Protein AF-A0A8U0RB48-F1 (afdb_monomer)

Sequence (397 aa):
MEDCCRDSLLIHLPSLLLLLQLPAGGSADFMVIGPSEPIVAVLDGDITLPCCVSPAMDVENMELWWFRSKFSEAVLIYQNQREQREEQLAQYRGRTSLVKDFLTQGDAAVLIHNVQAFDNGLYTCFFRMGIFYEEASVELKVAEPFFPRSSPWKLAFMVILTVLMLLLLGAVFYIMREHTTKLQEMQEWEKLHREKEEDQRIKEEALKARDELQGDLDWRKSVYLAALKKAQLYADWWKEKFQALSVSLDPESAHSSLAISDDKTSVTFKDSPKDTGETYSVLGHEDITSGCCYWEVEIRNAEEKSEWALGVCRRGVERKGWYQECPGKGFWVVGVYENKVFSLPDNSELLVPVPQRVGVFLDLKEGDVSFYNMTDGSHIFSFPLASSSEILFPYFG

Mean predicted aligned error: 19.94 Å

Foldseek 3Di:
DDDDDDDDDDDDDDDDDDDDDDDDDDDDDKAKDFDPDAAEDEAQAKDKGKIFIPPWAQQQQKWKFKAAPDSQQTLWTAHPSDTDQPSHDPVNRVQWDKDDPCNRRGMIMIMGGRDDQVVFHKMKMKIDDPPDIYIDIHGYHYDDDPDDPPDPVVVVVVVVVVVVVVVVVVVVVVVVVVVVVVVVVVVVVVVVVVVVVVVVVVVVVVVVVVVVVVVVVVVVVVVVVVVVVVVVVCLCVCVVFAAEDDFAWDPVQWDPQWDADPRRQDIDGPDDDDPQLADGKIWTPDKDFAGKYKYKDAQPPLVPQDKKKWAKFFPPQDRPGHDFAAVVRGHFIWIAHPQFIATPPVRDTFPDHDARMKMWIDHLPQQKIWIARPVVRHTGDMDGHPHSGTIMIIMMD

Secondary structure (DSSP, 8-state):
------------------------S-----EEE--SSPEEE-TTS-EEEEEEEES----TTSEEEEESSSTTSEEEEEETTEE--SSS-TTTTTTEEEE-TTGGGTEEEEEE-S--GGG-EEEEEEEEETTEEEEEEEEEEEPP-S-----THHHHHHHHHHHHHHHHHHHHHHHHHHHHHHHHHHHHHHHHHHHHHHHHHHHHHHHHHHHHHHHHHHHHHHHHHHHHHHHHHHTTHHHHHSEEP---B-TTTS-TTEEE-TTSS-EEESSSPP-------EEBSS-B-SSEEEEEEE-TTTTS---EEEEEEETT---SSS---SGGGTEEEEEEETTEEEETTTTEEE-SPPPSEEEEEEETTTTEEEEEETTT--EEEEEE-S-TT--EEEEE-

InterPro domains:
  IPR001870 B30.2/SPRY domain [PS50188] (227-397)
  IPR003599 Immunoglobulin domain subtype [SM00409] (36-143)
  IPR003877 SPRY domain [PF00622] (293-396)
  IPR003877 SPRY domain [SM00449] (290-397)
  IPR003879 Butyrophylin-like, SPRY domain [PR01407] (243-260)
  IPR003879 Butyrophylin-like, SPRY domain [PR01407] (260-277)
  IPR003879 Butyrophylin-like, SPRY domain [PR01407] (308-321)
  IPR003879 Butyrophylin-like, SPRY domain [PR01407] (349-373)
  IPR003879 Butyrophylin-like, SPRY domain [PR01407] (380-397)
  IPR006574 SPRY-associated [PF13765] (247-275)
  IPR006574 SPRY-associated [SM00589] (244-289)
  IPR007110 Immunoglobulin-like domain [PS50835] (35-125)
  IPR013106 Immunoglobulin V-set domain [PF07686] (36-142)
  IPR013106 Immunoglobulin V-set domain [SM00406] (46-127)
  IPR013320 Concanavalin A-like lectin/glucanase domain superfamily [SSF49899] (241-396)
  IPR013783 Immunoglobulin-like fold [G3DSA:2.60.40.10] (25-151)
  IPR036179 Immunoglobulin-like domain superfamily [SSF48726] (31-142)
  IPR043136 B30.2/SPRY domain superfamily [G3DSA:2.60.120.920] (240-397)
  IPR050504 BTN/MOG-like [PTHR24100] (16-152)

Organism: Mustela putorius furo (NCBI:txid9669)

Structure (mmCIF, N/CA/C/O backbone):
data_AF-A0A8U0RB48-F1
#
_entry.id   AF-A0A8U0RB48-F1
#
loop_
_atom_site.group_PDB
_atom_site.id
_atom_site.type_symbol
_atom_site.label_atom_id
_atom_site.label_alt_id
_atom_site.label_comp_id
_atom_site.label_asym_id
_atom_site.label_entity_id
_atom_site.label_seq_id
_atom_site.pdbx_PDB_ins_code
_atom_site.Cartn_x
_atom_site.Cartn_y
_atom_site.Cartn_z
_atom_site.occupancy
_atom_site.B_iso_or_equiv
_atom_site.auth_seq_id
_atom_site.auth_comp_id
_atom_site.auth_asym_id
_atom_site.auth_atom_id
_atom_site.pdbx_PDB_model_num
ATOM 1 N N . MET A 1 1 ? -84.610 -35.708 42.913 1.00 43.72 1 MET A N 1
ATOM 2 C CA . MET A 1 1 ? -85.052 -36.005 44.288 1.00 43.72 1 MET A CA 1
ATOM 3 C C . MET A 1 1 ? -86.160 -37.027 44.164 1.00 43.72 1 MET A C 1
ATOM 5 O O . MET A 1 1 ? -87.264 -36.648 43.822 1.00 43.72 1 MET A O 1
ATOM 9 N N . GLU A 1 2 ? -85.812 -38.289 44.363 1.00 35.12 2 GLU A N 1
ATOM 10 C CA . GLU A 1 2 ? -86.673 -39.457 44.603 1.00 35.12 2 GLU A CA 1
ATOM 11 C C . GLU A 1 2 ? -85.803 -40.293 45.566 1.00 35.12 2 GLU A C 1
ATOM 13 O O . GLU A 1 2 ? -84.602 -40.410 45.326 1.00 35.12 2 GLU A O 1
ATOM 18 N N . ASP A 1 3 ? -86.221 -40.807 46.714 1.00 30.88 3 ASP A N 1
ATOM 19 C CA . ASP A 1 3 ? -87.536 -40.954 47.329 1.00 30.88 3 ASP A CA 1
ATOM 20 C C . ASP A 1 3 ? -87.302 -41.222 48.841 1.00 30.88 3 ASP A C 1
ATOM 22 O O . ASP A 1 3 ? -86.310 -41.845 49.212 1.00 30.88 3 ASP A O 1
ATOM 26 N N . CYS A 1 4 ? -88.084 -40.593 49.729 1.00 31.98 4 CYS A N 1
ATOM 27 C CA . CYS A 1 4 ? -89.137 -41.220 50.557 1.00 31.98 4 CYS A CA 1
ATOM 28 C C . CYS A 1 4 ? -88.604 -42.011 51.779 1.00 31.98 4 CYS A C 1
ATOM 30 O O . CYS A 1 4 ? -88.033 -43.087 51.656 1.00 31.98 4 CYS A O 1
ATOM 32 N N . CYS A 1 5 ? -88.604 -41.404 52.974 1.00 32.41 5 CYS A N 1
ATOM 33 C CA . CYS A 1 5 ? -89.667 -41.499 53.998 1.00 32.41 5 CYS A CA 1
ATOM 34 C C . CYS A 1 5 ? -89.965 -42.920 54.506 1.00 32.41 5 CYS A C 1
ATOM 36 O O . CYS A 1 5 ? -90.412 -43.768 53.739 1.00 32.41 5 CYS A O 1
ATOM 38 N N . ARG A 1 6 ? -89.858 -43.101 55.830 1.00 30.11 6 ARG A N 1
ATOM 39 C CA . ARG A 1 6 ? -90.907 -43.597 56.755 1.00 30.11 6 ARG A CA 1
ATOM 40 C C . ARG A 1 6 ? -90.239 -43.989 58.078 1.00 30.11 6 ARG A C 1
ATOM 42 O O . ARG A 1 6 ? -89.253 -44.713 58.083 1.00 30.11 6 ARG A O 1
ATOM 49 N N . ASP A 1 7 ? -90.604 -43.347 59.185 1.00 29.52 7 ASP A N 1
ATOM 50 C CA . ASP A 1 7 ? -91.794 -43.675 59.991 1.00 29.52 7 ASP A CA 1
ATOM 51 C C . ASP A 1 7 ? -91.744 -45.124 60.487 1.00 29.52 7 ASP A C 1
ATOM 53 O O . ASP A 1 7 ? -91.536 -46.043 59.707 1.00 29.52 7 ASP A O 1
ATOM 57 N N . SER A 1 8 ? -92.057 -45.481 61.720 1.00 34.00 8 SER A N 1
ATOM 58 C CA . SER A 1 8 ? -92.543 -44.806 62.919 1.00 34.00 8 SER A CA 1
ATOM 59 C C . SER A 1 8 ? -92.976 -45.984 63.801 1.00 34.00 8 SER A C 1
ATOM 61 O O . SER A 1 8 ? -93.488 -46.954 63.240 1.00 34.00 8 SER A O 1
ATOM 63 N N . LEU A 1 9 ? -92.902 -45.844 65.133 1.00 33.72 9 LEU A N 1
ATOM 64 C CA . LEU A 1 9 ? -93.825 -46.506 66.079 1.00 33.72 9 LEU A CA 1
ATOM 65 C C . LEU A 1 9 ? -93.676 -48.060 66.166 1.00 33.72 9 LEU A C 1
ATOM 67 O O . LEU A 1 9 ? -93.270 -48.728 65.232 1.00 33.72 9 LEU A O 1
ATOM 71 N N . LEU A 1 10 ? -93.946 -48.793 67.245 1.00 34.31 10 LEU A N 1
ATOM 72 C CA . LEU A 1 10 ? -94.874 -48.677 68.368 1.00 34.31 10 LEU A CA 1
ATOM 73 C C . LEU A 1 10 ? -94.723 -49.989 69.204 1.00 34.31 10 LEU A C 1
ATOM 75 O O . LEU A 1 10 ? -94.084 -50.925 68.729 1.00 34.31 10 LEU A O 1
ATOM 79 N N . ILE A 1 11 ? -95.441 -50.088 70.341 1.00 41.75 11 ILE A N 1
ATOM 80 C CA . ILE A 1 11 ? -95.920 -51.324 71.034 1.00 41.75 11 ILE A CA 1
ATOM 81 C C . ILE A 1 11 ? -94.903 -52.038 71.959 1.00 41.75 11 ILE A C 1
ATOM 83 O O . ILE A 1 11 ? -93.798 -52.334 71.536 1.00 41.75 11 ILE A O 1
ATOM 87 N N . HIS A 1 12 ? -95.178 -52.500 73.191 1.00 33.88 12 HIS A N 1
ATOM 88 C CA . HIS A 1 12 ? -96.176 -52.319 74.271 1.00 33.88 12 HIS A CA 1
ATOM 89 C C . HIS A 1 12 ? -95.711 -53.233 75.453 1.00 33.88 12 HIS A C 1
ATOM 91 O O . HIS A 1 12 ? -95.295 -54.349 75.179 1.00 33.88 12 HIS A O 1
ATOM 97 N N . LEU A 1 13 ? -95.790 -52.745 76.713 1.00 33.44 13 LEU A N 1
ATOM 98 C CA . LEU A 1 13 ? -96.270 -53.349 78.004 1.00 33.44 13 LEU A CA 1
ATOM 99 C C . LEU A 1 13 ? -96.111 -54.879 78.318 1.00 33.44 13 LEU A C 1
ATOM 101 O O . LEU A 1 13 ? -96.122 -55.687 77.402 1.00 33.44 13 LEU A O 1
ATOM 105 N N . PRO A 1 14 ? -96.302 -55.366 79.579 1.00 48.56 14 PRO A N 1
ATOM 106 C CA . PRO A 1 14 ? -95.957 -54.869 80.930 1.00 48.56 14 PRO A CA 1
ATOM 107 C C . PRO A 1 14 ? -95.459 -55.983 81.922 1.00 48.56 14 PRO A C 1
ATOM 109 O O . PRO A 1 14 ? -95.405 -57.161 81.590 1.00 48.56 14 PRO A O 1
ATOM 112 N N . SER A 1 15 ? -95.248 -55.597 83.195 1.00 35.97 15 SER A N 1
ATOM 113 C CA . SER A 1 15 ? -95.554 -56.361 84.437 1.00 35.97 15 SER A CA 1
ATOM 114 C C . SER A 1 15 ? -94.403 -56.872 85.334 1.00 35.97 15 SER A C 1
ATOM 116 O O . SER A 1 15 ? -93.966 -58.013 85.248 1.00 35.97 15 SER A O 1
ATOM 118 N N . LEU A 1 16 ? -94.089 -56.014 86.315 1.00 37.28 16 LEU A N 1
ATOM 119 C CA . LEU A 1 16 ? -94.069 -56.257 87.770 1.00 37.28 16 LEU A CA 1
ATOM 120 C C . LEU A 1 16 ? -93.032 -57.222 88.386 1.00 37.28 16 LEU A C 1
ATOM 122 O O . LEU A 1 16 ? -93.228 -58.433 88.427 1.00 37.28 16 LEU A O 1
ATOM 126 N N . LEU A 1 17 ? -92.047 -56.638 89.082 1.00 36.81 17 LEU A N 1
ATOM 127 C CA . LEU A 1 17 ? -91.511 -57.199 90.326 1.00 36.81 17 LEU A CA 1
ATOM 128 C C . LEU A 1 17 ? -91.086 -56.079 91.292 1.00 36.81 17 LEU A C 1
ATOM 130 O O . LEU A 1 17 ? -90.374 -55.144 90.943 1.00 36.81 17 LEU A O 1
ATOM 134 N N . LEU A 1 18 ? -91.642 -56.192 92.493 1.00 45.84 18 LEU A N 1
ATOM 135 C CA . LEU A 1 18 ? -91.633 -55.300 93.649 1.00 45.84 18 LEU A CA 1
ATOM 136 C C . LEU A 1 18 ? -90.267 -55.313 94.358 1.00 45.84 18 LEU A C 1
ATOM 138 O O . LEU A 1 18 ? -89.751 -56.407 94.551 1.00 45.84 18 LEU A O 1
ATOM 142 N N . LEU A 1 19 ? -89.754 -54.162 94.825 1.00 34.16 19 LEU A N 1
ATOM 143 C CA . LEU A 1 19 ? -88.907 -54.027 96.030 1.00 34.16 19 LEU A CA 1
ATOM 144 C C . LEU A 1 19 ? -88.665 -52.538 96.390 1.00 34.16 19 LEU A C 1
ATOM 146 O O . LEU A 1 19 ? -88.081 -51.797 95.615 1.00 34.16 19 LEU A O 1
ATOM 150 N N . LEU A 1 20 ? -89.118 -52.168 97.595 1.00 35.69 20 LEU A N 1
ATOM 151 C CA . LEU A 1 20 ? -88.563 -51.205 98.565 1.00 35.69 20 LEU A CA 1
ATOM 152 C C . LEU A 1 20 ? -88.113 -49.765 98.167 1.00 35.69 20 LEU A C 1
ATOM 154 O O . LEU A 1 20 ? -87.211 -49.570 97.366 1.00 35.69 20 LEU A O 1
ATOM 158 N N . GLN A 1 21 ? -88.588 -48.818 99.002 1.00 40.00 21 GLN A N 1
ATOM 159 C CA . GLN A 1 21 ? -87.975 -47.553 99.487 1.00 40.00 21 GLN A CA 1
ATOM 160 C C . GLN A 1 21 ? -88.608 -46.220 99.025 1.00 40.00 21 GLN A C 1
ATOM 162 O O . GLN A 1 21 ? -88.965 -46.036 97.867 1.00 40.00 21 GLN A O 1
ATOM 167 N N . LEU A 1 22 ? -88.779 -45.304 99.994 1.00 45.88 22 LEU A N 1
ATOM 168 C CA . LEU A 1 22 ? -89.292 -43.934 99.834 1.00 45.88 22 LEU A CA 1
ATOM 169 C C . LEU A 1 22 ? -88.421 -43.096 98.875 1.00 45.88 22 LEU A C 1
ATOM 171 O O . LEU A 1 22 ? -87.201 -43.225 98.929 1.00 45.88 22 LEU A O 1
ATOM 175 N N . PRO A 1 23 ? -88.997 -42.101 98.178 1.00 40.06 23 PRO A N 1
ATOM 176 C CA . PRO A 1 23 ? -88.291 -40.868 97.828 1.00 40.06 23 PRO A CA 1
ATOM 177 C C . PRO A 1 23 ? -88.816 -39.739 98.732 1.00 40.06 23 PRO A C 1
ATOM 179 O O . PRO A 1 23 ? -90.013 -39.473 98.792 1.00 40.06 23 PRO A O 1
ATOM 182 N N . ALA A 1 24 ? -87.994 -39.225 99.646 1.00 34.03 24 ALA A N 1
ATOM 183 C CA . ALA A 1 24 ? -87.025 -38.159 99.384 1.00 34.03 24 ALA A CA 1
ATOM 184 C C . ALA A 1 24 ? -87.743 -36.853 99.013 1.00 34.03 24 ALA A C 1
ATOM 186 O O . ALA A 1 24 ? -88.359 -36.738 97.955 1.00 34.03 24 ALA A O 1
ATOM 187 N N . GLY A 1 25 ? -87.690 -35.889 99.939 1.00 36.22 25 GLY A N 1
ATOM 188 C CA . GLY A 1 25 ? -88.168 -34.529 99.719 1.00 36.22 25 GLY A CA 1
ATOM 189 C C . GLY A 1 25 ? -87.570 -33.945 98.441 1.00 36.22 25 GLY A C 1
ATOM 190 O O . GLY A 1 25 ? -86.422 -34.230 98.109 1.00 36.22 25 GLY A O 1
ATOM 191 N N . GLY A 1 26 ? -88.381 -33.168 97.722 1.00 36.34 26 GLY A N 1
ATOM 192 C CA . GLY A 1 26 ? -88.009 -32.557 96.451 1.00 36.34 26 GLY A CA 1
ATOM 193 C C . GLY A 1 26 ? -86.692 -31.793 96.559 1.00 36.34 26 GLY A C 1
ATOM 194 O O . GLY A 1 26 ? -86.621 -30.760 97.220 1.00 36.34 26 GLY A O 1
ATOM 195 N N . SER A 1 27 ? -85.661 -32.335 95.916 1.00 47.78 27 SER A N 1
ATOM 196 C CA . SER A 1 27 ? -84.396 -31.661 95.651 1.00 47.78 27 SER A CA 1
ATOM 197 C C . SER A 1 27 ? -84.606 -30.771 94.432 1.00 47.78 27 SER A C 1
ATOM 199 O O . SER A 1 27 ? -84.964 -31.277 93.370 1.00 47.78 27 SER A O 1
ATOM 201 N N . ALA A 1 28 ? -84.455 -29.456 94.583 1.00 53.84 28 ALA A N 1
ATOM 202 C CA . ALA A 1 28 ? -84.428 -28.546 93.445 1.00 53.84 28 ALA A CA 1
ATOM 203 C C . ALA A 1 28 ? -83.091 -28.734 92.714 1.00 53.84 28 ALA A C 1
ATOM 205 O O . ALA A 1 28 ? -82.058 -28.275 93.194 1.00 53.84 28 ALA A O 1
ATOM 206 N N . ASP A 1 29 ? -83.125 -29.461 91.601 1.00 77.81 29 ASP A N 1
ATOM 207 C CA . ASP A 1 29 ? -82.017 -29.581 90.652 1.00 77.81 29 ASP A CA 1
ATOM 208 C C . ASP A 1 29 ? -82.051 -28.344 89.733 1.00 77.81 29 ASP A C 1
ATOM 210 O O . ASP A 1 29 ? -83.106 -28.021 89.177 1.00 77.81 29 ASP A O 1
ATOM 214 N N . PHE A 1 30 ? -80.939 -27.619 89.610 1.00 90.25 30 PHE A N 1
ATOM 215 C CA . PHE A 1 30 ? -80.780 -26.492 88.681 1.00 90.25 30 PHE A CA 1
ATOM 216 C C . PHE A 1 30 ? -79.555 -26.729 87.808 1.00 90.25 30 PHE A C 1
ATOM 218 O O . PHE A 1 30 ? -78.696 -27.504 88.189 1.00 90.25 30 PHE A O 1
ATOM 225 N N . MET A 1 31 ? -79.471 -26.058 86.661 1.00 92.75 31 MET A N 1
ATOM 226 C CA . MET A 1 31 ? -78.302 -26.044 85.775 1.00 92.75 31 MET A CA 1
ATOM 227 C C . MET A 1 31 ? -77.785 -24.614 85.634 1.00 92.75 31 MET A C 1
ATOM 229 O O . MET A 1 31 ? -78.588 -23.680 85.639 1.00 92.75 31 MET A O 1
ATOM 233 N N . VAL A 1 32 ? -76.477 -24.436 85.439 1.00 96.56 32 VAL A N 1
ATOM 234 C CA . VAL A 1 32 ? -75.887 -23.145 85.047 1.00 96.56 32 VAL A CA 1
ATOM 235 C C . VAL A 1 32 ? -75.679 -23.130 83.536 1.00 96.56 32 VAL A C 1
ATOM 237 O O . VAL A 1 32 ? -75.190 -24.092 82.949 1.00 96.56 32 VAL A O 1
ATOM 240 N N . ILE A 1 33 ? -76.066 -22.035 82.891 1.00 96.25 33 ILE A N 1
ATOM 241 C CA . ILE A 1 33 ? -75.978 -21.839 81.447 1.00 96.25 33 ILE A CA 1
ATOM 242 C C . ILE A 1 33 ? -75.088 -20.623 81.182 1.00 96.25 33 ILE A C 1
ATOM 244 O O . ILE A 1 33 ? -75.370 -19.514 81.635 1.00 96.25 33 ILE A O 1
ATOM 248 N N . GLY A 1 34 ? -74.002 -20.852 80.445 1.00 95.50 34 GLY A N 1
ATOM 249 C CA . GLY A 1 34 ? -73.135 -19.811 79.895 1.00 95.50 34 GLY A CA 1
ATOM 250 C C . GLY A 1 34 ? -73.515 -19.452 78.451 1.00 95.50 34 GLY A C 1
ATOM 251 O O . GLY A 1 34 ? -74.372 -20.101 77.845 1.00 95.50 34 GLY A O 1
ATOM 252 N N . PRO A 1 35 ? -72.878 -18.429 77.863 1.00 96.31 35 PRO A N 1
ATOM 253 C CA . PRO A 1 35 ? -73.083 -18.066 76.467 1.00 96.31 35 PRO A CA 1
ATOM 254 C C . PRO A 1 35 ? -72.558 -19.168 75.535 1.00 96.31 35 PRO A C 1
ATOM 256 O O . PRO A 1 35 ? -71.518 -19.771 75.790 1.00 96.31 35 PRO A O 1
ATOM 259 N N . SER A 1 36 ? -73.263 -19.411 74.427 1.00 92.44 36 SER A N 1
ATOM 260 C CA . SER A 1 36 ? -72.875 -20.424 73.434 1.00 92.44 36 SER A CA 1
ATOM 261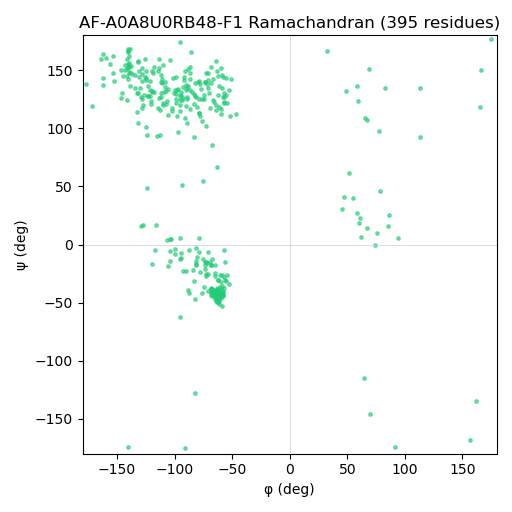 C C . SER A 1 36 ? -71.742 -19.978 72.509 1.00 92.44 36 SER A C 1
ATOM 263 O O . SER A 1 36 ? -71.064 -20.819 71.927 1.00 92.44 36 SER A O 1
ATOM 265 N N . GLU A 1 37 ? -71.562 -18.667 72.350 1.00 94.62 37 GLU A N 1
ATOM 266 C CA . GLU A 1 37 ? -70.554 -18.062 71.480 1.00 94.62 37 GLU A CA 1
ATOM 267 C C . GLU A 1 37 ? -69.513 -17.298 72.310 1.00 94.62 37 GLU A C 1
ATOM 269 O O . GLU A 1 37 ? -69.860 -16.736 73.357 1.00 94.62 37 GLU A O 1
ATOM 274 N N . PRO A 1 38 ? -68.253 -17.218 71.846 1.00 95.06 38 PRO A N 1
ATOM 275 C CA . PRO A 1 38 ? -67.227 -16.441 72.523 1.00 95.06 38 PRO A CA 1
ATOM 276 C C . PRO A 1 38 ? -67.587 -14.956 72.596 1.00 95.06 38 PRO A C 1
ATOM 278 O O . PRO A 1 38 ? -67.989 -14.335 71.609 1.00 95.06 38 PRO A O 1
ATOM 281 N N . ILE A 1 39 ? -67.367 -14.357 73.761 1.00 96.12 39 ILE A N 1
ATOM 282 C CA . ILE A 1 39 ? -67.542 -12.923 73.976 1.00 96.12 39 ILE A CA 1
ATOM 283 C C . ILE A 1 39 ? -66.282 -12.211 73.493 1.00 96.12 39 ILE A C 1
ATOM 285 O O . ILE A 1 39 ? -65.173 -12.560 73.892 1.00 96.12 39 ILE A O 1
ATOM 289 N N . VAL A 1 40 ? -66.437 -11.203 72.634 1.00 94.19 40 VAL A N 1
ATOM 290 C CA . VAL A 1 40 ? -65.309 -10.432 72.096 1.00 94.19 40 VAL A CA 1
ATOM 291 C C . VAL A 1 40 ? -65.150 -9.126 72.868 1.00 94.19 40 VAL A C 1
ATOM 293 O O . VAL A 1 40 ? -66.086 -8.332 72.945 1.00 94.19 40 VAL A O 1
ATOM 296 N N . ALA A 1 41 ? -63.951 -8.881 73.395 1.00 94.19 41 ALA A N 1
ATOM 297 C CA . ALA A 1 41 ? -63.584 -7.641 74.069 1.00 94.19 41 ALA A CA 1
ATOM 298 C C . ALA A 1 41 ? -62.514 -6.854 73.303 1.00 94.19 41 ALA A C 1
ATOM 300 O O . ALA A 1 41 ? -61.677 -7.416 72.593 1.00 94.19 41 ALA A O 1
ATOM 301 N N . VAL A 1 42 ? -62.530 -5.535 73.485 1.00 91.00 42 VAL A N 1
ATOM 302 C CA . VAL A 1 42 ? -61.525 -4.598 72.965 1.00 91.00 42 VAL A CA 1
ATOM 303 C C . VAL A 1 42 ? -60.571 -4.221 74.101 1.00 91.00 42 VAL A C 1
ATOM 305 O O . VAL A 1 42 ? -61.004 -4.090 75.245 1.00 91.00 42 VAL A O 1
ATOM 308 N N . LEU A 1 43 ? -59.281 -4.050 73.792 1.00 91.50 43 LEU A N 1
ATOM 309 C CA . LEU A 1 43 ? -58.278 -3.586 74.760 1.00 91.50 43 LEU A CA 1
ATOM 310 C C . LEU A 1 43 ? -58.684 -2.250 75.401 1.00 91.50 43 LEU A C 1
ATOM 312 O O . LEU A 1 43 ? -59.250 -1.389 74.728 1.00 91.50 43 LEU A O 1
ATOM 316 N N . ASP A 1 44 ? -58.379 -2.099 76.691 1.00 90.56 44 ASP A N 1
ATOM 317 C CA . ASP A 1 44 ? -58.680 -0.931 77.536 1.00 90.56 44 ASP A CA 1
ATOM 318 C C . ASP A 1 44 ? -60.185 -0.616 77.709 1.00 90.56 44 ASP A C 1
ATOM 320 O O . ASP A 1 44 ? -60.545 0.395 78.313 1.00 90.56 44 ASP A O 1
ATOM 324 N N . GLY A 1 45 ? -61.076 -1.478 77.204 1.00 91.06 45 GLY A N 1
ATOM 325 C CA . GLY A 1 45 ? -62.526 -1.390 77.399 1.00 91.06 45 GLY A CA 1
ATOM 326 C C . GLY A 1 45 ? -63.023 -2.164 78.622 1.00 91.06 45 GLY A C 1
ATOM 327 O O . GLY A 1 45 ? -62.236 -2.750 79.362 1.00 91.06 45 GLY A O 1
ATOM 328 N N . ASP A 1 46 ? -64.343 -2.217 78.796 1.00 95.88 46 ASP A N 1
ATOM 329 C CA . ASP A 1 46 ? -65.011 -3.013 79.830 1.00 95.88 46 ASP A CA 1
ATOM 330 C C . ASP A 1 46 ? -65.805 -4.157 79.177 1.00 95.88 46 ASP A C 1
ATOM 332 O O . ASP A 1 46 ? -66.339 -3.990 78.077 1.00 95.88 46 ASP A O 1
ATOM 336 N N . ILE A 1 47 ? -65.893 -5.319 79.832 1.00 96.88 47 ILE A N 1
ATOM 337 C CA . ILE A 1 47 ? -66.631 -6.480 79.312 1.00 96.88 47 ILE A CA 1
ATOM 338 C C . ILE A 1 47 ? -67.380 -7.239 80.403 1.00 96.88 47 ILE A C 1
ATOM 340 O O . ILE A 1 47 ? -66.901 -7.371 81.525 1.00 96.88 47 ILE A O 1
ATOM 344 N N . THR A 1 48 ? -68.546 -7.780 80.064 1.00 96.88 48 THR A N 1
ATOM 345 C CA . THR A 1 48 ? -69.381 -8.568 80.974 1.00 96.88 48 THR A CA 1
ATOM 346 C C . THR A 1 48 ? -69.353 -10.047 80.597 1.00 96.88 48 THR A C 1
ATOM 348 O O . THR A 1 48 ? -69.493 -10.381 79.423 1.00 96.88 48 THR A O 1
ATOM 351 N N . LEU A 1 49 ? -69.209 -10.929 81.589 1.00 97.50 49 LEU A N 1
ATOM 352 C CA . LEU A 1 49 ? -69.258 -12.387 81.442 1.00 97.50 49 LEU A CA 1
ATOM 353 C C . LEU A 1 49 ? -70.518 -12.931 82.150 1.00 97.50 49 LEU A C 1
ATOM 355 O O . LEU A 1 49 ? -70.486 -13.120 83.371 1.00 97.50 49 LEU A O 1
ATOM 359 N N . PRO A 1 50 ? -71.635 -13.127 81.425 1.00 97.31 50 PRO A N 1
ATOM 360 C CA . PRO A 1 50 ? -72.917 -13.531 81.994 1.00 97.31 50 PRO A CA 1
ATOM 361 C C . PRO A 1 50 ? -73.062 -15.051 82.125 1.00 97.31 50 PRO A C 1
ATOM 363 O O . PRO A 1 50 ? -72.586 -15.796 81.272 1.00 97.31 50 PRO A O 1
ATOM 366 N N . CYS A 1 51 ? -73.786 -15.482 83.157 1.00 97.25 51 CYS A N 1
ATOM 367 C CA . CYS A 1 51 ? -74.340 -16.825 83.306 1.00 97.25 51 CYS A CA 1
ATOM 368 C C . CYS A 1 51 ? -75.739 -16.753 83.930 1.00 97.25 51 CYS A C 1
ATOM 370 O O . CYS A 1 51 ? -76.029 -15.844 84.709 1.00 97.25 51 CYS A O 1
ATOM 372 N N . CYS A 1 52 ? -76.595 -17.719 83.617 1.00 96.25 52 CYS A N 1
ATOM 373 C CA . CYS A 1 52 ? -77.938 -17.810 84.183 1.00 96.25 52 CYS A CA 1
ATOM 374 C C . CYS A 1 52 ? -78.250 -19.218 84.692 1.00 96.25 52 CYS A C 1
ATOM 376 O O . CYS A 1 52 ? -77.637 -20.191 84.252 1.00 96.25 52 CYS A O 1
ATOM 378 N N . VAL A 1 53 ? -79.196 -19.338 85.625 1.00 95.50 53 VAL A N 1
ATOM 379 C CA . VAL A 1 53 ? -79.671 -20.640 86.115 1.00 95.50 53 VAL A CA 1
ATOM 380 C C . VAL A 1 53 ? -80.976 -21.063 85.445 1.00 95.50 53 VAL A C 1
ATOM 382 O O . VAL A 1 53 ? -81.852 -20.246 85.166 1.00 95.50 53 VAL A O 1
ATOM 385 N N . SER A 1 54 ? -81.123 -22.366 85.204 1.00 94.12 54 SER A N 1
ATOM 386 C CA . SER A 1 54 ? -82.345 -22.974 84.675 1.00 94.12 54 SER A CA 1
ATOM 387 C C . SER A 1 54 ? -82.775 -24.155 85.552 1.00 94.12 54 SER A C 1
ATOM 389 O O . SER A 1 54 ? -81.970 -25.066 85.749 1.00 94.12 54 SER A O 1
ATOM 391 N N . PRO A 1 55 ? -84.018 -24.190 86.070 1.00 92.75 55 PRO A N 1
ATOM 392 C CA . PRO A 1 55 ? -85.064 -23.175 85.915 1.00 92.75 55 PRO A CA 1
ATOM 393 C C . PRO A 1 55 ? -84.723 -21.859 86.637 1.00 92.75 55 PRO A C 1
ATOM 395 O O . PRO A 1 55 ? -84.007 -21.863 87.634 1.00 92.75 55 PRO A O 1
ATOM 398 N N . ALA A 1 56 ? -85.258 -20.742 86.132 1.00 93.00 56 ALA A N 1
ATOM 399 C CA . ALA A 1 56 ? -85.037 -19.412 86.701 1.00 93.00 56 ALA A CA 1
ATOM 400 C C . ALA A 1 56 ? -85.458 -19.362 88.180 1.00 93.00 56 ALA A C 1
ATOM 402 O O . ALA A 1 56 ? -86.588 -19.722 88.528 1.00 93.00 56 ALA A O 1
ATOM 403 N N . MET A 1 57 ? -84.546 -18.918 89.044 1.00 92.31 57 MET A N 1
ATOM 404 C CA . MET A 1 57 ? -84.744 -18.829 90.491 1.00 92.31 57 MET A CA 1
ATOM 405 C C . MET A 1 57 ? -83.866 -17.737 91.097 1.00 92.31 57 MET A C 1
ATOM 407 O O . MET A 1 57 ? -82.893 -17.313 90.485 1.00 92.31 57 MET A O 1
ATOM 411 N N . ASP A 1 58 ? -84.196 -17.298 92.309 1.00 93.81 58 ASP A N 1
ATOM 412 C CA . ASP A 1 58 ? -83.417 -16.287 93.022 1.00 93.81 58 ASP A CA 1
ATOM 413 C C . ASP A 1 58 ? -82.048 -16.837 93.455 1.00 93.81 58 ASP A C 1
ATOM 415 O O . ASP A 1 58 ? -81.965 -17.780 94.248 1.00 93.81 58 ASP A O 1
ATOM 419 N N . VAL A 1 59 ? -80.977 -16.233 92.935 1.00 94.19 59 VAL A N 1
ATOM 420 C CA . VAL A 1 59 ? -79.586 -16.602 93.235 1.00 94.19 59 VAL A CA 1
ATOM 421 C C . VAL A 1 59 ? -78.896 -15.628 94.199 1.00 94.19 59 VAL A C 1
ATOM 423 O O . VAL A 1 59 ? -77.714 -15.796 94.487 1.00 94.19 59 VAL A O 1
ATOM 426 N N . GLU A 1 60 ? -79.593 -14.625 94.748 1.00 93.88 60 GLU A N 1
ATOM 427 C CA . GLU A 1 60 ? -78.988 -13.605 95.626 1.00 93.88 60 GLU A CA 1
ATOM 428 C C . GLU A 1 60 ? -78.399 -14.200 96.919 1.00 93.88 60 GLU A C 1
ATOM 430 O O . GLU A 1 60 ? -77.407 -13.711 97.459 1.00 93.88 60 GLU A O 1
ATOM 435 N N . ASN A 1 61 ? -78.978 -15.298 97.408 1.00 91.50 61 ASN A N 1
ATOM 436 C CA . ASN A 1 61 ? -78.505 -16.002 98.605 1.00 91.50 61 ASN A CA 1
ATOM 437 C C . ASN A 1 61 ? -77.571 -17.183 98.296 1.00 91.50 61 ASN A C 1
ATOM 439 O O . ASN A 1 61 ? -77.200 -17.920 99.212 1.00 91.50 61 ASN A O 1
ATOM 443 N N . MET A 1 62 ? -77.201 -17.380 97.028 1.00 94.44 62 MET A N 1
ATOM 444 C CA . MET A 1 62 ? -76.248 -18.407 96.616 1.00 94.44 62 MET A CA 1
ATOM 445 C C . MET A 1 62 ? -74.810 -17.910 96.722 1.00 94.44 62 MET A C 1
ATOM 447 O O . MET A 1 62 ? -74.528 -16.716 96.842 1.00 94.44 62 MET A O 1
ATOM 451 N N . GLU A 1 63 ? -73.878 -18.852 96.653 1.00 95.31 63 GLU A N 1
ATOM 452 C CA . GLU A 1 63 ? -72.475 -18.519 96.475 1.00 95.31 63 GLU A CA 1
ATOM 453 C C . GLU A 1 63 ? -72.119 -18.557 94.995 1.00 95.31 63 GLU A C 1
ATOM 455 O O . GLU A 1 63 ? -72.318 -19.579 94.336 1.00 95.31 63 GLU A O 1
ATOM 460 N N . LEU A 1 64 ? -71.587 -17.448 94.487 1.00 96.50 64 LEU A N 1
ATOM 461 C CA . LEU A 1 64 ? -71.276 -17.274 93.073 1.00 96.50 64 LEU A CA 1
ATOM 462 C C . LEU A 1 64 ? -69.779 -17.064 92.894 1.00 96.50 64 LEU A C 1
ATOM 464 O O . LEU A 1 64 ? -69.169 -16.234 93.572 1.00 96.50 64 LEU A O 1
ATOM 468 N N . TRP A 1 65 ? -69.195 -17.801 91.961 1.00 96.94 65 TRP A N 1
ATOM 469 C CA . TRP A 1 65 ? -67.777 -17.732 91.647 1.00 96.94 65 TRP A CA 1
ATOM 470 C C . TRP A 1 65 ? -67.587 -17.574 90.149 1.00 96.94 65 TRP A C 1
ATOM 472 O O . TRP A 1 65 ? -68.171 -18.313 89.365 1.00 96.94 65 TRP A O 1
ATOM 482 N N . TRP A 1 66 ? -66.708 -16.657 89.763 1.00 97.50 66 TRP A N 1
ATOM 483 C CA . TRP A 1 66 ? -66.050 -16.690 88.465 1.00 97.50 66 TRP A CA 1
ATOM 484 C C . TRP A 1 66 ? -64.584 -16.976 88.706 1.00 97.50 66 TRP A C 1
ATOM 486 O O . TRP A 1 66 ? -63.943 -16.300 89.511 1.00 97.50 66 TRP A O 1
ATOM 496 N N . PHE A 1 67 ? -64.032 -17.946 87.999 1.00 96.12 67 PHE A N 1
ATOM 497 C CA . PHE A 1 67 ? -62.608 -18.252 88.033 1.00 96.12 67 PHE A CA 1
ATOM 498 C C . PHE A 1 67 ? -62.114 -18.608 86.634 1.00 96.12 67 PHE A C 1
ATOM 500 O O . PHE A 1 67 ? -62.909 -18.797 85.716 1.00 96.12 67 PHE A O 1
ATOM 507 N N . ARG A 1 68 ? -60.794 -18.626 86.443 1.00 94.31 68 ARG A N 1
ATOM 508 C CA . ARG A 1 68 ? -60.189 -19.043 85.168 1.00 94.31 68 ARG A CA 1
ATOM 509 C C . ARG A 1 68 ? -60.088 -20.567 85.091 1.00 94.31 68 ARG A C 1
ATOM 511 O O . ARG A 1 68 ? -61.062 -21.263 85.327 1.00 94.31 68 ARG A O 1
ATOM 518 N N . SER A 1 69 ? -58.914 -21.124 84.800 1.00 86.12 69 SER A N 1
ATOM 519 C CA . SER A 1 69 ? -58.756 -22.578 84.643 1.00 86.12 69 SER A CA 1
ATOM 520 C C . SER A 1 69 ? -58.794 -23.357 85.962 1.00 86.12 69 SER A C 1
ATOM 522 O O . SER A 1 69 ? -58.944 -24.575 85.949 1.00 86.12 69 SER A O 1
ATOM 524 N N . LYS A 1 70 ? -58.595 -22.689 87.102 1.00 87.38 70 LYS A N 1
ATOM 525 C CA . LYS A 1 70 ? -58.569 -23.304 88.436 1.00 87.38 70 LYS A CA 1
ATOM 526 C C . LYS A 1 70 ? -59.343 -22.435 89.414 1.00 87.38 70 LYS A C 1
ATOM 528 O O . LYS A 1 70 ? -59.246 -21.216 89.336 1.00 87.38 70 LYS A O 1
ATOM 533 N N . PHE A 1 71 ? -60.001 -23.049 90.394 1.00 85.25 71 PHE A N 1
ATOM 534 C CA . PHE A 1 71 ? -60.753 -22.338 91.437 1.00 85.25 71 PHE A CA 1
ATOM 535 C C . PHE A 1 71 ? -59.889 -21.335 92.233 1.00 85.25 71 PHE A C 1
ATOM 537 O O . PHE A 1 71 ? -60.373 -20.301 92.677 1.00 85.25 71 PHE A O 1
ATOM 544 N N . SER A 1 72 ? -58.577 -21.592 92.348 1.00 86.19 72 SER A N 1
ATOM 545 C CA . SER A 1 72 ? -57.595 -20.672 92.949 1.00 86.19 72 SER A CA 1
ATOM 546 C C . SER A 1 72 ? -57.334 -19.401 92.128 1.00 86.19 72 SER A C 1
ATOM 548 O O . SER A 1 72 ? -56.761 -18.443 92.636 1.00 86.19 72 SER A O 1
ATOM 550 N N . GLU A 1 73 ? -57.701 -19.389 90.846 1.00 91.25 73 GLU A N 1
ATOM 551 C CA . GLU A 1 73 ? -57.620 -18.229 89.955 1.00 91.25 73 GLU A CA 1
ATOM 552 C C . GLU A 1 73 ? -58.954 -17.474 89.961 1.00 91.25 73 GLU A C 1
ATOM 554 O O . GLU A 1 73 ? -59.551 -17.224 88.911 1.00 91.25 73 GLU A O 1
ATOM 559 N N . ALA A 1 74 ? -59.439 -17.154 91.163 1.00 93.75 74 ALA A N 1
ATOM 560 C CA . ALA A 1 74 ? -60.720 -16.500 91.367 1.00 93.75 74 ALA A CA 1
ATOM 561 C C . ALA A 1 74 ? -60.723 -15.090 90.758 1.00 93.75 74 ALA A C 1
ATOM 563 O O . ALA A 1 74 ? -59.933 -14.216 91.124 1.00 93.75 74 ALA A O 1
ATOM 564 N N . VAL A 1 75 ? -61.631 -14.891 89.811 1.00 96.12 75 VAL A N 1
ATOM 565 C CA . VAL A 1 75 ? -61.894 -13.638 89.103 1.00 96.12 75 VAL A CA 1
ATOM 566 C C . VAL A 1 75 ? -62.908 -12.816 89.879 1.00 96.12 75 VAL A C 1
ATOM 568 O O . VAL A 1 75 ? -62.707 -11.619 90.010 1.00 96.12 75 VAL A O 1
ATOM 571 N N . LEU A 1 76 ? -63.954 -13.430 90.432 1.00 96.75 76 LEU A N 1
ATOM 572 C CA . LEU A 1 76 ? -64.916 -12.786 91.328 1.00 96.75 76 LEU A CA 1
ATOM 573 C C . LEU A 1 76 ? -65.514 -13.829 92.276 1.00 96.75 76 LEU A C 1
ATOM 575 O O . LEU A 1 76 ? -65.791 -14.950 91.862 1.00 96.75 76 LEU A O 1
ATOM 579 N N . ILE A 1 77 ? -65.715 -13.446 93.536 1.00 95.75 77 ILE A N 1
ATOM 580 C CA . ILE A 1 77 ? -66.300 -14.289 94.581 1.00 95.75 77 ILE A CA 1
ATOM 581 C C . ILE A 1 77 ? -67.429 -13.504 95.242 1.00 95.75 77 ILE A C 1
ATOM 583 O O . ILE A 1 77 ? -67.208 -12.387 95.713 1.00 95.75 77 ILE A O 1
ATOM 587 N N . TYR A 1 78 ? -68.620 -14.086 95.312 1.00 95.62 78 TYR A N 1
ATOM 588 C CA . TYR A 1 78 ? -69.780 -13.530 95.999 1.00 95.62 78 TYR A CA 1
ATOM 589 C C . TYR A 1 78 ? -70.344 -14.563 96.974 1.00 95.62 78 TYR A C 1
ATOM 591 O O . TYR A 1 78 ? -70.730 -15.662 96.585 1.00 95.62 78 TYR A O 1
ATOM 599 N N . GLN A 1 79 ? -70.366 -14.210 98.256 1.00 92.69 79 GLN A N 1
ATOM 600 C CA . GLN A 1 79 ? -70.823 -15.073 99.344 1.00 92.69 79 GLN A CA 1
ATOM 601 C C . GLN A 1 79 ? -71.323 -14.196 100.494 1.00 92.69 79 GLN A C 1
ATOM 603 O O . GLN A 1 79 ? -70.793 -13.103 100.716 1.00 92.69 79 GLN A O 1
ATOM 608 N N . ASN A 1 80 ? -72.322 -14.660 101.252 1.00 88.62 80 ASN A N 1
ATOM 609 C CA . ASN A 1 80 ? -72.922 -13.897 102.356 1.00 88.62 80 ASN A CA 1
ATOM 610 C C . ASN A 1 80 ? -73.427 -12.514 101.900 1.00 88.62 80 ASN A C 1
ATOM 612 O O . ASN A 1 80 ? -73.221 -11.506 102.579 1.00 88.62 80 ASN A O 1
ATOM 616 N N . GLN A 1 81 ? -74.031 -12.471 100.707 1.00 88.25 81 GLN A N 1
ATOM 617 C CA . GLN A 1 81 ? -74.555 -11.267 100.055 1.00 88.25 81 GLN A CA 1
ATOM 618 C C . GLN A 1 81 ? -73.511 -10.164 99.772 1.00 88.25 81 GLN A C 1
ATOM 620 O O . GLN A 1 81 ? -73.854 -8.993 99.567 1.00 88.25 81 GLN A O 1
ATOM 625 N N . ARG A 1 82 ? -72.211 -10.497 99.768 1.00 91.50 82 ARG A N 1
ATOM 626 C CA . ARG A 1 82 ? -71.111 -9.541 99.561 1.00 91.50 82 ARG A CA 1
ATOM 627 C C . ARG A 1 82 ? -70.021 -10.111 98.658 1.00 91.50 82 ARG A C 1
ATOM 629 O O . ARG A 1 82 ? -69.745 -11.307 98.669 1.00 91.50 82 ARG A O 1
ATOM 636 N N . GLU A 1 83 ? -69.376 -9.227 97.900 1.00 92.56 83 GLU A N 1
ATOM 637 C CA . GLU A 1 83 ? -68.188 -9.570 97.112 1.00 92.56 83 GLU A CA 1
ATOM 638 C C . GLU A 1 83 ? -66.966 -9.729 98.029 1.00 92.56 83 GLU A C 1
ATOM 640 O O . GLU A 1 83 ? -66.659 -8.834 98.821 1.00 92.56 83 GLU A O 1
ATOM 645 N N . GLN A 1 84 ? -66.257 -10.850 97.905 1.00 91.38 84 GLN A N 1
ATOM 646 C CA . GLN A 1 84 ? -65.060 -11.158 98.686 1.00 91.38 84 GLN A CA 1
ATOM 647 C C . GLN A 1 84 ? -63.811 -10.750 97.895 1.00 91.38 84 GLN A C 1
ATOM 649 O O . GLN A 1 84 ? -63.517 -11.297 96.834 1.00 91.38 84 GLN A O 1
ATOM 654 N N . ARG A 1 85 ? -63.064 -9.763 98.402 1.00 86.19 85 ARG A N 1
ATOM 655 C CA . ARG A 1 85 ? -61.889 -9.199 97.703 1.00 86.19 85 ARG A CA 1
ATOM 656 C C . ARG A 1 85 ? -60.563 -9.857 98.077 1.00 86.19 85 ARG A C 1
ATOM 658 O O . ARG A 1 85 ? -59.595 -9.759 97.327 1.00 86.19 85 ARG A O 1
ATOM 665 N N . GLU A 1 86 ? -60.494 -10.481 99.248 1.00 84.62 86 GLU A N 1
ATOM 666 C CA . GLU A 1 86 ? -59.240 -10.989 99.818 1.00 84.62 86 GLU A CA 1
ATOM 667 C C . GLU A 1 86 ? -58.722 -12.215 99.055 1.00 84.62 86 GLU A C 1
ATOM 669 O O . GLU A 1 86 ? -57.533 -12.301 98.745 1.00 84.62 86 GLU A O 1
ATOM 674 N N . GLU A 1 87 ? -59.626 -13.107 98.657 1.00 85.38 87 GLU A N 1
ATOM 675 C CA . GLU A 1 87 ? -59.319 -14.362 97.957 1.00 85.38 87 GLU A CA 1
ATOM 676 C C . GLU A 1 87 ? -59.230 -14.213 96.429 1.00 85.38 87 GLU A C 1
ATOM 678 O O . GLU A 1 87 ? -58.842 -15.139 95.721 1.00 85.38 87 GLU A O 1
ATOM 683 N N . GLN A 1 88 ? -59.536 -13.026 95.904 1.00 91.44 88 GLN A N 1
ATOM 684 C CA . GLN A 1 88 ? -59.466 -12.742 94.479 1.00 91.44 88 GLN A CA 1
ATOM 685 C C . GLN A 1 88 ? -58.013 -12.732 93.978 1.00 91.44 88 GLN A C 1
ATOM 687 O O . GLN A 1 88 ? -57.121 -12.157 94.618 1.00 91.44 88 GLN A O 1
ATOM 692 N N . LEU A 1 89 ? -57.782 -13.300 92.791 1.00 91.94 89 LEU A N 1
ATOM 693 C CA . LEU A 1 89 ? -56.484 -13.290 92.125 1.00 91.94 89 LEU A CA 1
ATOM 694 C C . LEU A 1 89 ? -56.017 -11.844 91.892 1.00 91.94 89 LEU A C 1
ATOM 696 O O . LEU A 1 89 ? -56.772 -10.993 91.419 1.00 91.94 89 LEU A O 1
ATOM 700 N N . ALA A 1 90 ? -54.746 -11.567 92.199 1.00 90.94 90 ALA A N 1
ATOM 701 C CA . ALA A 1 90 ? -5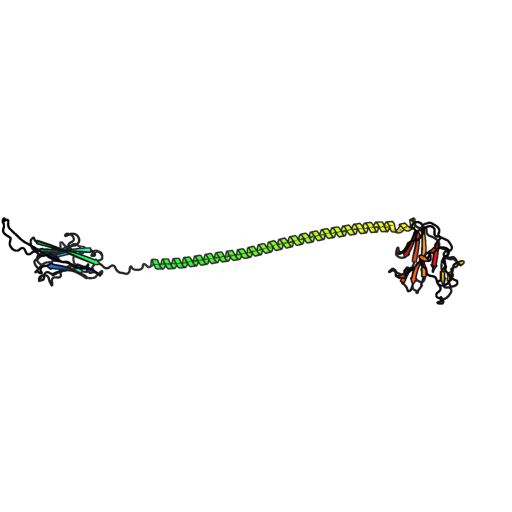4.205 -10.206 92.265 1.00 90.94 90 ALA A CA 1
ATOM 702 C C . ALA A 1 90 ? -54.456 -9.359 91.001 1.00 90.94 90 ALA A C 1
ATOM 704 O O . ALA A 1 90 ? -54.696 -8.162 91.113 1.00 90.94 90 ALA A O 1
ATOM 705 N N . GLN A 1 91 ? -54.452 -9.979 89.816 1.00 92.44 91 GLN A N 1
ATOM 706 C CA . GLN A 1 91 ? -54.660 -9.303 88.529 1.00 92.44 91 GLN A CA 1
ATOM 707 C C . GLN A 1 91 ? -56.105 -8.821 88.275 1.00 92.44 91 GLN A C 1
ATOM 709 O O . GLN A 1 91 ? -56.317 -7.999 87.382 1.00 92.44 91 GLN A O 1
ATOM 714 N N . TYR A 1 92 ? -57.084 -9.324 89.037 1.00 93.00 92 TYR A N 1
ATOM 715 C CA . TYR A 1 92 ? -58.504 -8.956 88.936 1.00 93.00 92 TYR A CA 1
ATOM 716 C C . TYR A 1 92 ? -58.966 -8.020 90.061 1.00 93.00 92 TYR A C 1
ATOM 718 O O . TYR A 1 92 ? -60.008 -7.373 89.940 1.00 93.00 92 TYR A O 1
ATOM 726 N N . ARG A 1 93 ? -58.170 -7.872 91.129 1.00 91.44 93 ARG A N 1
ATOM 727 C CA . ARG A 1 93 ? -58.499 -6.997 92.262 1.00 91.44 93 ARG A CA 1
ATOM 728 C C . ARG A 1 93 ? -58.738 -5.559 91.815 1.00 91.44 93 ARG A C 1
ATOM 730 O O . ARG A 1 93 ? -57.874 -4.929 91.214 1.00 91.44 93 ARG A O 1
ATOM 737 N N . GLY A 1 94 ? -59.925 -5.042 92.132 1.00 90.69 94 GLY A N 1
ATOM 738 C CA . GLY A 1 94 ? -60.352 -3.688 91.760 1.00 90.69 94 GLY A CA 1
ATOM 739 C C . GLY A 1 94 ? -60.709 -3.513 90.280 1.00 90.69 94 GLY A C 1
ATOM 740 O O . GLY A 1 94 ? -61.110 -2.420 89.894 1.00 90.69 94 GLY A O 1
ATOM 741 N N . ARG A 1 95 ? -60.593 -4.570 89.468 1.00 94.81 95 ARG A N 1
ATOM 742 C CA . ARG A 1 95 ? -60.987 -4.589 88.056 1.00 94.81 95 ARG A CA 1
ATOM 743 C C . ARG A 1 95 ? -62.295 -5.326 87.818 1.00 94.81 95 ARG A C 1
ATOM 745 O O . ARG A 1 95 ? -62.757 -5.313 86.693 1.00 94.81 95 ARG A O 1
ATOM 752 N N . THR A 1 96 ? -62.899 -5.956 88.821 1.00 95.38 96 THR A N 1
ATOM 753 C CA . THR A 1 96 ? -64.152 -6.695 88.631 1.00 95.38 96 THR A CA 1
ATOM 754 C C . THR A 1 96 ? -65.257 -6.231 89.562 1.00 95.38 96 THR A C 1
ATOM 756 O O . THR A 1 96 ? -64.981 -5.861 90.704 1.00 95.38 96 THR A O 1
ATOM 759 N N . SER A 1 97 ? -66.501 -6.328 89.104 1.00 95.94 97 SER A N 1
ATOM 760 C CA . SER A 1 97 ? -67.698 -6.113 89.922 1.00 95.94 97 SER A CA 1
ATOM 761 C C . SER A 1 97 ? -68.819 -7.073 89.518 1.00 95.94 97 SER A C 1
ATOM 763 O O . SER A 1 97 ? -68.876 -7.513 88.368 1.00 95.94 97 SER A O 1
ATOM 765 N N . LEU A 1 98 ? -69.690 -7.439 90.464 1.00 96.00 98 LEU A N 1
ATOM 766 C CA . LEU A 1 98 ? -70.869 -8.256 90.178 1.00 96.00 98 LEU A CA 1
ATOM 767 C C . LEU A 1 98 ? -72.010 -7.363 89.676 1.00 96.00 98 LEU A C 1
ATOM 769 O O . LEU A 1 98 ? -72.384 -6.389 90.332 1.00 96.00 98 LEU A O 1
ATOM 773 N N . VAL A 1 99 ? -72.612 -7.735 88.549 1.00 95.62 99 VAL A N 1
ATOM 774 C CA . VAL A 1 99 ? -73.858 -7.141 88.053 1.00 95.62 99 VAL A CA 1
ATOM 775 C C . VAL A 1 99 ? -75.022 -7.751 88.837 1.00 95.62 99 VAL A C 1
ATOM 777 O O . VAL A 1 99 ? -75.272 -8.950 88.736 1.00 95.62 99 VAL A O 1
ATOM 780 N N . LYS A 1 100 ? -75.711 -6.939 89.651 1.00 91.44 100 LYS A N 1
ATOM 781 C CA . LYS A 1 100 ? -76.720 -7.415 90.622 1.00 91.44 100 LYS A CA 1
ATOM 782 C C . LYS A 1 100 ? -78.173 -7.285 90.163 1.00 91.44 100 LYS A C 1
ATOM 784 O O . LYS A 1 100 ? -79.063 -7.782 90.846 1.00 91.44 100 LYS A O 1
ATOM 789 N N . ASP A 1 101 ? -78.414 -6.626 89.034 1.00 91.50 101 ASP A N 1
ATOM 790 C CA . ASP A 1 101 ? -79.749 -6.173 88.614 1.00 91.50 101 ASP A CA 1
ATOM 791 C C . ASP A 1 101 ? -80.770 -7.312 88.436 1.00 91.50 101 ASP A C 1
ATOM 793 O O . ASP A 1 101 ? -81.971 -7.094 88.594 1.00 91.50 101 ASP A O 1
ATOM 797 N N . PHE A 1 102 ? -80.300 -8.529 88.148 1.00 93.50 102 PHE A N 1
ATOM 798 C CA . PHE A 1 102 ? -81.143 -9.662 87.757 1.00 93.50 102 PHE A CA 1
ATOM 799 C C . PHE A 1 102 ? -80.906 -10.939 88.587 1.00 93.50 102 PHE A C 1
ATOM 801 O O . PHE A 1 102 ? -81.382 -12.011 88.213 1.00 93.50 102 PHE A O 1
ATOM 808 N N . LEU A 1 103 ? -80.263 -10.829 89.762 1.00 94.06 103 LEU A N 1
ATOM 809 C CA . LEU A 1 103 ? -80.000 -11.987 90.636 1.00 94.06 103 LEU A CA 1
ATOM 810 C C . LEU A 1 103 ? -81.289 -12.703 91.072 1.00 94.06 103 LEU A C 1
ATOM 812 O O . LEU A 1 103 ? -81.331 -13.927 91.132 1.00 94.06 103 LEU A O 1
ATOM 816 N N . THR A 1 104 ? -82.375 -11.964 91.302 1.00 93.81 104 THR A N 1
ATOM 817 C CA . THR A 1 104 ? -83.678 -12.541 91.684 1.00 93.81 104 THR A CA 1
ATOM 818 C C . THR A 1 104 ? -84.357 -13.328 90.558 1.00 93.81 104 THR A C 1
ATOM 820 O O . THR A 1 104 ? -85.288 -14.088 90.813 1.00 93.81 104 THR A O 1
ATOM 823 N N . GLN A 1 105 ? -83.898 -13.154 89.314 1.00 95.19 105 GLN A N 1
ATOM 824 C CA . GLN A 1 105 ? -84.378 -13.863 88.122 1.00 95.19 105 GLN A CA 1
ATOM 825 C C . GLN A 1 105 ? -83.454 -15.019 87.720 1.00 95.19 105 GLN A C 1
ATOM 827 O O . GLN A 1 105 ? -83.786 -15.773 86.809 1.00 95.19 105 GLN A O 1
ATOM 832 N N . GLY A 1 106 ? -82.325 -15.185 88.412 1.00 93.56 106 GLY A N 1
ATOM 833 C CA . GLY A 1 106 ? -81.354 -16.236 88.135 1.00 93.56 106 GLY A CA 1
ATOM 834 C C . GLY A 1 106 ? -80.208 -15.825 87.221 1.00 93.56 106 GLY A C 1
ATOM 835 O O . GLY A 1 106 ? -79.383 -16.673 86.888 1.00 93.56 106 GLY A O 1
ATOM 836 N N . ASP A 1 107 ? -80.123 -14.549 86.848 1.00 95.94 107 ASP A N 1
ATOM 837 C CA . ASP A 1 107 ? -79.063 -14.026 85.992 1.00 95.94 107 ASP A CA 1
ATOM 838 C C . ASP A 1 107 ? -77.980 -13.362 86.841 1.00 95.94 107 ASP A C 1
ATOM 840 O O . ASP A 1 107 ? -78.251 -12.483 87.663 1.00 95.94 107 ASP A O 1
ATOM 844 N N . ALA A 1 108 ? -76.726 -13.736 86.604 1.00 96.44 108 ALA A N 1
ATOM 845 C CA . ALA A 1 108 ? -75.584 -13.113 87.251 1.00 96.44 108 ALA A CA 1
ATOM 846 C C . ALA A 1 108 ? -74.432 -12.943 86.261 1.00 96.44 108 ALA A C 1
ATOM 848 O O . ALA A 1 108 ? -74.171 -13.794 85.411 1.00 96.44 108 ALA A O 1
ATOM 849 N N . ALA A 1 109 ? -73.713 -11.831 86.365 1.00 96.94 109 ALA A N 1
ATOM 850 C CA . ALA A 1 109 ? -72.601 -11.559 85.470 1.00 96.94 109 ALA A CA 1
ATOM 851 C C . ALA A 1 109 ? -71.471 -10.826 86.183 1.00 96.94 109 ALA A C 1
ATOM 853 O O . ALA A 1 109 ? -71.720 -9.958 87.020 1.00 96.94 109 ALA A O 1
ATOM 854 N N . VAL A 1 110 ? -70.227 -11.126 85.812 1.00 97.19 110 VAL A N 1
ATOM 855 C CA . VAL A 1 110 ? -69.069 -10.335 86.245 1.00 97.19 110 VAL A CA 1
ATOM 856 C C . VAL A 1 110 ? -68.720 -9.301 85.181 1.00 97.19 110 VAL A C 1
ATOM 858 O O . VAL A 1 110 ? -68.545 -9.634 84.011 1.00 97.19 110 VAL A O 1
ATOM 861 N N . LEU A 1 111 ? -68.607 -8.042 85.587 1.00 97.19 111 LEU A N 1
ATOM 862 C CA . LEU A 1 111 ? -68.041 -6.963 84.787 1.00 97.19 111 LEU A CA 1
ATOM 863 C C . LEU A 1 111 ? -66.534 -6.906 85.046 1.00 97.19 111 LEU A C 1
ATOM 865 O O . LEU A 1 111 ? -66.129 -6.796 86.199 1.00 97.19 111 LEU A O 1
ATOM 869 N N . ILE A 1 112 ? -65.716 -6.979 83.998 1.00 97.38 112 ILE A N 1
ATOM 870 C CA . ILE A 1 112 ? -64.261 -6.798 84.027 1.00 97.38 112 ILE A CA 1
ATOM 871 C C . ILE A 1 112 ? -63.935 -5.450 83.378 1.00 97.38 112 ILE A C 1
ATOM 873 O O . ILE A 1 112 ? -64.239 -5.233 82.207 1.00 97.38 112 ILE A O 1
ATOM 877 N N . HIS A 1 113 ? -63.291 -4.566 84.131 1.00 96.81 113 HIS A N 1
ATOM 878 C CA . HIS A 1 113 ? -62.851 -3.247 83.701 1.00 96.81 113 HIS A CA 1
ATOM 879 C C . HIS A 1 113 ? -61.428 -3.257 83.145 1.00 96.81 113 HIS A C 1
ATOM 881 O O . HIS A 1 113 ? -60.551 -3.987 83.639 1.00 96.81 113 HIS A O 1
ATOM 887 N N . ASN A 1 114 ? -61.174 -2.354 82.195 1.00 93.69 114 ASN A N 1
ATOM 888 C CA . ASN A 1 114 ? -59.859 -2.134 81.590 1.00 93.69 114 ASN A CA 1
ATOM 889 C C . ASN A 1 114 ? -59.245 -3.450 81.081 1.00 93.69 114 ASN A C 1
ATOM 891 O O . ASN A 1 114 ? -58.248 -3.927 81.627 1.00 93.69 114 ASN A O 1
ATOM 895 N N . VAL A 1 115 ? -59.912 -4.097 80.125 1.00 94.81 115 VAL A N 1
ATOM 896 C CA . VAL A 1 115 ? -59.559 -5.408 79.563 1.00 94.81 115 VAL A CA 1
ATOM 897 C C . VAL A 1 115 ? -58.144 -5.397 78.987 1.00 94.81 115 VAL A C 1
ATOM 899 O O . VAL A 1 115 ? -57.781 -4.542 78.182 1.00 94.81 115 VAL A O 1
ATOM 902 N N . GLN A 1 116 ? -57.349 -6.396 79.366 1.00 93.12 116 GLN A N 1
ATOM 903 C CA . GLN A 1 116 ? -55.964 -6.571 78.939 1.00 93.12 116 GLN A CA 1
ATOM 904 C C . GLN A 1 116 ? -55.815 -7.820 78.070 1.00 93.12 116 GLN A C 1
ATOM 906 O O . GLN A 1 116 ? -56.610 -8.752 78.148 1.00 93.12 116 GLN A O 1
ATOM 911 N N . ALA A 1 117 ? -54.739 -7.893 77.280 1.00 91.00 117 ALA A N 1
ATOM 912 C CA . ALA A 1 117 ? -54.474 -9.047 76.414 1.00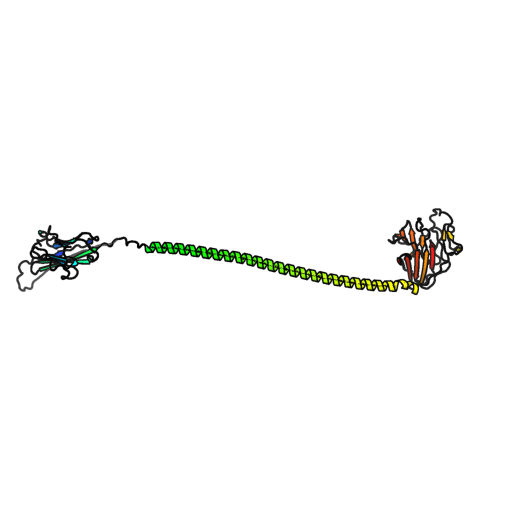 91.00 117 ALA A CA 1
ATOM 913 C C . ALA A 1 117 ? -54.425 -10.382 77.186 1.00 91.00 117 ALA A C 1
ATOM 915 O O . ALA A 1 117 ? -54.808 -11.420 76.652 1.00 91.00 117 ALA A O 1
ATOM 916 N N . PHE A 1 118 ? -53.999 -10.362 78.456 1.00 91.44 118 PHE A N 1
ATOM 917 C CA . PHE A 1 118 ? -53.956 -11.566 79.287 1.00 91.44 118 PHE A CA 1
ATOM 918 C C . PHE A 1 118 ? -55.334 -12.063 79.740 1.00 91.44 118 PHE A C 1
ATOM 920 O O . PHE A 1 118 ? -55.414 -13.193 80.223 1.00 91.44 118 PHE A O 1
ATOM 927 N N . ASP A 1 119 ? -56.391 -11.252 79.633 1.00 94.50 119 ASP A N 1
ATOM 928 C CA . ASP A 1 119 ? -57.758 -11.657 79.980 1.00 94.50 119 ASP A CA 1
ATOM 929 C C . ASP A 1 119 ? -58.353 -12.605 78.934 1.00 94.50 119 ASP A C 1
ATOM 931 O O . ASP A 1 119 ? -59.315 -13.307 79.218 1.00 94.50 119 ASP A O 1
ATOM 935 N N . ASN A 1 120 ? -57.753 -12.697 77.745 1.00 94.44 120 ASN A N 1
ATOM 936 C CA . ASN A 1 120 ? -58.151 -13.670 76.737 1.00 94.44 120 ASN A CA 1
ATOM 937 C C . ASN A 1 120 ? -58.064 -15.103 77.291 1.00 94.44 120 ASN A C 1
ATOM 939 O O . ASN A 1 120 ? -56.979 -15.572 77.648 1.00 94.44 120 ASN A O 1
ATOM 943 N N . GLY A 1 121 ? -59.177 -15.832 77.276 1.00 94.38 121 GLY A N 1
ATOM 944 C CA . GLY A 1 121 ? -59.210 -17.224 77.707 1.00 94.38 121 GLY A CA 1
ATOM 945 C C . GLY A 1 121 ? -60.585 -17.708 78.144 1.00 94.38 121 GLY A C 1
ATOM 946 O O . GLY A 1 121 ? -61.605 -17.062 77.919 1.00 94.38 121 GLY A O 1
ATOM 947 N N . LEU A 1 122 ? -60.584 -18.883 78.770 1.00 95.81 122 LEU A N 1
ATOM 948 C CA . LEU A 1 122 ? -61.776 -19.531 79.301 1.00 95.81 122 LEU A CA 1
ATOM 949 C C . LEU A 1 122 ? -61.981 -19.157 80.771 1.00 95.81 122 LEU A C 1
ATOM 951 O O . LEU A 1 122 ? -61.040 -19.191 81.570 1.00 95.81 122 LEU A O 1
ATOM 955 N N . TYR A 1 123 ? -63.223 -18.848 81.108 1.00 97.06 123 TYR A N 1
ATOM 956 C CA . TYR A 1 123 ? -63.710 -18.592 82.452 1.00 97.06 123 TYR A CA 1
ATOM 957 C C . TYR A 1 123 ? -64.763 -19.637 82.807 1.00 97.06 123 TYR A C 1
ATOM 959 O O . TYR A 1 123 ? -65.454 -20.145 81.926 1.00 97.06 123 TYR A O 1
ATOM 967 N N . THR A 1 124 ? -64.917 -19.919 84.092 1.00 96.94 124 THR A N 1
ATOM 968 C CA . THR A 1 124 ? -65.969 -20.782 84.622 1.00 96.94 124 THR A CA 1
ATOM 969 C C . THR A 1 124 ? -66.794 -19.987 85.617 1.00 96.94 124 THR A C 1
ATOM 971 O O . THR A 1 124 ? -66.233 -19.377 86.530 1.00 96.94 124 THR A O 1
ATOM 974 N N . CYS A 1 125 ? -68.111 -19.980 85.429 1.00 96.56 125 CYS A N 1
ATOM 975 C CA . CYS A 1 125 ? -69.063 -19.476 86.406 1.00 96.56 125 CYS A CA 1
ATOM 976 C C . CYS A 1 125 ? -69.634 -20.650 87.198 1.00 96.56 125 CYS A C 1
ATOM 978 O O . CYS A 1 125 ? -70.014 -21.663 86.621 1.00 96.56 125 CYS A O 1
ATOM 980 N N . PHE A 1 126 ? -69.674 -20.517 88.514 1.00 96.62 126 PHE A N 1
ATOM 981 C CA . PHE A 1 126 ? -70.029 -21.575 89.448 1.00 96.62 126 PHE A CA 1
ATOM 982 C C . PHE A 1 126 ? -71.036 -21.036 90.457 1.00 96.62 126 PHE A C 1
ATOM 984 O O . PHE A 1 126 ? -70.828 -19.968 91.037 1.00 96.62 126 PHE A O 1
ATOM 991 N N . PHE A 1 127 ? -72.126 -21.774 90.649 1.00 96.44 127 PHE A N 1
ATOM 992 C CA . PHE A 1 127 ? -73.241 -21.404 91.516 1.00 96.44 127 PHE A CA 1
ATOM 993 C C . PHE A 1 127 ? -73.432 -22.516 92.539 1.00 96.44 127 PHE A C 1
ATOM 995 O O . PHE A 1 127 ? -73.563 -23.681 92.165 1.00 96.44 127 PHE A O 1
ATOM 1002 N N . ARG A 1 128 ? -73.461 -22.172 93.829 1.00 94.56 128 ARG A N 1
ATOM 1003 C CA . ARG A 1 128 ? -73.618 -23.140 94.921 1.00 94.56 128 ARG A CA 1
ATOM 1004 C C . ARG A 1 128 ? -74.765 -22.772 95.852 1.00 94.56 128 ARG A C 1
ATOM 1006 O O . ARG A 1 128 ? -74.804 -21.675 96.408 1.00 94.56 128 ARG A O 1
ATOM 1013 N N . MET A 1 129 ? -75.645 -23.746 96.082 1.00 91.25 129 MET A N 1
ATOM 1014 C CA . MET A 1 129 ? -76.746 -23.687 97.040 1.00 91.25 129 MET A CA 1
ATOM 1015 C C . MET A 1 129 ? -76.648 -24.873 98.010 1.00 91.25 129 MET A C 1
ATOM 1017 O O . MET A 1 129 ? -77.016 -26.008 97.701 1.00 91.25 129 MET A O 1
ATOM 1021 N N . GLY A 1 130 ? -76.132 -24.616 99.215 1.00 88.00 130 GLY A N 1
ATOM 1022 C CA . GLY A 1 130 ? -75.878 -25.664 100.205 1.00 88.00 130 GLY A CA 1
ATOM 1023 C C . GLY A 1 130 ? -74.814 -26.652 99.717 1.00 88.00 130 GLY A C 1
ATOM 1024 O O . GLY A 1 130 ? -73.655 -26.280 99.553 1.00 88.00 130 GLY A O 1
ATOM 1025 N N . ILE A 1 131 ? -75.207 -27.912 99.505 1.00 84.25 131 ILE A N 1
ATOM 1026 C CA . ILE A 1 131 ? -74.318 -28.971 98.991 1.00 84.25 131 ILE A CA 1
ATOM 1027 C C . ILE A 1 131 ? -74.388 -29.143 97.467 1.00 84.25 131 ILE A C 1
ATOM 1029 O O . ILE A 1 131 ? -73.554 -29.853 96.911 1.00 84.25 131 ILE A O 1
ATOM 1033 N N . PHE A 1 132 ? -75.367 -28.518 96.807 1.00 87.44 132 PHE A N 1
ATOM 1034 C CA . PHE A 1 132 ? -75.549 -28.593 95.360 1.00 87.44 132 PHE A CA 1
ATOM 1035 C C . PHE A 1 132 ? -74.775 -27.470 94.684 1.00 87.44 132 PHE A C 1
ATOM 1037 O O . PHE A 1 132 ? -74.781 -26.330 95.161 1.00 87.44 132 PHE A O 1
ATOM 1044 N N . TYR A 1 133 ? -74.107 -27.793 93.584 1.00 91.69 133 TYR A N 1
ATOM 1045 C CA . TYR A 1 133 ? -73.399 -26.825 92.769 1.00 91.69 133 TYR A CA 1
ATOM 1046 C C . TYR A 1 133 ? -73.449 -27.230 91.304 1.00 91.69 133 TYR A C 1
ATOM 1048 O O . TYR A 1 133 ? -73.455 -28.415 90.995 1.00 91.69 133 TYR A O 1
ATOM 1056 N N . GLU A 1 134 ? -73.424 -26.233 90.433 1.00 95.56 134 GLU A N 1
ATOM 1057 C CA . GLU A 1 134 ? -73.314 -26.399 88.988 1.00 95.56 134 GLU A CA 1
ATOM 1058 C C . GLU A 1 134 ? -72.405 -25.311 88.415 1.00 95.56 134 GLU A C 1
ATOM 1060 O O . GLU A 1 134 ? -72.185 -24.267 89.045 1.00 95.56 134 GLU A O 1
ATOM 1065 N N . GLU A 1 135 ? -71.866 -25.554 87.222 1.00 95.75 135 GLU A N 1
ATOM 1066 C CA . GLU A 1 135 ? -70.956 -24.628 86.552 1.00 95.75 135 GLU A CA 1
ATOM 1067 C C . GLU A 1 135 ? -71.147 -24.585 85.033 1.00 95.75 135 GLU A C 1
ATOM 1069 O O . GLU A 1 135 ? -71.590 -25.549 84.413 1.00 95.75 135 GLU A O 1
ATOM 1074 N N . ALA A 1 136 ? -70.781 -23.460 84.419 1.00 96.69 136 ALA A N 1
ATOM 1075 C CA . ALA A 1 136 ? -70.711 -23.323 82.969 1.00 96.69 136 ALA A CA 1
ATOM 1076 C C . ALA A 1 136 ? -69.459 -22.559 82.540 1.00 96.69 136 ALA A C 1
ATOM 1078 O O . ALA A 1 136 ? -68.910 -21.741 83.282 1.00 96.69 136 ALA A O 1
ATOM 1079 N N . SER A 1 137 ? -69.006 -22.822 81.317 1.00 96.31 137 SER A N 1
ATOM 1080 C CA . SER A 1 137 ? -67.855 -22.137 80.737 1.00 96.31 137 SER A CA 1
ATOM 1081 C C . SER A 1 137 ? -68.266 -20.896 79.943 1.00 96.31 137 SER A C 1
ATOM 1083 O O . SER A 1 137 ? -69.279 -20.888 79.250 1.00 96.31 137 SER A O 1
ATOM 1085 N N . VAL A 1 138 ? -67.433 -19.862 80.012 1.00 96.94 138 VAL A N 1
ATOM 1086 C CA . VAL A 1 138 ? -67.556 -18.600 79.281 1.00 96.94 138 VAL A CA 1
ATOM 1087 C C . VAL A 1 138 ? -66.227 -18.328 78.577 1.00 96.94 138 VAL A C 1
ATOM 1089 O O . VAL A 1 138 ? -65.198 -18.171 79.234 1.00 96.94 138 VAL A O 1
ATOM 1092 N N . GLU A 1 139 ? -66.212 -18.277 77.245 1.00 97.31 139 GLU A N 1
ATOM 1093 C CA . GLU A 1 139 ? -64.997 -17.957 76.485 1.00 97.31 139 GLU A CA 1
ATOM 1094 C C . GLU A 1 139 ? -64.914 -16.454 76.183 1.00 97.31 139 GLU A C 1
ATOM 1096 O O . GLU A 1 139 ? -65.827 -15.880 75.593 1.00 97.31 139 GLU A O 1
ATOM 1101 N N . LEU A 1 140 ? -63.798 -15.821 76.559 1.00 96.44 140 LEU A N 1
ATOM 1102 C CA . LEU A 1 140 ? -63.485 -14.421 76.273 1.00 96.44 140 LEU A CA 1
ATOM 1103 C C . LEU A 1 140 ? -62.346 -14.333 75.246 1.00 96.44 140 LEU A C 1
ATOM 1105 O O . LEU A 1 140 ? -61.232 -14.803 75.494 1.00 96.44 140 LEU A O 1
ATOM 1109 N N . LYS A 1 141 ? -62.601 -13.680 74.109 1.00 95.06 141 LYS A N 1
ATOM 1110 C CA . LYS A 1 141 ? -61.604 -13.359 73.077 1.00 95.06 141 LYS A CA 1
ATOM 1111 C C . LYS A 1 141 ? -61.270 -11.873 73.100 1.00 95.06 141 LYS A C 1
ATOM 1113 O O . LYS A 1 141 ? -62.153 -11.040 72.920 1.00 95.06 141 LYS A O 1
ATOM 1118 N N . VAL A 1 142 ? -59.996 -11.524 73.258 1.00 93.31 142 VAL A N 1
ATOM 1119 C CA . VAL A 1 142 ? -59.552 -10.121 73.181 1.00 93.31 142 VAL A CA 1
ATOM 1120 C C . VAL A 1 142 ? -59.065 -9.835 71.763 1.00 93.31 142 VAL A C 1
ATOM 1122 O O . VAL A 1 142 ? -58.151 -10.498 71.277 1.00 93.31 142 VAL A O 1
ATOM 1125 N N . ALA A 1 143 ? -59.689 -8.873 71.079 1.00 85.19 143 ALA A N 1
ATOM 1126 C CA . ALA A 1 143 ? -59.337 -8.523 69.706 1.00 85.19 143 ALA A CA 1
ATOM 1127 C C . ALA A 1 143 ? -57.933 -7.897 69.639 1.00 85.19 143 ALA A C 1
ATOM 1129 O O . ALA A 1 143 ? -57.656 -6.890 70.295 1.00 85.19 143 ALA A O 1
ATOM 1130 N N . GLU A 1 144 ? -57.047 -8.471 68.822 1.00 67.81 144 GLU A N 1
ATOM 1131 C CA . GLU A 1 144 ? -55.735 -7.879 68.556 1.00 67.81 144 GLU A CA 1
ATOM 1132 C C . GLU A 1 144 ? -55.878 -6.607 67.694 1.00 67.81 144 GLU A C 1
ATOM 1134 O O . GLU A 1 144 ? -56.702 -6.570 66.772 1.00 67.81 144 GLU A O 1
ATOM 1139 N N . PRO A 1 145 ? -55.086 -5.544 67.945 1.00 65.88 145 PRO A N 1
ATOM 1140 C CA . PRO A 1 145 ? -55.127 -4.346 67.117 1.00 65.88 145 PRO A CA 1
ATOM 1141 C C . PRO A 1 145 ? -54.681 -4.676 65.684 1.00 65.88 145 PRO A C 1
ATOM 1143 O O . PRO A 1 145 ? -53.523 -5.004 65.437 1.00 65.88 145 PRO A O 1
ATOM 1146 N N . PHE A 1 146 ? -55.606 -4.527 64.731 1.00 57.41 146 PHE A N 1
ATOM 1147 C CA . PHE A 1 146 ? -55.481 -4.870 63.303 1.00 57.41 146 PHE A CA 1
ATOM 1148 C C . PHE A 1 146 ? -54.313 -4.207 62.537 1.00 57.41 146 PHE A C 1
ATOM 1150 O O . PHE A 1 146 ? -54.088 -4.526 61.370 1.00 57.41 146 PHE A O 1
ATOM 1157 N N . PHE A 1 147 ? -53.542 -3.310 63.158 1.00 52.62 147 PHE A N 1
ATOM 1158 C CA . PHE A 1 147 ? -52.375 -2.681 62.540 1.00 52.62 147 PHE A CA 1
ATOM 1159 C C . PHE A 1 147 ? -51.161 -2.729 63.478 1.00 52.62 147 PHE A C 1
ATOM 1161 O O . PHE A 1 147 ? -51.075 -1.910 64.400 1.00 52.62 147 PHE A O 1
ATOM 1168 N N . PRO A 1 148 ? -50.164 -3.609 63.248 1.00 52.41 148 PRO A N 1
ATOM 1169 C CA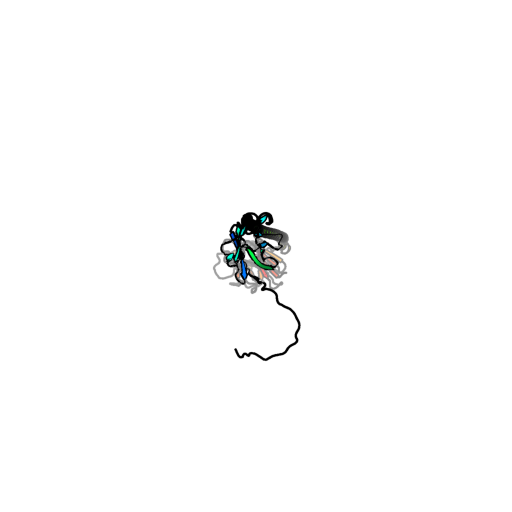 . PRO A 1 148 ? -48.874 -3.434 63.899 1.00 52.41 148 PRO A CA 1
ATOM 1170 C C . PRO A 1 148 ? -48.284 -2.101 63.421 1.00 52.41 148 PRO A C 1
ATOM 1172 O O . PRO A 1 148 ? -48.207 -1.849 62.218 1.00 52.41 148 PRO A O 1
ATOM 1175 N N . ARG A 1 149 ? -47.857 -1.233 64.348 1.00 57.69 149 ARG A N 1
ATOM 1176 C CA . ARG A 1 149 ? -47.096 -0.010 64.028 1.00 57.69 149 ARG A CA 1
ATOM 1177 C C . ARG A 1 149 ? -45.978 -0.365 63.040 1.00 57.69 149 ARG A C 1
ATOM 1179 O O . ARG A 1 149 ? -45.038 -1.075 63.399 1.00 57.69 149 ARG A O 1
ATOM 1186 N N . SER A 1 150 ? -46.062 0.121 61.800 1.00 57.97 150 SER A N 1
ATOM 1187 C CA . SER A 1 150 ? -45.005 -0.064 60.806 1.00 57.97 150 SER A CA 1
ATOM 1188 C C . SER A 1 150 ? -43.721 0.568 61.334 1.00 57.97 150 SER A C 1
ATOM 1190 O O . SER A 1 150 ? -43.644 1.783 61.517 1.00 57.97 150 SER A O 1
ATOM 1192 N N . SER A 1 151 ? -42.727 -0.265 61.630 1.00 61.94 151 SER A N 1
ATOM 1193 C CA . SER A 1 151 ? -41.487 0.207 62.226 1.00 61.94 151 SER A CA 1
ATOM 1194 C C . SER A 1 151 ? -40.672 1.020 61.200 1.00 61.94 151 SER A C 1
ATOM 1196 O O . SER A 1 151 ? -40.464 0.531 60.083 1.00 61.94 151 SER A O 1
ATOM 1198 N N . PRO A 1 152 ? -40.192 2.233 61.544 1.00 72.75 152 PRO A N 1
ATOM 1199 C CA . PRO A 1 152 ? -39.544 3.159 60.604 1.00 72.75 152 PRO A CA 1
ATOM 1200 C C . PRO A 1 152 ? -38.358 2.584 59.811 1.00 72.75 152 PRO A C 1
ATOM 1202 O O . PRO A 1 152 ? -38.081 3.029 58.698 1.00 72.75 152 PRO A O 1
ATOM 1205 N N . TRP A 1 153 ? -37.670 1.569 60.343 1.00 71.25 153 TRP A N 1
ATOM 1206 C CA . TRP A 1 153 ? -36.477 0.995 59.712 1.00 71.25 153 TRP A CA 1
ATOM 1207 C C . TRP A 1 153 ? -36.753 0.312 58.365 1.00 71.25 153 TRP A C 1
ATOM 1209 O O . TRP A 1 153 ? -35.866 0.281 57.514 1.00 71.25 153 TRP A O 1
ATOM 1219 N N . LYS A 1 154 ? -37.971 -0.196 58.122 1.00 80.31 154 LYS A N 1
ATOM 1220 C CA . LYS A 1 154 ? -38.290 -0.885 56.858 1.00 80.31 154 LYS A CA 1
ATOM 1221 C C . LYS A 1 154 ? -38.303 0.066 55.658 1.00 80.31 154 LYS A C 1
ATOM 1223 O O . LYS A 1 154 ? -37.816 -0.294 54.592 1.00 80.31 154 LYS A O 1
ATOM 1228 N N . LEU A 1 155 ? -38.804 1.289 55.840 1.00 78.56 155 LEU A N 1
ATOM 1229 C CA . LEU A 1 155 ? -38.774 2.321 54.798 1.00 78.56 155 LEU A CA 1
ATOM 1230 C C . LEU A 1 155 ? -37.342 2.786 54.525 1.00 78.56 155 LEU A C 1
ATOM 1232 O O . LEU A 1 155 ? -36.940 2.884 53.368 1.00 78.56 155 LEU A O 1
ATOM 1236 N N . ALA A 1 156 ? -36.554 2.994 55.584 1.00 84.56 156 ALA A N 1
ATOM 1237 C CA . ALA A 1 156 ? -35.149 3.368 55.455 1.00 84.56 156 ALA A CA 1
ATOM 1238 C C . ALA A 1 156 ? -34.349 2.317 54.664 1.00 84.56 156 ALA A C 1
ATOM 1240 O O . ALA A 1 156 ? -33.592 2.672 53.764 1.00 84.56 156 ALA A O 1
ATOM 1241 N N . PHE A 1 157 ? -34.570 1.026 54.930 1.00 87.88 157 PHE A N 1
ATOM 1242 C CA . PHE A 1 157 ? -33.901 -0.059 54.211 1.00 87.88 157 PHE A CA 1
ATOM 1243 C C . PHE A 1 157 ? -34.240 -0.078 52.714 1.00 87.88 157 PHE A C 1
ATOM 1245 O O . PHE A 1 157 ? -33.342 -0.210 51.886 1.00 87.88 157 PHE A O 1
ATOM 1252 N N . MET A 1 158 ? -35.514 0.110 52.350 1.00 88.44 158 MET A N 1
ATOM 1253 C CA . MET A 1 158 ? -35.934 0.127 50.943 1.00 88.44 158 MET A CA 1
ATOM 1254 C C . MET A 1 158 ? -35.320 1.303 50.177 1.00 88.44 158 MET A C 1
ATOM 1256 O O . MET A 1 158 ? -34.834 1.118 49.063 1.00 88.44 158 MET A O 1
ATOM 1260 N N . VAL A 1 159 ? -35.272 2.495 50.782 1.00 91.94 159 VAL A N 1
ATOM 1261 C CA . VAL A 1 159 ? -34.630 3.666 50.162 1.00 91.94 159 VAL A CA 1
ATOM 1262 C C . VAL A 1 159 ? -33.138 3.410 49.955 1.00 91.94 159 VAL A C 1
ATOM 1264 O O . VAL A 1 159 ? -32.639 3.591 48.846 1.00 91.94 159 VAL A O 1
ATOM 1267 N N . ILE A 1 160 ? -32.438 2.908 50.977 1.00 93.56 160 ILE A N 1
ATOM 1268 C CA . ILE A 1 160 ? -31.010 2.576 50.872 1.00 93.56 160 ILE A CA 1
ATOM 1269 C C . ILE A 1 160 ? -30.772 1.549 49.759 1.00 93.56 160 ILE A C 1
ATOM 1271 O O . ILE A 1 160 ? -29.871 1.737 48.944 1.00 93.56 160 ILE A O 1
ATOM 1275 N N . LEU A 1 161 ? -31.607 0.510 49.669 1.00 94.62 161 LEU A N 1
ATOM 1276 C CA . LEU A 1 161 ? -31.494 -0.515 48.635 1.00 94.62 161 LEU A CA 1
ATOM 1277 C C . LEU A 1 161 ? -31.668 0.073 47.225 1.00 94.62 161 LEU A C 1
ATOM 1279 O O . LEU A 1 161 ? -30.884 -0.239 46.331 1.00 94.62 161 LEU A O 1
ATOM 1283 N N . THR A 1 162 ? -32.647 0.961 47.024 1.00 94.19 162 THR A N 1
ATOM 1284 C CA . THR A 1 162 ? -32.858 1.611 45.717 1.00 94.19 162 THR A CA 1
ATOM 1285 C C . THR A 1 162 ? -31.699 2.523 45.319 1.00 94.19 162 THR A C 1
ATOM 1287 O O . THR A 1 162 ? -31.255 2.479 44.171 1.00 94.19 162 THR A O 1
ATOM 1290 N N . VAL A 1 163 ? -31.154 3.296 46.263 1.00 96.25 163 VAL A N 1
ATOM 1291 C CA . VAL A 1 163 ? -29.987 4.154 46.017 1.00 96.25 163 VAL A CA 1
ATOM 1292 C C . VAL A 1 163 ? -28.767 3.302 45.670 1.00 96.25 163 VAL A C 1
ATOM 1294 O O . VAL A 1 163 ? -28.072 3.601 44.701 1.00 96.25 163 VAL A O 1
ATOM 1297 N N . LEU A 1 164 ? -28.539 2.206 46.400 1.00 96.81 164 LEU A N 1
ATOM 1298 C CA . LEU A 1 164 ? -27.432 1.289 46.132 1.00 96.81 164 LEU A CA 1
ATOM 1299 C C . LEU A 1 164 ? -27.528 0.685 44.721 1.00 96.81 164 LEU A C 1
ATOM 1301 O O . LEU A 1 164 ? -26.536 0.651 43.998 1.00 96.81 164 LEU A O 1
ATOM 1305 N N . MET A 1 165 ? -28.726 0.273 44.296 1.00 96.81 165 MET A N 1
ATOM 1306 C CA . MET A 1 165 ? -28.948 -0.270 42.951 1.00 96.81 165 MET A CA 1
ATOM 1307 C C . MET A 1 165 ? -28.655 0.750 41.846 1.00 96.81 165 MET A C 1
ATOM 1309 O O . MET A 1 165 ? -28.024 0.403 40.848 1.00 96.81 165 MET A O 1
ATOM 1313 N N . LEU A 1 166 ? -29.059 2.011 42.021 1.00 97.06 166 LEU A N 1
ATOM 1314 C CA . LEU A 1 166 ? -28.764 3.073 41.054 1.00 97.06 166 LEU A CA 1
ATOM 1315 C C . LEU A 1 166 ? -27.264 3.375 40.971 1.00 97.06 166 LEU A C 1
ATOM 1317 O O . LEU A 1 166 ? -26.739 3.557 39.873 1.00 97.06 166 LEU A O 1
ATOM 1321 N N . LEU A 1 167 ? -26.565 3.380 42.109 1.00 97.12 167 LEU A N 1
ATOM 1322 C CA . LEU A 1 167 ? -25.113 3.565 42.144 1.00 97.12 167 LEU A CA 1
ATOM 1323 C C . LEU A 1 167 ? -24.382 2.429 41.421 1.00 97.12 167 LEU A C 1
ATOM 1325 O O . LEU A 1 167 ? -23.470 2.693 40.641 1.00 97.12 167 LEU A O 1
ATOM 1329 N N . LEU A 1 168 ? -24.810 1.179 41.625 1.00 97.06 168 LEU A N 1
ATOM 1330 C CA . LEU A 1 168 ? -24.234 0.024 40.935 1.00 97.06 168 LEU A CA 1
ATOM 1331 C C . LEU A 1 168 ? -24.471 0.090 39.423 1.00 97.06 168 LEU A C 1
ATOM 1333 O O . LEU A 1 168 ? -23.535 -0.113 38.655 1.00 97.06 168 LEU A O 1
ATOM 1337 N N . LEU A 1 169 ? -25.686 0.433 38.984 1.00 97.19 169 LEU A N 1
ATOM 1338 C CA . LEU A 1 169 ? -25.987 0.611 37.560 1.00 97.19 169 LEU A CA 1
ATOM 1339 C C . LEU A 1 169 ? -25.157 1.739 36.937 1.00 97.19 169 LEU A C 1
ATOM 1341 O O . LEU A 1 169 ? -24.615 1.567 35.847 1.00 97.19 169 LEU A O 1
ATOM 1345 N N . GLY A 1 170 ? -25.009 2.865 37.639 1.00 96.88 170 GLY A N 1
ATOM 1346 C CA . GLY A 1 170 ? -24.163 3.976 37.207 1.00 96.88 170 GLY A CA 1
ATOM 1347 C C . GLY A 1 170 ? -22.689 3.581 37.089 1.00 96.88 170 GLY A C 1
ATOM 1348 O O . GLY A 1 170 ? -22.054 3.898 36.086 1.00 96.88 170 GLY A O 1
ATOM 1349 N N . ALA A 1 171 ? -22.158 2.839 38.066 1.00 96.75 171 ALA A N 1
ATOM 1350 C CA . ALA A 1 171 ? -20.783 2.346 38.045 1.00 96.75 171 ALA A CA 1
ATOM 1351 C C . ALA A 1 171 ? -20.547 1.343 36.905 1.00 96.75 171 ALA A C 1
ATOM 1353 O O . ALA A 1 171 ? -19.566 1.469 36.176 1.00 96.75 171 ALA A O 1
ATOM 1354 N N . VAL A 1 172 ? -21.464 0.391 36.696 1.00 96.88 172 VAL A N 1
ATOM 1355 C CA . VAL A 1 172 ? -21.393 -0.557 35.572 1.00 96.88 172 VAL A CA 1
ATOM 1356 C C . VAL A 1 172 ? -21.458 0.185 34.242 1.00 96.88 172 VAL A C 1
ATOM 1358 O O . VAL A 1 172 ? -20.641 -0.080 33.367 1.00 96.88 172 VAL A O 1
ATOM 1361 N N . PHE A 1 173 ? -22.372 1.146 34.090 1.00 96.69 173 PHE A N 1
ATOM 1362 C CA . PHE A 1 173 ? -22.466 1.959 32.878 1.00 96.69 173 PHE A CA 1
ATOM 1363 C C . PHE A 1 173 ? -21.184 2.760 32.627 1.00 96.69 173 PHE A C 1
ATOM 1365 O O . PHE A 1 173 ? -20.700 2.798 31.497 1.00 96.69 173 PHE A O 1
ATOM 1372 N N . TYR A 1 174 ? -20.608 3.360 33.670 1.00 96.62 174 TYR A N 1
ATOM 1373 C CA . TYR A 1 174 ? -19.349 4.095 33.579 1.00 96.62 174 TYR A CA 1
ATOM 1374 C C . TYR A 1 174 ? -18.194 3.187 33.132 1.00 96.62 174 TYR A C 1
ATOM 1376 O O . TYR A 1 174 ? -17.522 3.497 32.150 1.00 96.62 174 TYR A O 1
ATOM 1384 N N . ILE A 1 175 ? -18.014 2.037 33.793 1.00 95.31 175 ILE A N 1
ATOM 1385 C CA . ILE A 1 175 ? -16.957 1.066 33.466 1.00 95.31 175 ILE A CA 1
ATOM 1386 C C . ILE A 1 175 ? -17.144 0.522 32.046 1.00 95.31 175 ILE A C 1
ATOM 1388 O O . ILE A 1 175 ? -16.189 0.473 31.275 1.00 95.31 175 ILE A O 1
ATOM 1392 N N . MET A 1 176 ? -18.372 0.149 31.675 1.00 93.56 176 MET A N 1
ATOM 1393 C CA . MET A 1 176 ? -18.685 -0.329 30.327 1.00 93.56 176 MET A CA 1
ATOM 1394 C C . MET A 1 176 ? -18.371 0.733 29.278 1.00 93.56 176 MET A C 1
ATOM 1396 O O . MET A 1 176 ? -17.745 0.419 28.270 1.00 93.56 176 MET A O 1
ATOM 1400 N N . ARG A 1 177 ? -18.742 1.994 29.527 1.00 93.31 177 ARG A N 1
ATOM 1401 C CA . ARG A 1 177 ? -18.448 3.105 28.620 1.00 93.31 177 ARG A CA 1
ATOM 1402 C C . ARG A 1 177 ? -16.941 3.296 28.439 1.00 93.31 177 ARG A C 1
ATOM 1404 O O . ARG A 1 177 ? -16.485 3.345 27.301 1.00 93.31 177 ARG A O 1
ATOM 1411 N N . GLU A 1 178 ? -16.172 3.342 29.524 1.00 94.06 178 GLU A N 1
ATOM 1412 C CA . GLU A 1 178 ? -14.710 3.487 29.464 1.00 94.06 178 GLU A CA 1
ATOM 1413 C C . GLU A 1 178 ? -14.038 2.308 28.738 1.00 94.06 178 GLU A C 1
ATOM 1415 O O . GLU A 1 178 ? -13.121 2.490 27.935 1.00 94.06 178 GLU A O 1
ATOM 1420 N N . HIS A 1 179 ? -14.513 1.086 28.978 1.00 89.56 179 HIS A N 1
ATOM 1421 C CA . HIS A 1 179 ? -13.984 -0.096 28.306 1.00 89.56 179 HIS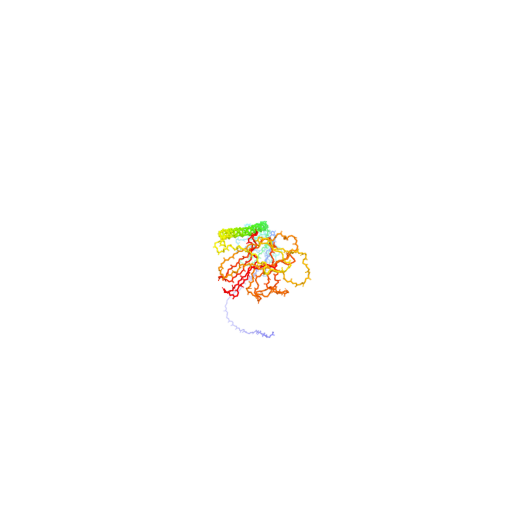 A CA 1
ATOM 1422 C C . HIS A 1 179 ? -14.302 -0.084 26.804 1.00 89.56 179 HIS A C 1
ATOM 1424 O O . HIS A 1 179 ? -13.448 -0.435 25.991 1.00 89.56 179 HIS A O 1
ATOM 1430 N N . THR A 1 180 ? -15.506 0.354 26.413 1.00 91.56 180 THR A N 1
ATOM 1431 C CA . THR A 1 180 ? -15.871 0.478 24.993 1.00 91.56 180 THR A CA 1
ATOM 1432 C C . THR A 1 180 ? -15.028 1.517 24.258 1.00 91.56 180 THR A C 1
ATOM 1434 O O . THR A 1 180 ? -14.582 1.231 23.149 1.00 91.56 180 THR A O 1
ATOM 1437 N N . THR A 1 181 ? -14.737 2.672 24.870 1.00 93.44 181 THR A N 1
ATOM 1438 C CA . THR A 1 181 ? -13.902 3.709 24.236 1.00 93.44 181 THR A CA 1
ATOM 1439 C C . THR A 1 181 ? -12.460 3.241 24.068 1.00 93.44 181 THR A C 1
ATOM 1441 O O . THR A 1 181 ? -11.904 3.363 22.981 1.00 93.44 181 THR A O 1
ATOM 1444 N N . LYS A 1 182 ? -11.877 2.611 25.098 1.00 94.50 182 LYS A N 1
ATOM 1445 C CA . LYS A 1 182 ? -10.520 2.042 25.021 1.00 94.50 182 LYS A CA 1
ATOM 1446 C C . LYS A 1 182 ? -10.400 0.958 23.952 1.00 94.50 182 LYS A C 1
ATOM 1448 O O . LYS A 1 182 ? -9.370 0.857 23.294 1.00 94.50 182 LYS A O 1
ATOM 1453 N N . LEU A 1 183 ? -11.444 0.148 23.764 1.00 93.19 183 LEU A N 1
ATOM 1454 C CA . LEU A 1 183 ? -11.454 -0.881 22.726 1.00 93.19 183 LEU A CA 1
ATOM 1455 C C . LEU A 1 183 ? -11.474 -0.268 21.317 1.00 93.19 183 LEU A C 1
ATOM 1457 O O . LEU A 1 183 ? -10.789 -0.776 20.434 1.00 93.19 183 LEU A O 1
ATOM 1461 N N . GLN A 1 184 ? -12.211 0.830 21.112 1.00 93.50 184 GLN A N 1
ATOM 1462 C CA . GLN A 1 184 ? -12.201 1.559 19.838 1.00 93.50 184 GLN A CA 1
ATOM 1463 C C . GLN A 1 184 ? -10.825 2.159 19.543 1.00 93.50 184 GLN A C 1
ATOM 1465 O O . GLN A 1 184 ? -10.290 1.924 18.463 1.00 93.50 184 GLN A O 1
ATOM 1470 N N . GLU A 1 185 ? -10.224 2.857 20.510 1.00 94.75 185 GLU A N 1
ATOM 1471 C CA . GLU A 1 185 ? -8.879 3.431 20.362 1.00 94.75 185 GLU A CA 1
ATOM 1472 C C . GLU A 1 185 ? -7.839 2.350 20.043 1.00 94.75 185 GLU A C 1
ATOM 1474 O O . GLU A 1 185 ? -6.999 2.529 19.166 1.00 94.75 185 GLU A O 1
ATOM 1479 N N . MET A 1 186 ? -7.919 1.194 20.707 1.00 93.44 186 MET A N 1
ATOM 1480 C CA . MET A 1 186 ? -7.025 0.064 20.453 1.00 93.44 186 MET A CA 1
ATOM 1481 C C . MET A 1 186 ? -7.206 -0.510 19.044 1.00 93.44 186 MET A C 1
ATOM 1483 O O . MET A 1 186 ? -6.217 -0.780 18.371 1.00 93.44 186 MET A O 1
ATOM 1487 N N . GLN A 1 187 ? -8.445 -0.642 18.561 1.00 94.38 187 GLN A N 1
ATOM 1488 C CA . GLN A 1 187 ? -8.717 -1.082 17.189 1.00 94.38 187 GLN A CA 1
ATOM 1489 C C . GLN A 1 187 ? -8.205 -0.089 16.142 1.00 94.38 187 GLN A C 1
ATOM 1491 O O . GLN A 1 187 ? -7.689 -0.503 15.103 1.00 94.38 187 GLN A O 1
ATOM 1496 N N . GLU A 1 188 ? -8.357 1.212 16.386 1.00 96.19 188 GLU A N 1
ATOM 1497 C CA . GLU A 1 188 ? -7.797 2.254 15.522 1.00 96.19 188 GLU A CA 1
ATOM 1498 C C . GLU A 1 188 ? -6.270 2.207 15.527 1.00 96.19 188 GLU A C 1
ATOM 1500 O O . GLU A 1 188 ? -5.653 2.253 14.464 1.00 96.19 188 GLU A O 1
ATOM 1505 N N . TRP A 1 189 ? -5.661 2.026 16.699 1.00 95.44 189 TRP A N 1
ATOM 1506 C CA . TRP A 1 189 ? -4.215 1.903 16.836 1.00 95.44 189 TRP A CA 1
ATOM 1507 C C . TRP A 1 189 ? -3.675 0.652 16.133 1.00 95.44 189 TRP A C 1
ATOM 1509 O O . TRP A 1 189 ? -2.672 0.733 15.430 1.00 95.44 189 TRP A O 1
ATOM 1519 N N . GLU A 1 190 ? -4.361 -0.490 16.236 1.00 95.12 190 GLU A N 1
ATOM 1520 C CA . GLU A 1 190 ? -4.023 -1.714 15.498 1.00 95.12 190 GLU A CA 1
ATOM 1521 C C . GLU A 1 190 ? -4.131 -1.533 13.981 1.00 95.12 190 GLU A C 1
ATOM 1523 O O . GLU A 1 190 ? -3.272 -2.017 13.243 1.00 95.12 190 GLU A O 1
ATOM 1528 N N . LYS A 1 191 ? -5.176 -0.849 13.497 1.00 96.62 191 LYS A N 1
ATOM 1529 C CA . LYS A 1 191 ? -5.319 -0.534 12.068 1.00 96.62 191 LYS A CA 1
ATOM 1530 C C . LYS A 1 191 ? -4.187 0.363 11.594 1.00 96.62 191 LYS A C 1
ATOM 1532 O O . LYS A 1 191 ? -3.531 0.016 10.620 1.00 96.62 191 LYS A O 1
ATOM 1537 N N . LEU A 1 192 ? -3.916 1.443 12.325 1.00 97.12 192 LEU A N 1
ATOM 1538 C CA . LEU A 1 192 ? -2.829 2.367 12.018 1.00 97.12 192 LEU A CA 1
ATOM 1539 C C . LEU A 1 192 ? -1.473 1.651 12.018 1.00 97.12 192 LEU A C 1
ATOM 1541 O O . LEU A 1 192 ? -0.629 1.916 11.166 1.00 97.12 192 LEU A O 1
ATOM 1545 N N . HIS A 1 193 ? -1.259 0.726 12.955 1.00 93.94 193 HIS A N 1
ATOM 1546 C CA . HIS A 1 193 ? -0.041 -0.073 13.004 1.00 93.94 193 HIS A CA 1
ATOM 1547 C C . HIS A 1 193 ? 0.080 -0.994 11.785 1.00 93.94 193 HIS A C 1
ATOM 1549 O O . HIS A 1 193 ? 1.146 -1.042 11.176 1.00 93.94 193 HIS A O 1
ATOM 1555 N N . ARG A 1 194 ? -1.003 -1.681 11.393 1.00 95.25 194 ARG A N 1
ATOM 1556 C CA . ARG A 1 194 ? -1.016 -2.524 10.186 1.00 95.25 194 ARG A CA 1
ATOM 1557 C C . ARG A 1 194 ? -0.775 -1.718 8.912 1.00 95.25 194 ARG A C 1
ATOM 1559 O O . ARG A 1 194 ? 0.060 -2.122 8.113 1.00 95.25 194 ARG A O 1
ATOM 1566 N N . GLU A 1 195 ? -1.444 -0.579 8.751 1.00 96.62 195 GLU A N 1
ATOM 1567 C CA . GLU A 1 195 ? -1.245 0.324 7.606 1.00 96.62 195 GLU A CA 1
ATOM 1568 C C . GLU A 1 195 ? 0.203 0.823 7.545 1.00 96.62 195 GLU A C 1
ATOM 1570 O O . GLU A 1 195 ? 0.831 0.799 6.492 1.00 96.62 195 GLU A O 1
ATOM 1575 N N . LYS A 1 196 ? 0.786 1.190 8.691 1.00 97.38 196 LYS A N 1
ATOM 1576 C CA . LYS A 1 196 ? 2.186 1.619 8.765 1.00 97.38 196 LYS A CA 1
ATOM 1577 C C . LYS A 1 196 ? 3.168 0.500 8.405 1.00 97.38 196 LYS A C 1
ATOM 1579 O O . LYS A 1 196 ? 4.166 0.761 7.738 1.00 97.38 196 LYS A O 1
ATOM 1584 N N . GLU A 1 197 ? 2.916 -0.729 8.854 1.00 96.44 197 GLU A N 1
ATOM 1585 C CA . GLU A 1 197 ? 3.717 -1.896 8.466 1.00 96.44 197 GLU A CA 1
ATOM 1586 C C . GLU A 1 197 ? 3.591 -2.191 6.966 1.00 96.44 197 GLU A C 1
ATOM 1588 O O . GLU A 1 197 ? 4.592 -2.498 6.320 1.00 96.44 197 GLU A O 1
ATOM 1593 N N . GLU A 1 198 ? 2.390 -2.070 6.400 1.00 96.94 198 GLU A N 1
ATOM 1594 C CA . GLU A 1 198 ? 2.136 -2.212 4.964 1.00 96.94 198 GLU A CA 1
ATOM 1595 C C . GLU A 1 198 ? 2.874 -1.154 4.145 1.00 96.94 198 GLU A C 1
ATOM 1597 O O . GLU A 1 198 ? 3.620 -1.517 3.236 1.00 96.94 198 GLU A O 1
ATOM 1602 N N . ASP A 1 199 ? 2.767 0.122 4.513 1.00 97.38 199 ASP A N 1
ATOM 1603 C CA . ASP A 1 199 ? 3.502 1.220 3.879 1.00 97.38 199 ASP A CA 1
ATOM 1604 C C . ASP A 1 199 ? 5.016 1.002 3.950 1.00 97.38 199 ASP A C 1
ATOM 1606 O O . ASP A 1 199 ? 5.746 1.268 2.990 1.00 97.38 199 ASP A O 1
ATOM 1610 N N . GLN A 1 200 ? 5.509 0.496 5.082 1.00 96.81 200 GLN A N 1
ATOM 1611 C CA . GLN A 1 200 ? 6.927 0.217 5.258 1.00 96.81 200 GLN A CA 1
ATOM 1612 C C . GLN A 1 200 ? 7.390 -0.949 4.375 1.00 96.81 200 GLN A C 1
ATOM 1614 O O . GLN A 1 200 ? 8.448 -0.833 3.753 1.00 96.81 200 GLN A O 1
ATOM 1619 N N . ARG A 1 201 ? 6.581 -2.011 4.240 1.00 97.00 201 ARG A N 1
ATOM 1620 C CA . ARG A 1 201 ? 6.843 -3.107 3.293 1.00 97.00 201 ARG A CA 1
ATOM 1621 C C . ARG A 1 201 ? 6.827 -2.623 1.845 1.00 97.00 201 ARG A C 1
ATOM 1623 O O . ARG A 1 201 ? 7.780 -2.886 1.121 1.00 97.00 201 ARG A O 1
ATOM 1630 N N . ILE A 1 202 ? 5.812 -1.856 1.441 1.00 97.31 202 ILE A N 1
ATOM 1631 C CA . ILE A 1 202 ? 5.705 -1.293 0.083 1.00 97.31 202 ILE A CA 1
ATOM 1632 C C . ILE A 1 202 ? 6.923 -0.418 -0.227 1.00 97.31 202 ILE A C 1
ATOM 1634 O O . ILE A 1 202 ? 7.495 -0.491 -1.314 1.00 97.31 202 ILE A O 1
ATOM 1638 N N . LYS A 1 203 ? 7.359 0.399 0.737 1.00 97.50 203 LYS A N 1
ATOM 1639 C CA . LYS A 1 203 ? 8.544 1.244 0.583 1.00 97.50 203 LYS A CA 1
ATOM 1640 C C . LYS A 1 203 ? 9.824 0.423 0.421 1.00 97.50 203 LYS A C 1
ATOM 1642 O O . LYS A 1 203 ? 10.670 0.800 -0.387 1.00 97.50 203 LYS A O 1
ATOM 1647 N N . GLU A 1 204 ? 9.980 -0.663 1.173 1.00 97.62 204 GLU A N 1
ATOM 1648 C CA . GLU A 1 204 ? 11.136 -1.560 1.070 1.00 97.62 204 GLU A CA 1
ATOM 1649 C C . GLU A 1 204 ? 11.147 -2.323 -0.263 1.00 97.62 204 GLU A C 1
ATOM 1651 O O . GLU A 1 204 ? 12.181 -2.376 -0.929 1.00 97.62 204 GLU A O 1
ATOM 1656 N N . GLU A 1 205 ? 9.992 -2.814 -0.715 1.00 97.25 205 GLU A N 1
ATOM 1657 C CA . GLU A 1 205 ? 9.830 -3.439 -2.032 1.00 97.25 205 GLU A CA 1
ATOM 1658 C C . GLU A 1 205 ? 10.141 -2.459 -3.170 1.00 97.25 205 GLU A C 1
ATOM 1660 O O . GLU A 1 205 ? 10.881 -2.798 -4.094 1.00 97.25 205 GLU A O 1
ATOM 1665 N N . ALA A 1 206 ? 9.653 -1.218 -3.083 1.00 97.38 206 ALA A N 1
ATOM 1666 C CA . ALA A 1 206 ? 9.952 -0.175 -4.060 1.00 97.38 206 ALA A CA 1
ATOM 1667 C C . ALA A 1 206 ? 11.445 0.193 -4.078 1.00 97.38 206 ALA A C 1
ATOM 1669 O O . ALA A 1 206 ? 12.019 0.404 -5.148 1.00 97.38 206 ALA A O 1
ATOM 1670 N N . LEU A 1 207 ? 12.090 0.251 -2.906 1.00 97.88 207 LEU A N 1
ATOM 1671 C CA . LEU A 1 207 ? 13.529 0.497 -2.797 1.00 97.88 207 LEU A CA 1
ATOM 1672 C C . LEU A 1 207 ? 14.328 -0.637 -3.450 1.00 97.88 207 LEU A C 1
ATOM 1674 O O . LEU A 1 207 ? 15.238 -0.374 -4.232 1.00 97.88 207 LEU A O 1
ATOM 1678 N N . LYS A 1 208 ? 13.943 -1.887 -3.181 1.00 98.06 208 LYS A N 1
ATOM 1679 C CA . LYS A 1 208 ? 14.569 -3.074 -3.763 1.00 98.06 208 LYS A CA 1
ATOM 1680 C C . LYS A 1 208 ? 14.407 -3.110 -5.282 1.00 98.06 208 LYS A C 1
ATOM 1682 O O . LYS A 1 208 ? 15.391 -3.296 -5.988 1.00 98.06 208 LYS A O 1
ATOM 1687 N N . ALA A 1 209 ? 13.200 -2.858 -5.789 1.00 97.50 209 ALA A N 1
ATOM 1688 C CA . ALA A 1 209 ? 12.933 -2.798 -7.224 1.00 97.50 209 ALA A CA 1
ATOM 1689 C C . ALA A 1 209 ? 13.742 -1.688 -7.915 1.00 97.50 209 ALA A C 1
ATOM 1691 O O . ALA A 1 209 ? 14.252 -1.883 -9.018 1.00 97.50 209 ALA A O 1
ATOM 1692 N N . ARG A 1 210 ? 13.908 -0.528 -7.260 1.00 97.19 210 ARG A N 1
ATOM 1693 C CA . ARG A 1 210 ? 14.777 0.550 -7.751 1.00 97.19 210 ARG A CA 1
ATOM 1694 C C . ARG A 1 210 ? 16.234 0.097 -7.835 1.00 97.19 210 ARG A C 1
ATOM 1696 O O . ARG A 1 210 ? 16.881 0.367 -8.842 1.00 97.19 210 ARG A O 1
ATOM 1703 N N . ASP A 1 211 ? 16.749 -0.558 -6.800 1.00 97.06 211 ASP A N 1
ATOM 1704 C CA . ASP A 1 211 ? 18.145 -1.003 -6.757 1.00 97.06 211 ASP A CA 1
ATOM 1705 C C . ASP A 1 211 ? 18.415 -2.115 -7.787 1.00 97.06 211 ASP A C 1
ATOM 1707 O O . ASP A 1 211 ? 19.442 -2.089 -8.466 1.00 97.06 211 ASP A O 1
ATOM 1711 N N . GLU A 1 212 ? 17.463 -3.033 -7.987 1.00 97.25 212 GLU A N 1
ATOM 1712 C CA . GLU A 1 212 ? 17.503 -4.043 -9.055 1.00 97.25 212 GLU A CA 1
ATOM 1713 C C . GLU A 1 212 ? 17.491 -3.400 -10.450 1.00 97.25 212 GLU A C 1
ATOM 1715 O O . GLU A 1 212 ? 18.322 -3.739 -11.296 1.00 97.25 212 GLU A O 1
ATOM 1720 N N . LEU A 1 213 ? 16.600 -2.429 -10.686 1.00 95.25 213 LEU A N 1
ATOM 1721 C CA . LEU A 1 213 ? 16.523 -1.702 -11.955 1.00 95.25 213 LEU A CA 1
ATOM 1722 C C . LEU A 1 213 ? 17.804 -0.906 -12.235 1.00 95.25 213 LEU A C 1
ATOM 1724 O O . LEU A 1 213 ? 18.280 -0.870 -13.370 1.00 95.25 213 LEU A O 1
ATOM 1728 N N . GLN A 1 214 ? 18.374 -0.282 -11.204 1.00 93.44 214 GLN A N 1
ATOM 1729 C CA . GLN A 1 214 ? 19.640 0.433 -11.308 1.00 93.44 214 GLN A CA 1
ATOM 1730 C C . GLN A 1 214 ? 20.782 -0.530 -11.663 1.00 93.44 214 GLN A C 1
ATOM 1732 O O . GLN A 1 214 ? 21.576 -0.230 -12.555 1.00 93.44 214 GLN A O 1
ATOM 1737 N N . GLY A 1 215 ? 20.819 -1.709 -11.033 1.00 94.94 215 GLY A N 1
ATOM 1738 C CA . GLY A 1 215 ? 21.771 -2.770 -11.358 1.00 94.94 215 GLY A CA 1
ATOM 1739 C C . GLY A 1 215 ? 21.666 -3.249 -12.810 1.00 94.94 215 GLY A C 1
ATOM 1740 O O . GLY A 1 215 ? 22.687 -3.340 -13.493 1.00 94.94 215 GLY A O 1
ATOM 1741 N N . ASP A 1 216 ? 20.450 -3.494 -13.315 1.00 93.69 216 ASP A N 1
ATOM 1742 C CA . ASP A 1 216 ? 20.226 -3.876 -14.721 1.00 93.69 216 ASP A CA 1
ATOM 1743 C C . ASP A 1 216 ? 20.660 -2.762 -15.687 1.00 93.69 216 ASP A C 1
ATOM 1745 O O . ASP A 1 216 ? 21.331 -3.020 -16.689 1.00 93.69 216 ASP A O 1
ATOM 1749 N N . LEU A 1 217 ? 20.341 -1.504 -15.370 1.00 92.62 217 LEU A N 1
ATOM 1750 C CA . LEU A 1 217 ? 20.741 -0.359 -16.185 1.00 92.62 217 LEU A CA 1
ATOM 1751 C C . LEU A 1 217 ? 22.267 -0.226 -16.268 1.00 92.62 217 LEU A C 1
ATOM 1753 O O . LEU A 1 217 ? 22.810 -0.022 -17.358 1.00 92.62 217 LEU A O 1
ATOM 1757 N N . ASP A 1 218 ? 22.961 -0.337 -15.138 1.00 93.12 218 ASP A N 1
ATOM 1758 C CA . ASP A 1 218 ? 24.416 -0.213 -15.082 1.00 93.12 218 ASP A CA 1
ATOM 1759 C C . ASP A 1 218 ? 25.107 -1.398 -15.776 1.00 93.12 218 ASP A C 1
ATOM 1761 O O . ASP A 1 218 ? 26.064 -1.197 -16.534 1.00 93.12 218 ASP A O 1
ATOM 1765 N N . TRP A 1 219 ? 24.558 -2.612 -15.643 1.00 90.25 219 TRP A N 1
ATOM 1766 C CA . TRP A 1 219 ? 24.984 -3.778 -16.420 1.00 90.25 219 TRP A CA 1
ATOM 1767 C C . TRP A 1 219 ? 24.843 -3.534 -17.927 1.00 90.25 219 TRP A C 1
ATOM 1769 O O . TRP A 1 219 ? 25.828 -3.655 -18.662 1.00 90.25 219 TRP A O 1
ATOM 1779 N N . ARG A 1 220 ? 23.665 -3.112 -18.404 1.00 91.31 220 ARG A N 1
ATOM 1780 C CA . ARG A 1 220 ? 23.426 -2.832 -19.832 1.00 91.31 220 ARG A CA 1
ATOM 1781 C C . ARG A 1 220 ? 24.350 -1.750 -20.375 1.00 91.31 220 ARG A C 1
ATOM 1783 O O . ARG A 1 220 ? 24.905 -1.918 -21.461 1.00 91.31 220 ARG A O 1
ATOM 1790 N N . LYS A 1 221 ? 24.562 -0.666 -19.621 1.00 82.38 221 LYS A N 1
ATOM 1791 C CA . LYS A 1 221 ? 25.531 0.382 -19.982 1.00 82.38 221 LYS A CA 1
ATOM 1792 C C . LYS A 1 221 ? 26.935 -0.192 -20.132 1.00 82.38 221 LYS A C 1
ATOM 1794 O O . LYS A 1 221 ? 27.617 0.143 -21.096 1.00 82.38 221 LYS A O 1
ATOM 1799 N N . SER A 1 222 ? 27.361 -1.068 -19.221 1.00 87.19 222 SER A N 1
ATOM 1800 C CA . SER A 1 222 ? 28.688 -1.691 -19.289 1.00 87.19 222 SER A CA 1
ATOM 1801 C C . SER A 1 222 ? 28.855 -2.565 -20.539 1.00 87.19 222 SER A C 1
ATOM 1803 O O . SER A 1 222 ? 29.867 -2.450 -21.232 1.00 87.19 222 SER A O 1
ATOM 1805 N N . VAL A 1 223 ? 27.834 -3.359 -20.885 1.00 84.81 223 VAL A N 1
ATOM 1806 C CA . VAL A 1 223 ? 27.818 -4.209 -22.084 1.00 84.81 223 VAL A CA 1
ATOM 1807 C C . VAL A 1 223 ? 27.849 -3.355 -23.349 1.00 84.81 223 VAL A C 1
ATOM 1809 O O . VAL A 1 223 ? 28.660 -3.610 -24.239 1.00 84.81 223 VAL A O 1
ATOM 1812 N N . TYR A 1 224 ? 27.022 -2.308 -23.418 1.00 76.31 224 TYR A N 1
ATOM 1813 C CA . TYR A 1 224 ? 26.996 -1.387 -24.554 1.00 76.31 224 TYR A CA 1
ATOM 1814 C C . TYR A 1 224 ? 28.337 -0.671 -24.735 1.00 76.31 224 TYR A C 1
ATOM 1816 O O . TYR A 1 224 ? 28.874 -0.632 -25.837 1.00 76.31 224 TYR A O 1
ATOM 1824 N N . LEU A 1 225 ? 28.925 -0.156 -23.651 1.00 75.19 225 LEU A N 1
ATOM 1825 C CA . LEU A 1 225 ? 30.233 0.498 -23.695 1.00 75.19 225 LEU A CA 1
ATOM 1826 C C . LEU A 1 225 ? 31.345 -0.468 -24.118 1.00 75.19 225 LEU A C 1
ATOM 1828 O O . LEU A 1 225 ? 32.245 -0.073 -24.858 1.00 75.19 225 LEU A O 1
ATOM 1832 N N . ALA A 1 226 ? 31.297 -1.728 -23.682 1.00 74.62 226 ALA A N 1
ATOM 1833 C CA . ALA A 1 226 ? 32.242 -2.750 -24.122 1.00 74.62 226 ALA A CA 1
ATOM 1834 C C . ALA A 1 226 ? 32.080 -3.069 -25.618 1.00 74.62 226 ALA A C 1
ATOM 1836 O O . ALA A 1 226 ? 33.076 -3.139 -26.340 1.00 74.62 226 ALA A O 1
ATOM 1837 N N . ALA A 1 227 ? 30.841 -3.205 -26.099 1.00 71.62 227 ALA A N 1
ATOM 1838 C CA . ALA A 1 227 ? 30.542 -3.413 -27.513 1.00 71.62 227 ALA A CA 1
ATOM 1839 C C . ALA A 1 227 ? 30.974 -2.215 -28.372 1.00 71.62 227 ALA A C 1
ATOM 1841 O O . ALA A 1 227 ? 31.583 -2.415 -29.417 1.00 71.62 227 ALA A O 1
ATOM 1842 N N . LEU A 1 228 ? 30.747 -0.984 -27.903 1.00 69.75 228 LEU A N 1
ATOM 1843 C CA . LEU A 1 228 ? 31.177 0.242 -28.574 1.00 69.75 228 LEU A CA 1
ATOM 1844 C C . LEU A 1 228 ? 32.702 0.327 -28.667 1.00 69.75 228 LEU A C 1
ATOM 1846 O O . LEU A 1 228 ? 33.229 0.592 -29.741 1.00 69.75 228 LEU A O 1
ATOM 1850 N N . LYS A 1 229 ? 33.422 0.041 -27.573 1.00 68.44 229 LYS A N 1
ATOM 1851 C CA . LYS A 1 229 ? 34.893 -0.030 -27.589 1.00 68.44 229 LYS A CA 1
ATOM 1852 C C . LYS A 1 229 ? 35.387 -1.073 -28.586 1.00 68.44 229 LYS A C 1
ATOM 1854 O O . LYS A 1 229 ? 36.324 -0.810 -29.331 1.00 68.44 229 LYS A O 1
ATOM 1859 N N . LYS A 1 230 ? 34.742 -2.243 -28.627 1.00 66.06 230 LYS A N 1
ATOM 1860 C CA . LYS A 1 230 ? 35.055 -3.299 -29.592 1.00 66.06 230 LYS A CA 1
ATOM 1861 C C . LYS A 1 230 ? 34.773 -2.840 -31.028 1.00 66.06 230 LYS A C 1
ATOM 1863 O O . LYS A 1 230 ? 35.625 -3.026 -31.880 1.00 66.06 230 LYS A O 1
ATOM 1868 N N . ALA A 1 231 ? 33.640 -2.198 -31.296 1.00 64.06 231 ALA A N 1
ATOM 1869 C CA . ALA A 1 231 ? 33.299 -1.664 -32.615 1.00 64.06 231 ALA A CA 1
ATOM 1870 C C . ALA A 1 231 ? 34.260 -0.551 -33.069 1.00 64.06 231 ALA A C 1
ATOM 1872 O O . ALA A 1 231 ? 34.668 -0.543 -34.223 1.00 64.06 231 ALA A O 1
ATOM 1873 N N . GLN A 1 232 ? 34.688 0.330 -32.159 1.00 61.09 232 GLN A N 1
ATOM 1874 C CA . GLN A 1 232 ? 35.728 1.331 -32.426 1.00 61.09 232 GLN A CA 1
ATOM 1875 C C . GLN A 1 232 ? 37.077 0.683 -32.751 1.00 61.09 232 GLN A C 1
ATOM 1877 O O . GLN A 1 232 ? 37.749 1.124 -33.673 1.00 61.09 232 GLN A O 1
ATOM 1882 N N . LEU A 1 233 ? 37.447 -0.394 -32.048 1.00 56.50 233 LEU A N 1
ATOM 1883 C CA . LEU A 1 233 ? 38.622 -1.210 -32.382 1.00 56.50 233 LEU A CA 1
ATOM 1884 C C . LEU A 1 233 ? 38.502 -1.864 -33.764 1.00 56.50 233 LEU A C 1
ATOM 1886 O O . LEU A 1 233 ? 39.514 -2.058 -34.427 1.00 56.50 233 LEU A O 1
ATOM 1890 N N . TYR A 1 234 ? 37.284 -2.179 -34.209 1.00 52.31 234 TYR A N 1
ATOM 1891 C CA . TYR A 1 234 ? 37.045 -2.652 -35.566 1.00 52.31 234 TYR A CA 1
ATOM 1892 C C . TYR A 1 234 ? 36.976 -1.524 -36.592 1.00 52.31 234 TYR A C 1
ATOM 1894 O O . TYR A 1 234 ? 37.154 -1.843 -37.745 1.00 52.31 234 TYR A O 1
ATOM 1902 N N . ALA A 1 235 ? 36.779 -0.244 -36.266 1.00 56.56 235 ALA A N 1
ATOM 1903 C CA . ALA A 1 235 ? 36.449 0.810 -37.244 1.00 56.56 235 ALA A CA 1
ATOM 1904 C C . ALA A 1 235 ? 37.440 0.992 -38.425 1.00 56.56 235 ALA A C 1
ATOM 1906 O O . ALA A 1 235 ? 37.062 1.580 -39.437 1.00 56.56 235 ALA A O 1
ATOM 1907 N N . ASP A 1 236 ? 38.652 0.434 -38.346 1.00 61.00 236 ASP A N 1
ATOM 1908 C CA . ASP A 1 236 ? 39.655 0.407 -39.422 1.00 61.00 236 ASP A CA 1
ATOM 1909 C C . ASP A 1 236 ? 39.781 -0.950 -40.156 1.00 61.00 236 ASP A C 1
ATOM 1911 O O . ASP A 1 236 ? 40.627 -1.098 -41.035 1.00 61.00 236 ASP A O 1
ATOM 1915 N N . TRP A 1 237 ? 38.932 -1.942 -39.854 1.00 60.16 237 TRP A N 1
ATOM 1916 C CA . TRP A 1 237 ? 38.992 -3.312 -40.396 1.00 60.16 237 TRP A CA 1
ATOM 1917 C C . TRP A 1 237 ? 38.975 -3.359 -41.931 1.00 60.16 237 TRP A C 1
ATOM 1919 O O . TRP A 1 237 ? 39.575 -4.235 -42.554 1.00 60.16 237 TRP A O 1
ATOM 1929 N N . TRP A 1 238 ? 38.308 -2.392 -42.559 1.00 64.12 238 TRP A N 1
ATOM 1930 C CA . TRP A 1 238 ? 38.227 -2.277 -44.010 1.00 64.12 238 TRP A CA 1
ATOM 1931 C C . TRP A 1 238 ? 39.542 -1.807 -44.645 1.00 64.12 238 TRP A C 1
ATOM 1933 O O . TRP A 1 238 ? 39.795 -2.179 -45.783 1.00 64.12 238 TRP A O 1
ATOM 1943 N N . LYS A 1 239 ? 40.419 -1.086 -43.928 1.00 65.88 239 LYS A N 1
ATOM 1944 C CA . LYS A 1 239 ? 41.758 -0.707 -44.429 1.00 65.88 239 LYS A CA 1
ATOM 1945 C C . LYS A 1 239 ? 42.706 -1.904 -44.521 1.00 65.88 239 LYS A C 1
ATOM 1947 O O . LYS A 1 239 ? 43.638 -1.887 -45.317 1.00 65.88 239 LYS A O 1
ATOM 1952 N N . GLU A 1 240 ? 42.472 -2.940 -43.715 1.00 69.44 240 GLU A N 1
ATOM 1953 C CA . GLU A 1 240 ? 43.200 -4.211 -43.810 1.00 69.44 240 GLU A CA 1
ATOM 1954 C C . GLU A 1 240 ? 42.606 -5.133 -44.888 1.00 69.44 240 GLU A C 1
ATOM 1956 O O . GLU A 1 240 ? 43.340 -5.905 -45.507 1.00 69.44 240 GLU A O 1
ATOM 1961 N N . LYS A 1 241 ? 41.286 -5.061 -45.123 1.00 76.44 241 LYS A N 1
ATOM 1962 C CA . LYS A 1 241 ? 40.572 -5.947 -46.059 1.00 76.44 241 LYS A CA 1
ATOM 1963 C C . LYS A 1 241 ? 40.533 -5.432 -47.504 1.00 76.44 241 LYS A C 1
ATOM 1965 O O . LYS A 1 241 ? 40.637 -6.242 -48.421 1.00 76.44 241 LYS A O 1
ATOM 1970 N N . PHE A 1 242 ? 40.364 -4.128 -47.720 1.00 82.81 242 PHE A N 1
ATOM 1971 C CA . PHE A 1 242 ? 40.183 -3.530 -49.044 1.00 82.81 242 PHE A CA 1
ATOM 1972 C C . PHE A 1 242 ? 41.427 -2.761 -49.483 1.00 82.81 242 PHE A C 1
ATOM 1974 O O . PHE A 1 242 ? 41.962 -1.928 -48.756 1.00 82.81 242 PHE A O 1
ATOM 1981 N N . GLN A 1 243 ? 41.862 -3.011 -50.714 1.00 87.50 243 GLN A N 1
ATOM 1982 C CA . GLN A 1 243 ? 42.959 -2.275 -51.332 1.00 87.50 243 GLN A CA 1
ATOM 1983 C C . GLN A 1 243 ? 42.432 -0.983 -51.964 1.00 87.50 243 GLN A C 1
ATOM 1985 O O . GLN A 1 243 ? 41.447 -1.006 -52.701 1.00 87.50 243 GLN A O 1
ATOM 1990 N N . ALA A 1 244 ? 43.081 0.148 -51.686 1.00 88.50 244 ALA A N 1
ATOM 1991 C CA . ALA A 1 244 ? 42.729 1.416 -52.319 1.00 88.50 244 ALA A CA 1
ATOM 1992 C C . ALA A 1 244 ? 43.019 1.350 -53.829 1.00 88.50 244 ALA A C 1
ATOM 1994 O O . ALA A 1 244 ? 44.155 1.094 -54.233 1.00 88.50 244 ALA A O 1
ATOM 1995 N N . LEU A 1 245 ? 41.997 1.583 -54.652 1.00 91.06 245 LEU A N 1
ATOM 1996 C CA . LEU A 1 245 ? 42.081 1.599 -56.108 1.00 91.06 245 LEU A CA 1
ATOM 1997 C C . LEU A 1 245 ? 42.197 3.041 -56.607 1.00 91.06 245 LEU A C 1
ATOM 1999 O O . LEU A 1 245 ? 41.323 3.872 -56.364 1.00 91.06 245 LEU A O 1
ATOM 2003 N N . SER A 1 246 ? 43.270 3.335 -57.340 1.00 90.38 246 SER A N 1
ATOM 2004 C CA . SER A 1 246 ? 43.454 4.632 -57.994 1.00 90.38 246 SER A CA 1
ATOM 2005 C C . SER A 1 246 ? 42.708 4.654 -59.328 1.00 90.38 246 SER A C 1
ATOM 2007 O O . SER A 1 246 ? 43.255 4.250 -60.351 1.00 90.38 246 SER A O 1
ATOM 2009 N N . VAL A 1 247 ? 41.461 5.125 -59.332 1.00 94.12 247 VAL A N 1
ATOM 2010 C CA . VAL A 1 247 ? 40.635 5.155 -60.547 1.00 94.12 247 VAL A CA 1
ATOM 2011 C C . VAL A 1 247 ? 41.058 6.293 -61.481 1.00 94.12 247 VAL A C 1
ATOM 2013 O O . VAL A 1 247 ? 41.068 7.458 -61.094 1.00 94.12 247 VAL A O 1
ATOM 2016 N N . SER A 1 248 ? 41.364 5.948 -62.734 1.00 95.44 248 SER A N 1
ATOM 2017 C CA . SER A 1 248 ? 41.546 6.893 -63.842 1.00 95.44 248 SER A CA 1
ATOM 2018 C C . SER A 1 248 ? 40.375 6.757 -64.812 1.00 95.44 248 SER A C 1
ATOM 2020 O O . SER A 1 248 ? 40.021 5.641 -65.181 1.00 95.44 248 SER A O 1
ATOM 2022 N N . LEU A 1 249 ? 39.758 7.867 -65.208 1.00 96.62 249 LEU A N 1
ATOM 2023 C CA . LEU A 1 249 ? 38.622 7.900 -66.126 1.00 96.62 249 LEU A CA 1
ATOM 2024 C C . LEU A 1 249 ? 39.066 7.613 -67.563 1.00 96.62 249 LEU A C 1
ATOM 2026 O O . LEU A 1 249 ? 40.096 8.118 -68.012 1.00 96.62 249 LEU A O 1
ATOM 2030 N N . ASP A 1 250 ? 38.267 6.839 -68.296 1.00 95.69 250 ASP A N 1
ATOM 2031 C CA . ASP A 1 250 ? 38.501 6.522 -69.702 1.00 95.69 250 ASP A CA 1
ATOM 2032 C C . ASP A 1 250 ? 37.816 7.538 -70.634 1.00 95.69 250 ASP A C 1
ATOM 2034 O O . ASP A 1 250 ? 36.587 7.495 -70.779 1.00 95.69 250 ASP A O 1
ATOM 2038 N N . PRO A 1 251 ? 38.570 8.420 -71.322 1.00 93.81 251 PRO A N 1
ATOM 2039 C CA . PRO A 1 251 ? 37.990 9.410 -72.224 1.00 93.81 251 PRO A CA 1
ATOM 2040 C C . PRO A 1 251 ? 37.292 8.813 -73.440 1.00 93.81 251 PRO A C 1
ATOM 2042 O O . PRO A 1 251 ? 36.393 9.45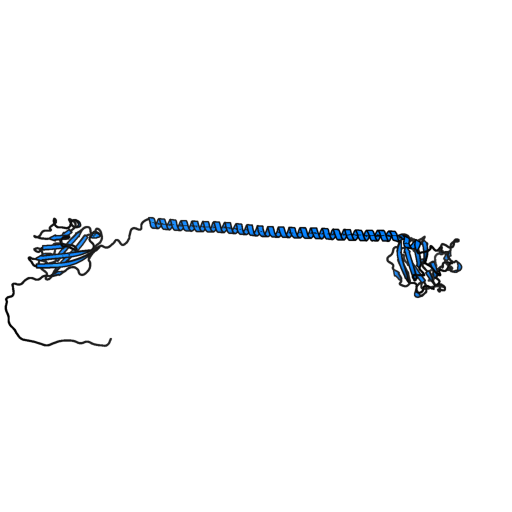4 -73.981 1.00 93.81 251 PRO A O 1
ATOM 2045 N N . GLU A 1 252 ? 37.665 7.603 -73.865 1.00 92.69 252 GLU A N 1
ATOM 2046 C CA . GLU A 1 252 ? 37.005 6.931 -74.990 1.00 92.69 252 GLU A CA 1
ATOM 2047 C C . GLU A 1 252 ? 35.609 6.420 -74.608 1.00 92.69 252 GLU A C 1
ATOM 2049 O O . GLU A 1 252 ? 34.717 6.333 -75.453 1.00 92.69 252 GLU A O 1
ATOM 2054 N N . SER A 1 253 ? 35.398 6.124 -73.323 1.00 93.56 253 SER A N 1
ATOM 2055 C CA . SER A 1 253 ? 34.120 5.653 -72.787 1.00 93.56 253 SER A CA 1
ATOM 2056 C C . SER A 1 253 ? 33.105 6.768 -72.510 1.00 93.56 253 SER A C 1
ATOM 2058 O O . SER A 1 253 ? 31.935 6.458 -72.255 1.00 93.56 253 SER A O 1
ATOM 2060 N N . ALA A 1 254 ? 33.554 8.026 -72.503 1.00 93.19 254 ALA A N 1
ATOM 2061 C CA . ALA A 1 254 ? 32.810 9.164 -71.987 1.00 93.19 254 ALA A CA 1
ATOM 2062 C C . ALA A 1 254 ? 31.749 9.673 -72.963 1.00 93.19 254 ALA A C 1
ATOM 2064 O O . ALA A 1 254 ? 31.982 9.785 -74.170 1.00 93.19 254 ALA A O 1
ATOM 2065 N N . HIS A 1 255 ? 30.591 10.060 -72.428 1.00 92.50 255 HIS A N 1
ATOM 2066 C CA . HIS A 1 255 ? 29.576 10.747 -73.216 1.00 92.50 255 HIS A CA 1
ATOM 2067 C C . HIS A 1 255 ? 30.131 12.039 -73.839 1.00 92.50 255 HIS A C 1
ATOM 2069 O O . HIS A 1 255 ? 30.894 12.775 -73.211 1.00 92.50 255 HIS A O 1
ATOM 2075 N N . SER A 1 256 ? 29.704 12.377 -75.060 1.00 89.31 256 SER A N 1
ATOM 2076 C CA . SER A 1 256 ? 30.232 13.535 -75.799 1.00 89.31 256 SER A CA 1
ATOM 2077 C C . SER A 1 256 ? 30.054 14.871 -75.069 1.00 89.31 256 SER A C 1
ATOM 2079 O O . SER A 1 256 ? 30.851 15.787 -75.281 1.00 89.31 256 SER A O 1
ATOM 2081 N N . SER A 1 257 ? 29.046 14.967 -74.198 1.00 89.06 257 SER A N 1
ATOM 2082 C CA . SER A 1 257 ? 28.727 16.146 -73.374 1.00 89.06 257 SER A CA 1
ATOM 2083 C C . SER A 1 257 ? 29.586 16.287 -72.110 1.00 89.06 257 SER A C 1
ATOM 2085 O O . SER A 1 257 ? 29.550 17.339 -71.473 1.00 89.06 257 SER A O 1
ATOM 2087 N N . LEU A 1 258 ? 30.363 15.261 -71.750 1.00 90.88 258 LEU A N 1
ATOM 2088 C CA . LEU A 1 258 ? 31.238 15.272 -70.578 1.00 90.88 258 LEU A CA 1
ATOM 2089 C C . LEU A 1 258 ? 32.648 15.750 -70.950 1.00 90.88 258 LEU A C 1
ATOM 2091 O O . LEU A 1 258 ? 33.177 15.434 -72.021 1.00 90.88 258 LEU A O 1
ATOM 2095 N N . ALA A 1 259 ? 33.248 16.533 -70.059 1.00 91.56 259 ALA A N 1
ATOM 2096 C CA . ALA A 1 259 ? 34.644 16.937 -70.054 1.00 91.56 259 ALA A CA 1
ATOM 2097 C C . ALA A 1 259 ? 35.376 16.168 -68.954 1.00 91.56 259 ALA A C 1
ATOM 2099 O O . ALA A 1 259 ? 34.904 16.092 -67.822 1.00 91.56 259 ALA A O 1
ATOM 2100 N N . ILE A 1 260 ? 36.539 15.621 -69.287 1.00 94.19 260 ILE A N 1
ATOM 2101 C CA . ILE A 1 260 ? 37.430 14.969 -68.329 1.00 94.19 260 ILE A CA 1
ATOM 2102 C C . ILE A 1 260 ? 38.643 15.872 -68.137 1.00 94.19 260 ILE A C 1
ATOM 2104 O O . ILE A 1 260 ? 39.130 16.459 -69.105 1.00 94.19 260 ILE A O 1
ATOM 2108 N N . SER A 1 261 ? 39.109 15.996 -66.898 1.00 93.75 261 SER A N 1
ATOM 2109 C CA . SER A 1 261 ? 40.327 16.732 -66.566 1.00 93.75 261 SER A CA 1
ATOM 2110 C C . SER A 1 261 ? 41.581 16.098 -67.183 1.00 93.75 261 SER A C 1
ATOM 2112 O O . SER A 1 261 ? 41.618 14.903 -67.471 1.00 93.75 261 SER A O 1
ATOM 2114 N N . ASP A 1 262 ? 42.648 16.883 -67.344 1.00 92.25 262 ASP A N 1
ATOM 2115 C CA . ASP A 1 262 ? 43.906 16.403 -67.942 1.00 92.25 262 ASP A CA 1
ATOM 2116 C C . ASP A 1 262 ? 44.537 15.233 -67.163 1.00 92.25 262 ASP A C 1
ATOM 2118 O O . ASP A 1 262 ? 45.158 14.346 -67.750 1.00 92.25 262 ASP A O 1
ATOM 2122 N N . ASP A 1 263 ? 44.351 15.207 -65.841 1.00 92.94 263 ASP A N 1
ATOM 2123 C CA . ASP A 1 263 ? 44.808 14.134 -64.949 1.00 92.94 263 ASP A CA 1
ATOM 2124 C C . ASP A 1 263 ? 43.873 12.910 -64.929 1.00 92.94 263 ASP A C 1
ATOM 2126 O O . ASP A 1 263 ? 44.185 11.910 -64.283 1.00 92.94 263 ASP A O 1
ATOM 2130 N N . LYS A 1 264 ? 42.746 12.966 -65.652 1.00 93.88 264 LYS A N 1
ATOM 2131 C CA . LYS A 1 264 ? 41.730 11.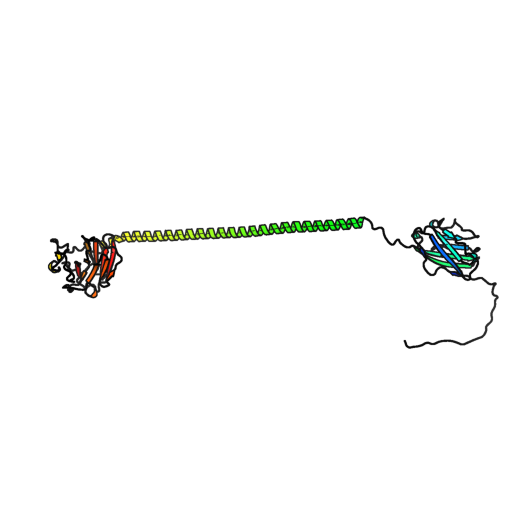911 -65.759 1.00 93.88 264 LYS A CA 1
ATOM 2132 C C . LYS A 1 264 ? 41.105 11.489 -64.426 1.00 93.88 264 LYS A C 1
ATOM 2134 O O . LYS A 1 264 ? 40.668 10.350 -64.300 1.00 93.88 264 LYS A O 1
ATOM 2139 N N . THR A 1 265 ? 41.058 12.369 -63.430 1.00 92.50 265 THR A N 1
ATOM 2140 C CA . THR A 1 265 ? 40.456 12.060 -62.116 1.00 92.50 265 THR A CA 1
ATOM 2141 C C . THR A 1 265 ? 39.099 12.719 -61.905 1.00 92.50 265 THR A C 1
ATOM 2143 O O . THR A 1 265 ? 38.346 12.313 -61.025 1.00 92.50 265 THR A O 1
ATOM 2146 N N . SER A 1 266 ? 38.781 13.745 -62.695 1.00 91.44 266 SER A N 1
ATOM 2147 C CA . SER A 1 266 ? 37.584 14.561 -62.531 1.00 91.44 266 SER A CA 1
ATOM 2148 C C . SER A 1 266 ? 36.769 14.581 -63.818 1.00 91.44 266 SER A C 1
ATOM 2150 O O . SER A 1 266 ? 37.318 14.661 -64.919 1.00 91.44 266 SER A O 1
ATOM 2152 N N . VAL A 1 267 ? 35.448 14.552 -63.669 1.00 91.75 267 VAL A N 1
ATOM 2153 C CA . VAL A 1 267 ? 34.486 14.691 -64.762 1.00 91.75 267 VAL A CA 1
ATOM 2154 C C . VAL A 1 267 ? 33.555 15.863 -64.477 1.00 91.75 267 VAL A C 1
ATOM 2156 O O . VAL A 1 267 ? 33.111 16.057 -63.347 1.00 91.75 267 VAL A O 1
ATOM 2159 N N . THR A 1 268 ? 33.287 16.670 -65.497 1.00 89.50 268 THR A N 1
ATOM 2160 C CA . THR A 1 268 ? 32.339 17.789 -65.460 1.00 89.50 268 THR A CA 1
ATOM 2161 C C . THR A 1 268 ? 31.554 17.851 -66.768 1.00 89.50 268 THR A C 1
ATOM 2163 O O . THR A 1 268 ? 31.896 17.195 -67.750 1.00 89.50 268 THR A O 1
ATOM 2166 N N . PHE A 1 269 ? 30.489 18.647 -66.823 1.00 86.75 269 PHE A N 1
ATOM 2167 C CA . PHE A 1 269 ? 29.797 18.927 -68.082 1.00 86.75 269 PHE A CA 1
ATOM 2168 C C . PHE A 1 269 ? 30.545 19.991 -68.902 1.00 86.75 269 PHE A C 1
ATOM 2170 O O . PHE A 1 269 ? 31.039 20.970 -68.342 1.00 86.75 269 PHE A O 1
ATOM 2177 N N . LYS A 1 270 ? 30.618 19.813 -70.233 1.00 83.94 270 LYS A N 1
ATOM 2178 C CA . LYS A 1 270 ? 31.231 20.790 -71.162 1.00 83.94 270 LYS A CA 1
ATOM 2179 C C . LYS A 1 270 ? 30.434 22.093 -71.260 1.00 83.94 270 LYS A C 1
ATOM 2181 O O . LYS A 1 270 ? 31.026 23.163 -71.265 1.00 83.94 270 LYS A O 1
ATOM 2186 N N . ASP A 1 271 ? 29.112 21.968 -71.332 1.00 75.62 271 ASP A N 1
ATOM 2187 C CA . ASP A 1 271 ? 28.124 23.046 -71.423 1.00 75.62 271 ASP A CA 1
ATOM 2188 C C . ASP A 1 271 ? 26.930 22.694 -70.518 1.00 75.62 271 ASP A C 1
ATOM 2190 O O . ASP A 1 271 ? 26.807 21.546 -70.086 1.00 75.62 271 ASP A O 1
ATOM 2194 N N . SER A 1 272 ? 26.012 23.635 -70.258 1.00 67.25 272 SER A N 1
ATOM 2195 C CA . SER A 1 272 ? 24.742 23.302 -69.597 1.00 67.25 272 SER A CA 1
ATOM 2196 C C . SER A 1 272 ? 24.037 22.184 -70.380 1.00 67.25 272 SER A C 1
ATOM 2198 O O . SER A 1 272 ? 23.782 22.373 -71.578 1.00 67.25 272 SER A O 1
ATOM 2200 N N . PRO A 1 273 ? 23.743 21.027 -69.757 1.00 63.91 273 PRO A N 1
ATOM 2201 C CA . PRO A 1 273 ? 23.162 19.898 -70.465 1.00 63.91 273 PRO A CA 1
ATOM 2202 C C . PRO A 1 273 ? 21.844 20.337 -71.103 1.00 63.91 273 PRO A C 1
ATOM 2204 O O . PRO A 1 273 ? 20.973 20.913 -70.449 1.00 63.91 273 PRO A O 1
ATOM 2207 N N . LYS A 1 274 ? 21.706 20.109 -72.411 1.00 61.66 274 LYS A N 1
ATOM 2208 C CA . LYS A 1 274 ? 20.396 20.199 -73.055 1.00 61.66 274 LYS A CA 1
ATOM 2209 C C . LYS A 1 274 ? 19.602 18.993 -72.572 1.00 61.66 274 LYS A C 1
ATOM 2211 O O . LYS A 1 274 ? 20.144 17.894 -72.554 1.00 61.66 274 LYS A O 1
ATOM 2216 N N . ASP A 1 275 ? 18.349 19.194 -72.185 1.00 63.44 275 ASP A N 1
ATOM 2217 C CA . ASP A 1 275 ? 17.463 18.099 -71.790 1.00 63.44 275 ASP A CA 1
ATOM 2218 C C . ASP A 1 275 ? 17.140 17.232 -73.021 1.00 63.44 275 ASP A C 1
ATOM 2220 O O . ASP A 1 275 ? 16.201 17.494 -73.774 1.00 63.44 275 ASP A O 1
ATOM 2224 N N . THR A 1 276 ? 18.021 16.274 -73.308 1.00 64.25 276 THR A N 1
ATOM 2225 C CA . THR A 1 276 ? 17.898 15.302 -74.402 1.00 64.25 276 THR A CA 1
ATOM 2226 C C . THR A 1 276 ? 17.265 13.994 -73.931 1.00 64.25 276 THR A C 1
ATOM 2228 O O . THR A 1 276 ? 16.965 13.141 -74.765 1.00 64.25 276 THR A O 1
ATOM 2231 N N . GLY A 1 277 ? 17.053 13.828 -72.618 1.00 68.56 277 GLY A N 1
ATOM 2232 C CA . GLY A 1 277 ? 16.631 12.566 -72.006 1.00 68.56 277 GLY A CA 1
ATOM 2233 C C . GLY A 1 277 ? 17.684 11.450 -72.070 1.00 68.56 277 GLY A C 1
ATOM 2234 O O . GLY A 1 277 ? 17.337 10.289 -71.874 1.00 68.56 277 GLY A O 1
ATOM 2235 N N . GLU A 1 278 ? 18.944 11.766 -72.384 1.00 82.75 278 GLU A N 1
ATOM 2236 C CA . GLU A 1 278 ? 20.054 10.804 -72.437 1.00 82.75 278 GLU A CA 1
ATOM 2237 C C . GLU A 1 278 ? 20.727 10.648 -71.067 1.00 82.75 278 GLU A C 1
ATOM 2239 O O . GLU A 1 278 ? 20.767 11.591 -70.277 1.00 82.75 278 GLU A O 1
ATOM 2244 N N . THR A 1 279 ? 21.292 9.467 -70.800 1.00 83.94 279 THR A N 1
ATOM 2245 C CA . THR A 1 279 ? 22.097 9.225 -69.595 1.00 83.94 279 THR A CA 1
ATOM 2246 C C . THR A 1 279 ? 23.562 9.563 -69.887 1.00 83.94 279 THR A C 1
ATOM 2248 O O . THR A 1 279 ? 24.149 9.059 -70.848 1.00 83.94 279 THR A O 1
ATOM 2251 N N . TYR A 1 280 ? 24.172 10.413 -69.061 1.00 90.19 280 TYR A N 1
ATOM 2252 C CA . TYR A 1 280 ? 25.541 10.892 -69.250 1.00 90.19 280 TYR A CA 1
ATOM 2253 C C . TYR A 1 280 ? 26.498 10.083 -68.389 1.00 90.19 280 TYR A C 1
ATOM 2255 O O . TYR A 1 280 ? 26.480 10.245 -67.186 1.00 90.19 280 TYR A O 1
ATOM 2263 N N . SER A 1 281 ? 27.364 9.247 -68.965 1.00 93.50 281 SER A N 1
ATOM 2264 C CA . SER A 1 281 ? 28.306 8.481 -68.140 1.00 93.50 281 SER A CA 1
ATOM 2265 C C . SER A 1 281 ? 29.708 8.357 -68.716 1.00 93.50 281 SER A C 1
ATOM 2267 O O . SER A 1 281 ? 29.954 8.555 -69.912 1.00 93.50 281 SER A O 1
ATOM 2269 N N . VAL A 1 282 ? 30.639 8.010 -67.832 1.00 95.88 282 VAL A N 1
ATOM 2270 C CA . VAL A 1 282 ? 32.034 7.672 -68.107 1.00 95.88 282 VAL A CA 1
ATOM 2271 C C . VAL A 1 282 ? 32.444 6.493 -67.223 1.00 95.88 282 VAL A C 1
ATOM 2273 O O . VAL A 1 282 ? 31.940 6.321 -66.112 1.00 95.88 282 VAL A O 1
ATOM 2276 N N . LEU A 1 283 ? 33.341 5.650 -67.728 1.00 96.81 283 LEU A N 1
ATOM 2277 C CA . LEU A 1 283 ? 33.878 4.509 -66.996 1.00 96.81 283 LEU A CA 1
ATOM 2278 C C . LEU A 1 283 ? 35.295 4.788 -66.498 1.00 96.81 283 LEU A C 1
ATOM 2280 O O . LEU A 1 283 ? 36.020 5.619 -67.048 1.00 96.81 283 LEU A O 1
ATOM 2284 N N . GLY A 1 284 ? 35.712 4.037 -65.483 1.00 95.81 284 GLY A N 1
ATOM 2285 C CA . GLY A 1 284 ? 37.130 3.847 -65.199 1.00 95.81 284 GLY A CA 1
ATOM 2286 C C . GLY A 1 284 ? 37.836 3.125 -66.354 1.00 95.81 284 GLY A C 1
ATOM 2287 O O . GLY A 1 284 ? 37.236 2.312 -67.053 1.00 95.81 284 GLY A O 1
ATOM 2288 N N . HIS A 1 285 ? 39.116 3.421 -66.547 1.00 92.81 285 HIS A N 1
ATOM 2289 C CA . HIS A 1 285 ? 39.961 2.821 -67.578 1.00 92.81 285 HIS A CA 1
ATOM 2290 C C . HIS A 1 285 ? 40.363 1.383 -67.248 1.00 92.81 285 HIS A C 1
ATOM 2292 O O . HIS A 1 285 ? 40.436 0.538 -68.139 1.00 92.81 285 HIS A O 1
ATOM 2298 N N . GLU A 1 286 ? 40.610 1.100 -65.970 1.00 92.06 286 GLU A N 1
ATOM 2299 C CA . GLU A 1 286 ? 41.010 -0.226 -65.508 1.00 92.06 286 GLU A CA 1
ATOM 2300 C C . GLU A 1 286 ? 39.792 -1.081 -65.159 1.00 92.06 286 GLU A C 1
ATOM 2302 O O . GLU A 1 286 ? 38.863 -0.629 -64.482 1.00 92.06 286 GLU A O 1
ATOM 2307 N N . ASP A 1 287 ? 39.813 -2.335 -65.612 1.00 91.75 287 ASP A N 1
ATOM 2308 C CA . ASP A 1 287 ? 38.809 -3.318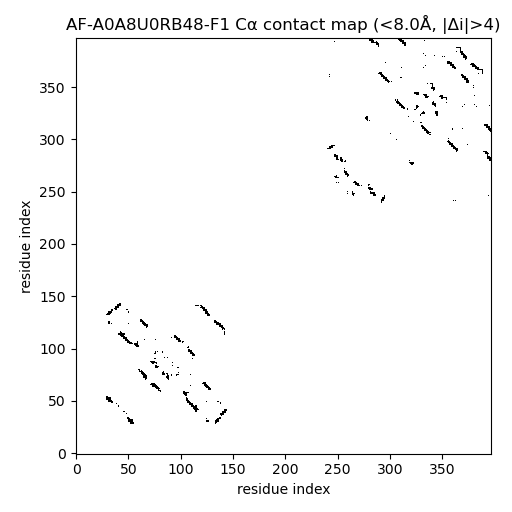 -65.243 1.00 91.75 287 ASP A CA 1
ATOM 2309 C C . ASP A 1 287 ? 39.148 -4.045 -63.941 1.00 91.75 287 ASP A C 1
ATOM 2311 O O . ASP A 1 287 ? 40.294 -4.397 -63.665 1.00 91.75 287 ASP A O 1
ATOM 2315 N N . ILE A 1 288 ? 38.112 -4.312 -63.151 1.00 91.38 288 ILE A N 1
ATOM 2316 C CA . ILE A 1 288 ? 38.210 -4.990 -61.865 1.00 91.38 288 ILE A CA 1
ATOM 2317 C C . ILE A 1 288 ? 37.762 -6.437 -62.056 1.00 91.38 288 ILE A C 1
ATOM 2319 O O . ILE A 1 288 ? 36.607 -6.714 -62.391 1.00 91.38 288 ILE A O 1
ATOM 2323 N N . THR A 1 289 ? 38.702 -7.364 -61.872 1.00 87.31 289 THR A N 1
ATOM 2324 C CA . THR A 1 289 ? 38.512 -8.798 -62.159 1.00 87.31 289 THR A CA 1
ATOM 2325 C C . THR A 1 289 ? 38.675 -9.701 -60.941 1.00 87.31 289 THR A C 1
ATOM 2327 O O . THR A 1 289 ? 38.258 -10.857 -60.984 1.00 87.31 289 THR A O 1
ATOM 2330 N N . SER A 1 290 ? 39.284 -9.213 -59.854 1.00 85.44 290 SER A N 1
ATOM 2331 C CA . SER A 1 290 ? 39.442 -9.972 -58.609 1.00 85.44 290 SER A CA 1
ATOM 2332 C C . SER A 1 290 ? 39.771 -9.074 -57.414 1.00 85.44 290 SER A C 1
ATOM 2334 O O . SER A 1 290 ? 40.210 -7.938 -57.583 1.00 85.44 290 SER A O 1
ATOM 2336 N N . GLY A 1 291 ? 39.600 -9.619 -56.207 1.00 85.75 291 GLY A N 1
ATOM 2337 C CA . GLY A 1 291 ? 39.999 -8.979 -54.953 1.00 85.75 291 GLY A CA 1
ATOM 2338 C C . GLY A 1 291 ? 38.909 -8.128 -54.298 1.00 85.75 291 GLY A C 1
ATOM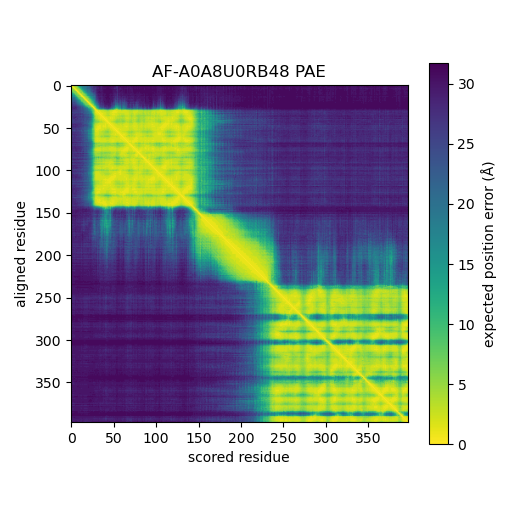 2339 O O . GLY A 1 291 ? 37.756 -8.112 -54.729 1.00 85.75 291 GLY A O 1
ATOM 2340 N N . CYS A 1 292 ? 39.304 -7.453 -53.219 1.00 88.56 292 CYS A N 1
ATOM 2341 C CA . CYS A 1 292 ? 38.486 -6.483 -52.504 1.00 88.56 292 CYS A CA 1
ATOM 2342 C C . CYS A 1 292 ? 39.154 -5.116 -52.677 1.00 88.56 292 CYS A C 1
ATOM 2344 O O . CYS A 1 292 ? 40.294 -4.931 -52.240 1.00 88.56 292 CYS A O 1
ATOM 2346 N N . CYS A 1 293 ? 38.477 -4.169 -53.313 1.00 91.19 293 CYS A N 1
ATOM 2347 C CA . CYS A 1 293 ? 39.018 -2.836 -53.547 1.00 91.19 293 CYS A CA 1
ATOM 2348 C C . CYS A 1 293 ? 38.025 -1.746 -53.171 1.00 91.19 293 CYS A C 1
ATOM 2350 O O . CYS A 1 293 ? 36.818 -1.979 -53.138 1.00 91.19 293 CYS A O 1
ATOM 2352 N N . TYR A 1 294 ? 38.528 -0.547 -52.911 1.00 93.38 294 TYR A N 1
ATOM 2353 C CA . TYR A 1 294 ? 37.675 0.611 -52.694 1.00 93.38 294 TYR A CA 1
ATOM 2354 C C . TYR A 1 294 ? 38.251 1.860 -53.351 1.00 93.38 294 TYR A C 1
ATOM 2356 O O . TYR A 1 294 ? 39.466 1.982 -53.506 1.00 93.38 294 TYR A O 1
ATOM 2364 N N . TRP A 1 295 ? 37.384 2.794 -53.721 1.00 94.81 295 TRP A N 1
ATOM 2365 C CA . TRP A 1 295 ? 37.773 4.138 -54.135 1.00 94.81 295 TRP A CA 1
ATOM 2366 C C . TRP A 1 295 ? 36.802 5.158 -53.558 1.00 94.81 295 TRP A C 1
ATOM 2368 O O . TRP A 1 295 ? 35.658 4.842 -53.227 1.00 94.81 295 TRP A O 1
ATOM 2378 N N . GLU A 1 296 ? 37.277 6.387 -53.420 1.00 94.88 296 GLU A N 1
ATOM 2379 C CA . GLU A 1 296 ? 36.496 7.497 -52.891 1.00 94.88 296 GLU A CA 1
ATOM 2380 C C . GLU A 1 296 ? 36.234 8.512 -54.000 1.00 94.88 296 GLU A C 1
ATOM 2382 O O . GLU A 1 296 ? 37.118 8.816 -54.801 1.00 94.88 296 GLU A O 1
ATOM 2387 N N . VAL A 1 297 ? 35.019 9.048 -54.029 1.00 94.31 297 VAL A N 1
ATOM 2388 C CA . VAL A 1 297 ? 34.591 10.072 -54.981 1.00 94.31 297 VAL A CA 1
ATOM 2389 C C . VAL A 1 297 ? 34.164 11.303 -54.199 1.00 94.31 297 VAL A C 1
ATOM 2391 O O . VAL A 1 297 ? 33.304 11.227 -53.321 1.00 94.31 297 VAL A O 1
ATOM 2394 N N . GLU A 1 298 ? 34.787 12.438 -54.500 1.00 93.38 298 GLU A N 1
ATOM 2395 C CA . GLU A 1 298 ? 34.474 13.732 -53.897 1.00 93.38 298 GLU A CA 1
ATOM 2396 C C . GLU A 1 298 ? 33.490 14.513 -54.776 1.00 93.38 298 GLU A C 1
ATOM 2398 O O . GLU A 1 298 ? 33.729 14.716 -55.966 1.00 93.38 298 GLU A O 1
ATOM 2403 N N . ILE A 1 299 ? 32.399 14.994 -54.176 1.00 89.62 299 ILE A N 1
ATOM 2404 C CA . ILE A 1 299 ? 31.354 15.763 -54.857 1.00 89.62 299 ILE A CA 1
ATOM 2405 C C . ILE A 1 299 ? 31.613 17.259 -54.628 1.00 89.62 299 ILE A C 1
ATOM 2407 O O . ILE A 1 299 ? 31.248 17.819 -53.595 1.00 89.62 299 ILE A O 1
ATOM 2411 N N . ARG A 1 300 ? 32.272 17.926 -55.586 1.00 78.19 300 ARG A N 1
ATOM 2412 C CA . ARG A 1 300 ? 32.783 19.305 -55.414 1.00 78.19 300 ARG A CA 1
ATOM 2413 C C . ARG A 1 300 ? 31.717 20.417 -55.418 1.00 78.19 300 ARG A C 1
ATOM 2415 O O . ARG A 1 300 ? 31.977 21.467 -54.845 1.00 78.19 300 ARG A O 1
ATOM 2422 N N . ASN A 1 301 ? 30.526 20.179 -55.981 1.00 68.62 301 ASN A N 1
ATOM 2423 C CA . ASN A 1 301 ? 29.421 21.154 -56.066 1.00 68.62 301 ASN A CA 1
ATOM 2424 C C . ASN A 1 301 ? 28.115 20.613 -55.441 1.00 68.62 301 ASN A C 1
ATOM 2426 O O . ASN A 1 301 ? 27.053 20.660 -56.057 1.00 68.62 301 ASN A O 1
ATOM 2430 N N . ALA A 1 302 ? 28.185 20.067 -54.224 1.00 56.81 302 ALA A N 1
ATOM 2431 C CA . ALA A 1 302 ? 27.039 19.434 -53.555 1.00 56.81 302 ALA A CA 1
ATOM 2432 C C . ALA A 1 302 ? 25.896 20.400 -53.148 1.00 56.81 302 ALA A C 1
ATOM 2434 O O . ALA A 1 302 ? 24.823 19.943 -52.765 1.00 56.81 302 ALA A O 1
ATOM 2435 N N . GLU A 1 303 ? 26.118 21.720 -53.190 1.00 55.66 303 GLU A N 1
ATOM 2436 C CA . GLU A 1 303 ? 25.130 22.750 -52.808 1.00 55.66 303 GLU A CA 1
ATOM 2437 C C . GLU A 1 303 ? 24.244 23.215 -53.979 1.00 55.66 303 GLU A C 1
ATOM 2439 O O . GLU A 1 303 ? 23.125 23.692 -53.773 1.00 55.66 303 GLU A O 1
ATOM 2444 N N . GLU A 1 304 ? 24.719 23.050 -55.214 1.00 59.50 304 GLU A N 1
ATOM 2445 C CA . GLU A 1 304 ? 23.905 23.184 -56.421 1.00 59.50 304 GLU A CA 1
ATOM 2446 C C . GLU A 1 304 ? 23.244 21.830 -56.702 1.00 59.50 304 GLU A C 1
ATOM 2448 O O . GLU A 1 304 ? 23.775 20.805 -56.284 1.00 59.50 304 GLU A O 1
ATOM 2453 N N . LYS A 1 305 ? 22.075 21.811 -57.358 1.00 62.56 305 LYS A N 1
ATOM 2454 C CA . LYS A 1 305 ? 21.286 20.603 -57.683 1.00 62.56 305 LYS A CA 1
ATOM 2455 C C . LYS A 1 305 ? 22.050 19.653 -58.627 1.00 62.56 305 LYS A C 1
ATOM 2457 O O . LYS A 1 305 ? 21.686 19.504 -59.790 1.00 62.56 305 LYS A O 1
ATOM 2462 N N . SER A 1 306 ? 23.139 19.075 -58.145 1.00 69.19 306 SER A N 1
ATOM 2463 C CA . SER A 1 306 ? 24.044 18.204 -58.875 1.00 69.19 306 SER A CA 1
ATOM 2464 C C . SER A 1 306 ? 23.527 16.785 -58.730 1.00 69.19 306 SER A C 1
ATOM 2466 O O . SER A 1 306 ? 23.638 16.178 -57.665 1.00 69.19 306 SER A O 1
ATOM 2468 N N . GLU A 1 307 ? 22.923 16.290 -59.799 1.00 85.44 307 GLU A N 1
ATOM 2469 C CA . GLU A 1 307 ? 22.517 14.897 -59.924 1.00 85.44 307 GLU A CA 1
ATOM 2470 C C . GLU A 1 307 ? 23.729 14.070 -60.354 1.00 85.44 307 GLU A C 1
ATOM 2472 O O . GLU A 1 307 ? 24.540 14.529 -61.161 1.00 85.44 307 GLU A O 1
ATOM 2477 N N . TRP A 1 308 ? 23.886 12.888 -59.767 1.00 89.31 308 TRP A N 1
ATOM 2478 C CA . TRP A 1 308 ? 25.004 11.989 -60.055 1.00 89.31 308 TRP A CA 1
ATOM 2479 C C . TRP A 1 308 ? 24.637 10.548 -59.725 1.00 89.31 308 TRP A C 1
ATOM 2481 O O . TRP A 1 308 ? 23.805 10.304 -58.850 1.00 89.31 308 TRP A O 1
ATOM 2491 N N . ALA A 1 309 ? 25.308 9.598 -60.367 1.00 91.94 309 ALA A N 1
ATOM 2492 C CA . ALA A 1 309 ? 25.231 8.172 -60.083 1.00 91.94 309 ALA A CA 1
ATOM 2493 C C . ALA A 1 309 ? 26.642 7.574 -59.987 1.00 91.94 309 ALA A C 1
ATOM 2495 O O . ALA A 1 309 ? 27.493 7.774 -60.848 1.00 91.94 309 ALA A O 1
ATOM 2496 N N . LEU A 1 310 ? 26.912 6.818 -58.927 1.00 94.94 310 LEU A N 1
ATOM 2497 C CA . LEU A 1 310 ? 28.217 6.220 -58.659 1.00 94.94 310 LEU A CA 1
ATOM 2498 C C . LEU A 1 310 ? 28.074 4.733 -58.386 1.00 94.94 310 LEU A C 1
ATOM 2500 O O . LEU A 1 310 ? 27.168 4.303 -57.672 1.00 94.94 310 LEU A O 1
ATOM 2504 N N . GLY A 1 311 ? 29.014 3.944 -58.894 1.00 94.69 311 GLY A N 1
ATOM 2505 C CA . GLY A 1 311 ? 29.088 2.530 -58.558 1.00 94.69 311 GLY A CA 1
ATOM 2506 C C . GLY A 1 311 ? 29.915 1.734 -59.539 1.00 94.69 311 GLY A C 1
ATOM 2507 O O . GLY A 1 311 ? 31.012 2.143 -59.914 1.00 94.69 311 GLY A O 1
ATOM 2508 N N . VAL A 1 312 ? 29.392 0.578 -59.934 1.00 94.19 312 VAL A N 1
ATOM 2509 C CA . VAL A 1 312 ? 30.051 -0.322 -60.881 1.00 94.19 312 VAL A CA 1
ATOM 2510 C C . VAL A 1 312 ? 29.102 -0.761 -61.978 1.00 94.19 312 VAL A C 1
ATOM 2512 O O . VAL A 1 312 ? 27.901 -0.925 -61.757 1.00 94.19 312 VAL A O 1
ATOM 2515 N N . CYS A 1 313 ? 29.654 -1.011 -63.161 1.00 93.38 313 CYS A N 1
ATOM 2516 C CA . CYS A 1 313 ? 28.923 -1.647 -64.245 1.00 93.38 313 CYS A CA 1
ATOM 2517 C C . CYS A 1 313 ? 29.680 -2.843 -64.819 1.00 93.38 313 CYS A C 1
ATOM 2519 O O . CYS A 1 313 ? 30.911 -2.889 -64.827 1.00 93.38 313 CYS A O 1
ATOM 2521 N N . ARG A 1 314 ? 28.937 -3.807 -65.355 1.00 92.44 314 ARG A N 1
ATOM 2522 C CA . ARG A 1 314 ? 29.485 -4.983 -66.026 1.00 92.44 314 ARG A CA 1
ATOM 2523 C C . ARG A 1 314 ? 30.104 -4.615 -67.376 1.00 92.44 314 ARG A C 1
ATOM 2525 O O . ARG A 1 314 ? 29.622 -3.741 -68.093 1.00 92.44 314 ARG A O 1
ATOM 2532 N N . ARG A 1 315 ? 31.159 -5.325 -67.781 1.00 91.81 315 ARG A N 1
ATOM 2533 C CA . ARG A 1 315 ? 31.734 -5.205 -69.129 1.00 91.81 315 ARG A CA 1
ATOM 2534 C C . ARG A 1 315 ? 30.664 -5.457 -70.202 1.00 91.81 315 ARG A C 1
ATOM 2536 O O . ARG A 1 315 ? 30.015 -6.501 -70.196 1.00 91.81 315 ARG A O 1
ATOM 2543 N N . GLY A 1 316 ? 30.555 -4.540 -71.163 1.00 88.56 316 GLY A N 1
ATOM 2544 C CA . GLY A 1 316 ? 29.692 -4.694 -72.341 1.00 88.56 316 GLY A CA 1
ATOM 2545 C C . GLY A 1 316 ? 28.231 -4.276 -72.147 1.00 88.56 316 GLY A C 1
ATOM 2546 O O . GLY A 1 316 ? 27.397 -4.648 -72.967 1.00 88.56 316 GLY A O 1
ATOM 2547 N N . VAL A 1 317 ? 27.913 -3.525 -71.089 1.00 91.38 317 VAL A N 1
ATOM 2548 C CA . VAL A 1 317 ? 26.597 -2.884 -70.940 1.00 91.38 317 VAL A CA 1
ATOM 2549 C C . VAL A 1 317 ? 26.335 -1.863 -72.056 1.00 91.38 317 VAL A C 1
ATOM 2551 O O . VAL A 1 317 ? 27.252 -1.180 -72.519 1.00 91.38 317 VAL A O 1
ATOM 2554 N N . GLU A 1 318 ? 25.076 -1.753 -72.485 1.00 90.38 318 GLU A N 1
ATOM 2555 C CA . GLU A 1 318 ? 24.638 -0.725 -73.436 1.00 90.38 318 GLU A CA 1
ATOM 2556 C C . GLU A 1 318 ? 24.563 0.629 -72.721 1.00 90.38 318 GLU A C 1
ATOM 2558 O O . GLU A 1 318 ? 23.895 0.742 -71.694 1.00 90.38 318 GLU A O 1
ATOM 2563 N N . ARG A 1 319 ? 25.257 1.639 -73.259 1.00 92.31 319 ARG A N 1
ATOM 2564 C CA . ARG A 1 319 ? 25.340 2.993 -72.677 1.00 92.31 319 ARG A CA 1
ATOM 2565 C C . ARG A 1 319 ? 25.027 4.108 -73.680 1.00 92.31 319 ARG A C 1
ATOM 2567 O O . ARG A 1 319 ? 25.397 5.256 -73.453 1.00 92.31 319 ARG A O 1
ATOM 2574 N N . LYS A 1 320 ? 24.422 3.791 -74.830 1.00 85.62 320 LYS A N 1
ATOM 2575 C CA . LYS A 1 320 ? 24.038 4.805 -75.824 1.00 85.62 320 LYS A CA 1
ATOM 2576 C C . LYS A 1 320 ? 22.590 5.244 -75.628 1.00 85.62 320 LYS A C 1
ATOM 2578 O O . LYS A 1 320 ? 21.692 4.408 -75.581 1.00 85.62 320 LYS A O 1
ATOM 2583 N N . GLY A 1 321 ? 22.370 6.558 -75.612 1.00 86.12 321 GLY A N 1
ATOM 2584 C CA . GLY A 1 321 ? 21.047 7.157 -75.440 1.00 86.12 321 GLY A CA 1
ATOM 2585 C C . GLY A 1 321 ? 20.502 6.969 -74.023 1.00 86.12 321 GLY A C 1
ATOM 2586 O O . GLY A 1 321 ? 21.255 6.967 -73.053 1.00 86.12 321 GLY A O 1
ATOM 2587 N N . TRP A 1 322 ? 19.184 6.813 -73.905 1.00 85.88 322 TRP A N 1
ATOM 2588 C CA . TRP A 1 322 ? 18.537 6.511 -72.629 1.00 85.88 322 TRP A CA 1
ATOM 2589 C C . TRP A 1 322 ? 18.685 5.027 -72.278 1.00 85.88 322 TRP A C 1
ATOM 2591 O O . TRP A 1 322 ? 18.279 4.155 -73.054 1.00 85.88 322 TRP A O 1
ATOM 2601 N N . TYR A 1 323 ? 19.219 4.738 -71.092 1.00 88.31 323 TYR A N 1
ATOM 2602 C CA . TYR A 1 323 ? 19.286 3.384 -70.548 1.00 88.31 323 TYR A CA 1
ATOM 2603 C C . TYR A 1 323 ? 18.970 3.363 -69.055 1.00 88.31 323 TYR A C 1
ATOM 2605 O O . TYR A 1 323 ? 19.174 4.336 -68.333 1.00 88.31 323 TYR A O 1
ATOM 2613 N N . GLN A 1 324 ? 18.460 2.220 -68.597 1.00 85.31 324 GLN A N 1
ATOM 2614 C CA . GLN A 1 324 ? 18.125 2.012 -67.197 1.00 85.31 324 GLN A CA 1
ATOM 2615 C C . GLN A 1 324 ? 19.326 1.443 -66.443 1.00 85.31 324 GLN A C 1
ATOM 2617 O O . GLN A 1 324 ? 19.791 0.337 -66.728 1.00 85.31 324 GLN A O 1
ATOM 2622 N N . GLU A 1 325 ? 19.778 2.186 -65.444 1.00 88.56 325 GLU A N 1
ATOM 2623 C CA . GLU A 1 325 ? 20.771 1.741 -64.479 1.00 88.56 325 GLU A CA 1
ATOM 2624 C C . GLU A 1 325 ? 20.095 0.792 -63.486 1.00 88.56 325 GLU A C 1
ATOM 2626 O O . GLU A 1 325 ? 19.269 1.203 -62.681 1.00 88.56 325 GLU A O 1
ATOM 2631 N N . CYS A 1 326 ? 20.361 -0.509 -63.582 1.00 86.12 326 CYS A N 1
ATOM 2632 C CA . CYS A 1 326 ? 19.927 -1.470 -62.575 1.00 86.12 326 CYS A CA 1
ATOM 2633 C C . CYS A 1 326 ? 20.730 -2.776 -62.606 1.00 86.12 326 CYS A C 1
ATOM 2635 O O . CYS A 1 326 ? 21.292 -3.119 -63.654 1.00 86.12 326 CYS A O 1
ATOM 2637 N N . PRO A 1 327 ? 20.720 -3.574 -61.519 1.00 87.56 327 PRO A N 1
ATOM 2638 C CA . PRO A 1 327 ? 21.460 -4.831 -61.440 1.00 87.56 327 PRO A CA 1
ATOM 2639 C C . PRO A 1 327 ? 21.075 -5.810 -62.551 1.00 87.56 327 PRO A C 1
ATOM 2641 O O . PRO A 1 327 ? 21.936 -6.448 -63.148 1.00 87.56 327 PRO A O 1
ATOM 2644 N N . GLY A 1 328 ? 19.788 -5.863 -62.921 1.00 84.81 328 GLY A N 1
ATOM 2645 C CA . GLY A 1 328 ? 19.300 -6.694 -64.030 1.00 84.81 328 GLY A CA 1
ATOM 2646 C C . GLY A 1 328 ? 19.834 -6.289 -65.414 1.00 84.81 328 GLY A C 1
ATOM 2647 O O . GLY A 1 328 ? 19.774 -7.085 -66.350 1.00 84.81 328 GLY A O 1
ATOM 2648 N N . LYS A 1 329 ? 20.366 -5.068 -65.553 1.00 88.75 329 LYS A N 1
ATOM 2649 C CA . LYS A 1 329 ? 21.053 -4.557 -66.750 1.00 88.75 329 LYS A CA 1
ATOM 2650 C C . LYS A 1 329 ? 22.571 -4.465 -66.570 1.00 88.75 329 LYS A C 1
ATOM 2652 O O . LYS A 1 329 ? 23.249 -4.036 -67.495 1.00 88.75 329 LYS A O 1
ATOM 2657 N N . GLY A 1 330 ? 23.101 -4.917 -65.431 1.00 89.62 330 GLY A N 1
ATOM 2658 C CA . GLY A 1 330 ? 24.530 -4.932 -65.132 1.00 89.62 330 GLY A CA 1
ATOM 2659 C C . GLY A 1 330 ? 25.065 -3.636 -64.525 1.00 89.62 330 GLY A C 1
ATOM 2660 O O . GLY A 1 330 ? 26.249 -3.367 -64.696 1.00 89.62 330 GLY A O 1
ATOM 2661 N N . PHE A 1 331 ? 24.231 -2.840 -63.850 1.00 91.19 331 PHE A N 1
ATOM 2662 C CA . PHE A 1 331 ? 24.648 -1.641 -63.115 1.00 91.19 331 PHE A CA 1
ATOM 2663 C C . PHE A 1 331 ? 24.304 -1.772 -61.632 1.00 91.19 331 PHE A C 1
ATOM 2665 O O . PHE A 1 331 ? 23.166 -2.069 -61.281 1.00 91.19 331 PHE A O 1
ATOM 2672 N N . TRP A 1 332 ? 25.263 -1.497 -60.758 1.00 92.38 332 TRP A N 1
ATOM 2673 C CA . TRP A 1 332 ? 25.062 -1.446 -59.312 1.00 92.38 332 TRP A CA 1
ATOM 2674 C C . TRP A 1 332 ? 25.507 -0.079 -58.835 1.00 92.38 332 TRP A C 1
ATOM 2676 O O . TRP A 1 332 ? 26.699 0.158 -58.634 1.00 92.38 332 TRP A O 1
ATOM 2686 N N . VAL A 1 333 ? 24.546 0.836 -58.748 1.00 91.94 333 VAL A N 1
ATOM 2687 C CA . VAL A 1 333 ? 24.808 2.259 -58.555 1.00 91.94 333 VAL A CA 1
ATOM 2688 C C . VAL A 1 333 ? 23.897 2.844 -57.486 1.00 91.94 333 VAL A C 1
ATOM 2690 O O . VAL A 1 333 ? 22.735 2.450 -57.337 1.00 91.94 333 VAL A O 1
ATOM 2693 N N . VAL A 1 334 ? 24.443 3.801 -56.747 1.00 91.69 334 VAL A N 1
ATOM 2694 C CA . VAL A 1 334 ? 23.682 4.733 -55.917 1.00 91.69 334 VAL A CA 1
ATOM 2695 C C . VAL A 1 334 ? 23.787 6.108 -56.546 1.00 91.69 334 VAL A C 1
ATOM 2697 O O . VAL A 1 334 ? 24.840 6.473 -57.066 1.00 91.69 334 VAL A O 1
ATOM 2700 N N . GLY A 1 335 ? 22.709 6.872 -56.500 1.00 89.12 335 GLY A N 1
ATOM 2701 C CA . GLY A 1 335 ? 22.698 8.203 -57.083 1.00 89.12 335 GLY A CA 1
ATOM 2702 C C . GLY A 1 335 ? 21.949 9.206 -56.236 1.00 89.12 335 GLY A C 1
ATOM 2703 O O . GLY A 1 335 ? 21.220 8.841 -55.313 1.00 89.12 335 GLY A O 1
ATOM 2704 N N . VAL A 1 336 ? 22.140 10.478 -56.559 1.00 87.12 336 VAL A N 1
ATOM 2705 C CA . VAL A 1 336 ? 21.372 11.586 -56.002 1.00 87.12 336 VAL A CA 1
ATOM 2706 C C . VAL A 1 336 ? 20.534 12.207 -57.105 1.00 87.12 336 VAL A C 1
ATOM 2708 O O . VAL A 1 336 ? 21.062 12.603 -58.139 1.00 87.12 336 VAL A O 1
ATOM 2711 N N . TYR A 1 337 ? 19.231 12.310 -56.857 1.00 82.62 337 TYR A N 1
ATOM 2712 C CA . TYR A 1 337 ? 18.259 12.963 -57.731 1.00 82.62 337 TYR A CA 1
ATOM 2713 C C . TYR A 1 337 ? 17.361 13.863 -56.877 1.00 82.62 337 TYR A C 1
ATOM 2715 O O . TYR A 1 337 ? 16.961 13.459 -55.788 1.00 82.62 337 TYR A O 1
ATOM 2723 N N . GLU A 1 338 ? 17.086 15.104 -57.293 1.00 80.56 338 GLU A N 1
ATOM 2724 C CA . GLU A 1 338 ? 16.296 16.071 -56.498 1.00 80.56 338 GLU A CA 1
ATOM 2725 C C . GLU A 1 338 ? 16.709 16.177 -55.002 1.00 80.56 338 GLU A C 1
ATOM 2727 O O . GLU A 1 338 ? 15.864 16.280 -54.110 1.00 80.56 338 GLU A O 1
ATOM 2732 N N . ASN A 1 339 ? 18.017 16.159 -54.708 1.00 78.06 339 ASN A N 1
ATOM 2733 C CA . ASN A 1 339 ? 18.593 16.164 -53.348 1.00 78.06 339 ASN A CA 1
ATOM 2734 C C . ASN A 1 339 ? 18.214 14.959 -52.464 1.00 78.06 339 ASN A C 1
ATOM 2736 O O . ASN A 1 339 ? 18.280 15.039 -51.235 1.00 78.06 339 ASN A O 1
ATOM 2740 N N . LYS A 1 340 ? 17.839 13.836 -53.071 1.00 83.06 340 LYS A N 1
ATOM 2741 C CA . LYS A 1 340 ? 17.531 12.580 -52.387 1.00 83.06 340 LYS A CA 1
ATOM 2742 C C . LYS A 1 340 ? 18.445 11.477 -52.890 1.00 83.06 340 LYS A C 1
ATOM 2744 O O . LYS A 1 340 ? 18.737 11.415 -54.080 1.00 83.06 340 LYS A O 1
ATOM 2749 N N . VAL A 1 341 ? 18.899 10.620 -51.980 1.00 83.81 341 VAL A N 1
ATOM 2750 C CA . VAL A 1 341 ? 19.760 9.480 -52.310 1.00 83.81 341 VAL A CA 1
ATOM 2751 C C . VAL A 1 341 ? 18.880 8.292 -52.690 1.00 83.81 341 VAL A C 1
ATOM 2753 O O . VAL A 1 341 ? 17.929 7.975 -51.979 1.00 83.81 341 VAL A O 1
ATOM 2756 N N . PHE A 1 342 ? 19.204 7.617 -53.786 1.00 83.06 342 PHE A N 1
ATOM 2757 C CA . PHE A 1 342 ? 18.466 6.465 -54.295 1.00 83.06 342 PHE A CA 1
ATOM 2758 C C . PHE A 1 342 ? 19.395 5.281 -54.551 1.00 83.06 342 PHE A C 1
ATOM 2760 O O . PHE A 1 342 ? 20.539 5.451 -54.980 1.00 83.06 342 PHE A O 1
ATOM 2767 N N . SER A 1 343 ? 18.875 4.071 -54.344 1.00 79.44 343 SER A N 1
ATOM 2768 C CA . SER A 1 343 ? 19.429 2.850 -54.929 1.00 79.44 343 SER A CA 1
ATOM 2769 C C . SER A 1 343 ? 18.622 2.456 -56.169 1.00 79.44 343 SER A C 1
ATOM 2771 O O . SER A 1 343 ? 17.388 2.448 -56.171 1.00 79.44 343 SER A O 1
ATOM 2773 N N . LEU A 1 344 ? 19.326 2.140 -57.252 1.00 67.94 344 LEU A N 1
ATOM 2774 C CA . LEU A 1 344 ? 18.726 1.749 -58.526 1.00 67.94 344 LEU A CA 1
ATOM 2775 C C . LEU A 1 344 ? 18.773 0.213 -58.656 1.00 67.94 344 LEU A C 1
ATOM 2777 O O . LEU A 1 344 ? 19.819 -0.374 -58.370 1.00 67.94 344 LEU A O 1
ATOM 2781 N N . PRO A 1 345 ? 17.665 -0.486 -59.002 1.00 55.84 345 PRO A N 1
ATOM 2782 C CA . PRO A 1 345 ? 16.478 -0.048 -59.748 1.00 55.84 345 PRO A CA 1
ATOM 2783 C C . PRO A 1 345 ? 15.287 0.406 -58.908 1.00 55.84 345 PRO A C 1
ATOM 2785 O O . PRO A 1 345 ? 14.319 0.898 -59.483 1.00 55.84 345 PRO A O 1
ATOM 2788 N N . ASP A 1 346 ? 15.286 0.154 -57.600 1.00 58.31 346 ASP A N 1
ATOM 2789 C CA . ASP A 1 346 ? 14.051 0.181 -56.810 1.00 58.31 346 ASP A CA 1
ATOM 2790 C C . ASP A 1 346 ? 13.495 1.603 -56.627 1.00 58.31 346 ASP A C 1
ATOM 2792 O O . ASP A 1 346 ? 12.412 1.758 -56.062 1.00 58.31 346 ASP A O 1
ATOM 2796 N N . ASN A 1 347 ? 14.231 2.637 -57.078 1.00 63.91 347 ASN A N 1
ATOM 2797 C CA . ASN A 1 347 ? 13.957 4.059 -56.841 1.00 63.91 347 ASN A CA 1
ATOM 2798 C C . ASN A 1 347 ? 13.595 4.317 -55.373 1.00 63.91 347 ASN A C 1
ATOM 2800 O O . ASN A 1 347 ? 12.808 5.206 -55.040 1.00 63.91 347 ASN A O 1
ATOM 2804 N N . SER A 1 348 ? 14.154 3.494 -54.486 1.00 73.88 348 SER A N 1
ATOM 2805 C CA . SER A 1 348 ? 13.883 3.564 -53.066 1.00 73.88 348 SER A CA 1
ATOM 2806 C C . SER A 1 348 ? 14.699 4.714 -52.518 1.00 73.88 348 SER A C 1
ATOM 2808 O O . SER A 1 348 ? 15.929 4.677 -52.534 1.00 73.88 348 SER A O 1
ATOM 2810 N N . GLU A 1 349 ? 13.993 5.752 -52.080 1.00 78.06 349 GLU A N 1
ATOM 2811 C CA . GLU A 1 349 ? 14.592 6.869 -51.368 1.00 78.06 349 GLU A CA 1
ATOM 2812 C C . GLU A 1 349 ? 15.255 6.329 -50.098 1.00 78.06 349 GLU A C 1
ATOM 2814 O O . GLU A 1 349 ? 14.600 5.778 -49.208 1.00 78.06 349 GLU A O 1
ATOM 2819 N N . LEU A 1 350 ? 16.573 6.469 -50.031 1.00 77.50 350 LEU A N 1
ATOM 2820 C CA . LEU A 1 350 ? 17.353 6.159 -48.850 1.00 77.50 350 LEU A CA 1
ATOM 2821 C C . LEU A 1 350 ? 17.288 7.379 -47.934 1.00 77.50 350 LEU A C 1
ATOM 2823 O O . LEU A 1 350 ? 17.696 8.476 -48.312 1.00 77.50 350 LEU A O 1
ATOM 2827 N N . LEU A 1 351 ? 16.780 7.191 -46.714 1.00 79.19 351 LEU A N 1
ATOM 2828 C CA . LEU A 1 351 ? 16.678 8.237 -45.687 1.00 79.19 351 LEU A CA 1
ATOM 2829 C C . LEU A 1 351 ? 18.050 8.532 -45.051 1.00 79.19 351 LEU A C 1
ATOM 2831 O O . LEU A 1 351 ? 18.216 8.453 -43.833 1.00 79.19 351 LEU A O 1
ATOM 2835 N N . VAL A 1 352 ? 19.040 8.842 -45.886 1.00 80.00 352 VAL A N 1
ATOM 2836 C CA . VAL A 1 352 ? 20.417 9.168 -45.503 1.00 80.00 352 VAL A CA 1
ATOM 2837 C C . VAL A 1 352 ? 20.770 10.593 -45.954 1.00 80.00 352 VAL A C 1
ATOM 2839 O O . VAL A 1 352 ? 20.255 11.052 -46.976 1.00 80.00 352 VAL A O 1
ATOM 2842 N N . PRO A 1 353 ? 21.624 11.328 -45.214 1.00 82.06 353 PRO A N 1
ATOM 2843 C CA . PRO A 1 353 ? 22.094 12.643 -45.646 1.00 82.06 353 PRO A CA 1
ATOM 2844 C C . PRO A 1 353 ? 22.820 12.571 -46.995 1.00 82.06 353 PRO A C 1
ATOM 2846 O O . PRO A 1 353 ? 23.535 11.603 -47.255 1.00 82.06 353 PRO A O 1
ATOM 2849 N N . VAL A 1 354 ? 22.686 13.609 -47.829 1.00 84.25 354 VAL A N 1
ATOM 2850 C CA . VAL A 1 354 ? 23.420 13.703 -49.104 1.00 84.25 354 VAL A CA 1
ATOM 2851 C C . VAL A 1 354 ? 24.930 13.721 -48.819 1.00 84.25 354 VAL A C 1
ATOM 2853 O O . VAL A 1 354 ? 25.407 14.637 -48.139 1.00 84.25 354 VAL A O 1
ATOM 2856 N N . PRO A 1 355 ? 25.696 12.728 -49.303 1.00 87.50 355 PRO A N 1
ATOM 2857 C CA . PRO A 1 355 ? 27.114 12.619 -48.992 1.00 87.50 355 PRO A CA 1
ATOM 2858 C C . PRO A 1 355 ? 27.941 13.600 -49.833 1.00 87.50 355 PRO A C 1
ATOM 2860 O O . PRO A 1 355 ? 27.736 13.737 -51.037 1.00 87.50 355 PRO A O 1
ATOM 2863 N N . GLN A 1 356 ? 28.929 14.246 -49.209 1.00 88.38 356 GLN A N 1
ATOM 2864 C CA . GLN A 1 356 ? 29.938 15.050 -49.921 1.00 88.38 356 GLN A CA 1
ATOM 2865 C C . GLN A 1 356 ? 31.093 14.189 -50.446 1.00 88.38 356 GLN A C 1
ATOM 2867 O O . GLN A 1 356 ? 31.811 14.582 -51.367 1.00 88.38 356 GLN A O 1
ATOM 2872 N N . ARG A 1 357 ? 31.279 13.007 -49.850 1.00 91.19 357 ARG A N 1
ATOM 2873 C CA . ARG A 1 357 ? 32.276 12.026 -50.257 1.00 91.19 357 ARG A CA 1
ATOM 2874 C C . ARG A 1 357 ? 31.707 10.624 -50.133 1.00 91.19 357 ARG A C 1
ATOM 2876 O O . ARG A 1 357 ? 31.266 10.229 -49.055 1.00 91.19 357 ARG A O 1
ATOM 2883 N N . VAL A 1 358 ? 31.741 9.874 -51.227 1.00 93.06 358 VAL A N 1
ATOM 2884 C CA . VAL A 1 358 ? 31.218 8.507 -51.287 1.00 93.06 358 VAL A CA 1
ATOM 2885 C C . VAL A 1 358 ? 32.368 7.535 -51.465 1.00 93.06 358 VAL A C 1
ATOM 2887 O O . VAL A 1 358 ? 33.170 7.684 -52.382 1.00 93.06 358 VAL A O 1
ATOM 2890 N N . GLY A 1 359 ? 32.442 6.539 -50.593 1.00 94.19 359 GLY A N 1
ATOM 2891 C CA . GLY A 1 359 ? 33.333 5.400 -50.737 1.00 94.19 359 GLY A CA 1
ATOM 2892 C C . GLY A 1 359 ? 32.574 4.261 -51.395 1.00 94.19 359 GLY A C 1
ATOM 2893 O O . GLY A 1 359 ? 31.527 3.855 -50.890 1.00 94.19 359 GLY A O 1
ATOM 2894 N N . VAL A 1 360 ? 33.096 3.755 -52.507 1.00 95.12 360 VAL A N 1
ATOM 2895 C CA . VAL A 1 360 ? 32.582 2.563 -53.184 1.00 95.12 360 VAL A CA 1
ATOM 2896 C C . VAL A 1 360 ? 33.502 1.404 -52.837 1.00 95.12 360 VAL A C 1
ATOM 2898 O O . VAL A 1 360 ? 34.688 1.441 -53.151 1.00 95.12 360 VAL A O 1
ATOM 2901 N N . PHE A 1 361 ? 32.960 0.391 -52.170 1.00 92.62 361 PHE A N 1
ATOM 2902 C CA . PHE A 1 361 ? 33.671 -0.790 -51.692 1.00 92.62 361 PHE A CA 1
ATOM 2903 C C . PHE A 1 361 ? 33.188 -2.000 -52.469 1.00 92.62 361 PHE A C 1
ATOM 2905 O O . PHE A 1 361 ? 32.026 -2.379 -52.368 1.00 92.62 361 PHE A O 1
ATOM 2912 N N . LEU A 1 362 ? 34.075 -2.610 -53.238 1.00 91.62 362 LEU A N 1
ATOM 2913 C CA . LEU A 1 362 ? 33.782 -3.775 -54.053 1.00 91.62 362 LEU A CA 1
ATOM 2914 C C . LEU A 1 362 ? 34.486 -4.996 -53.466 1.00 91.62 362 LEU A C 1
ATOM 2916 O O . LEU A 1 362 ? 35.714 -5.019 -53.381 1.00 91.62 362 LEU A O 1
ATOM 2920 N N . ASP A 1 363 ? 33.722 -6.017 -53.089 1.00 89.25 363 ASP A N 1
ATOM 2921 C CA . ASP A 1 363 ? 34.231 -7.316 -52.660 1.00 89.25 363 ASP A CA 1
ATOM 2922 C C . ASP A 1 363 ? 33.786 -8.382 -53.669 1.00 89.25 363 ASP A C 1
ATOM 2924 O O . ASP A 1 363 ? 32.701 -8.956 -53.580 1.00 89.25 363 ASP A O 1
ATOM 2928 N N . LEU A 1 364 ? 34.636 -8.667 -54.661 1.00 85.31 364 LEU A N 1
ATOM 2929 C CA . LEU A 1 364 ? 34.337 -9.693 -55.668 1.00 85.31 364 LEU A CA 1
ATOM 2930 C C . LEU A 1 364 ? 34.347 -11.116 -55.087 1.00 85.31 364 LEU A C 1
ATOM 2932 O O . LEU A 1 364 ? 33.834 -12.037 -55.725 1.00 85.31 364 LEU A O 1
ATOM 2936 N N . LYS A 1 365 ? 34.951 -11.317 -53.906 1.00 77.75 365 LYS A N 1
ATOM 2937 C CA . LYS A 1 365 ? 35.050 -12.628 -53.259 1.00 77.75 365 LYS A CA 1
ATOM 2938 C C . LYS A 1 365 ? 33.772 -12.968 -52.498 1.00 77.75 365 LYS A C 1
ATOM 2940 O O . LYS A 1 365 ? 33.280 -14.084 -52.634 1.00 77.75 365 LYS A O 1
ATOM 2945 N N . GLU A 1 366 ? 33.263 -12.027 -51.708 1.00 77.69 366 GLU A N 1
ATOM 2946 C CA . GLU A 1 366 ? 31.980 -12.168 -51.002 1.00 77.69 366 GLU A CA 1
ATOM 2947 C C . GLU A 1 366 ? 30.786 -11.856 -51.921 1.00 77.69 366 GLU A C 1
ATOM 2949 O O . GLU A 1 366 ? 29.667 -12.292 -51.656 1.00 77.69 366 GLU A O 1
ATOM 2954 N N . GLY A 1 367 ? 31.042 -11.196 -53.055 1.00 82.81 367 GLY A N 1
ATOM 2955 C CA . GLY A 1 367 ? 30.053 -10.938 -54.089 1.00 82.81 367 GLY A CA 1
ATOM 2956 C C . GLY A 1 367 ? 29.128 -9.787 -53.721 1.00 82.81 367 GLY A C 1
ATOM 2957 O O . GLY A 1 367 ? 27.918 -9.909 -53.892 1.00 82.81 367 GLY A O 1
ATOM 2958 N N . ASP A 1 368 ? 29.668 -8.673 -53.234 1.00 87.12 368 ASP A N 1
ATOM 2959 C CA . ASP A 1 368 ? 28.891 -7.471 -52.942 1.00 87.12 368 ASP A CA 1
ATOM 2960 C C . ASP A 1 368 ? 29.622 -6.174 -53.315 1.00 87.12 368 ASP A C 1
ATOM 2962 O O . ASP A 1 368 ? 30.850 -6.103 -53.402 1.00 87.12 368 ASP A O 1
ATOM 2966 N N . VAL A 1 369 ? 28.831 -5.130 -53.557 1.00 91.12 369 VAL A N 1
ATOM 2967 C CA . VAL A 1 369 ? 29.307 -3.748 -53.652 1.00 91.12 369 VAL A CA 1
ATOM 2968 C C . VAL A 1 369 ? 28.556 -2.893 -52.643 1.00 91.12 369 VAL A C 1
ATOM 2970 O O . VAL A 1 369 ? 27.327 -2.906 -52.588 1.00 91.12 369 VAL A O 1
ATOM 2973 N N . SER A 1 370 ? 29.305 -2.158 -51.834 1.00 91.56 370 SER A N 1
ATOM 2974 C CA . SER A 1 370 ? 28.824 -1.404 -50.685 1.00 91.56 370 SER A CA 1
ATOM 2975 C C . SER A 1 370 ? 29.239 0.063 -50.781 1.00 91.56 370 SER A C 1
ATOM 2977 O O . SER A 1 370 ? 30.331 0.389 -51.240 1.00 91.56 370 SER A O 1
ATOM 2979 N N . PHE A 1 371 ? 28.367 0.956 -50.329 1.00 92.69 371 PHE A N 1
ATOM 2980 C CA . PHE A 1 371 ? 28.518 2.403 -50.428 1.00 92.69 371 PHE A CA 1
ATOM 2981 C C . PHE A 1 371 ? 28.498 3.018 -49.036 1.00 92.69 371 PHE A C 1
ATOM 2983 O O . PHE A 1 371 ? 27.617 2.706 -48.232 1.00 92.69 371 PHE A O 1
ATOM 2990 N N . TYR A 1 372 ? 29.447 3.907 -48.761 1.00 89.50 372 TYR A N 1
ATOM 2991 C CA . TYR A 1 372 ? 29.577 4.584 -47.472 1.00 89.50 372 TYR A CA 1
ATOM 2992 C C . TYR A 1 372 ? 29.734 6.087 -47.661 1.00 89.50 372 TYR A C 1
ATOM 2994 O O . TYR A 1 372 ? 30.393 6.546 -48.596 1.00 89.50 372 TYR A O 1
ATOM 3002 N N . ASN A 1 373 ? 29.153 6.857 -46.748 1.00 89.31 373 ASN A N 1
ATOM 3003 C CA . ASN A 1 373 ? 29.452 8.270 -46.617 1.00 89.31 373 ASN A CA 1
ATOM 3004 C C . ASN A 1 373 ? 30.784 8.393 -45.876 1.00 89.31 373 ASN A C 1
ATOM 3006 O O . ASN A 1 373 ? 30.885 8.092 -44.688 1.00 89.31 373 ASN A O 1
ATOM 3010 N N . MET A 1 374 ? 31.824 8.831 -46.576 1.00 87.44 374 MET A N 1
ATOM 3011 C CA . MET A 1 374 ? 33.173 8.888 -46.009 1.00 87.44 374 MET A CA 1
ATOM 3012 C C . MET A 1 374 ? 33.383 10.097 -45.095 1.00 87.44 374 MET A C 1
ATOM 3014 O O . MET A 1 374 ? 34.425 10.197 -44.450 1.00 87.44 374 MET A O 1
ATOM 3018 N N . THR A 1 375 ? 32.410 11.010 -45.013 1.00 82.69 375 THR A N 1
ATOM 3019 C CA . THR A 1 375 ? 32.461 12.159 -44.101 1.00 82.69 375 THR A CA 1
ATOM 3020 C C . THR A 1 375 ? 32.154 11.753 -42.657 1.00 82.69 375 THR A C 1
ATOM 3022 O O . THR A 1 375 ? 32.829 12.218 -41.741 1.00 82.69 375 THR A O 1
ATOM 3025 N N . ASP A 1 376 ? 31.159 10.888 -42.439 1.00 79.62 376 ASP A N 1
ATOM 3026 C CA . ASP A 1 376 ? 30.730 10.431 -41.105 1.00 79.62 376 ASP A CA 1
ATOM 3027 C C . ASP A 1 376 ? 30.908 8.918 -40.874 1.00 79.62 376 ASP A C 1
ATOM 3029 O O . ASP A 1 376 ? 30.708 8.432 -39.759 1.00 79.62 376 ASP A O 1
ATOM 3033 N N . GLY A 1 377 ? 31.319 8.175 -41.906 1.00 80.00 377 GLY A N 1
ATOM 3034 C CA . GLY A 1 377 ? 31.513 6.726 -41.875 1.00 80.00 377 GLY A CA 1
ATOM 3035 C C . GLY A 1 377 ? 30.212 5.922 -41.913 1.00 80.00 377 GLY A C 1
ATOM 3036 O O . GLY A 1 377 ? 30.242 4.713 -41.673 1.00 80.00 377 GLY A O 1
ATOM 3037 N N . SER A 1 378 ? 29.067 6.560 -42.173 1.00 82.62 378 SER A N 1
ATOM 3038 C CA . SER A 1 378 ? 27.777 5.875 -42.235 1.00 82.62 378 SER A CA 1
ATOM 3039 C C . SER A 1 378 ? 27.641 5.023 -43.499 1.00 82.62 378 SER A C 1
ATOM 3041 O O . SER A 1 378 ? 28.188 5.323 -44.561 1.00 82.62 378 SER A O 1
ATOM 3043 N N . HIS A 1 379 ? 26.911 3.918 -43.377 1.00 87.25 379 HIS A N 1
ATOM 3044 C CA . HIS A 1 379 ? 26.556 3.058 -44.505 1.00 87.25 379 HIS A CA 1
ATOM 3045 C C . HIS A 1 379 ? 25.414 3.691 -45.310 1.00 87.25 379 HIS A C 1
ATOM 3047 O O . HIS A 1 379 ? 24.435 4.149 -44.724 1.00 87.25 379 HIS A O 1
ATOM 3053 N N . ILE A 1 380 ? 25.548 3.714 -46.638 1.00 86.62 380 ILE A N 1
ATOM 3054 C CA . ILE A 1 380 ? 24.528 4.217 -47.570 1.00 86.62 380 ILE A CA 1
ATOM 3055 C C . ILE A 1 380 ? 23.683 3.046 -48.075 1.00 86.62 380 ILE A C 1
ATOM 3057 O O . ILE A 1 380 ? 22.473 3.016 -47.863 1.00 86.62 380 ILE A O 1
ATOM 3061 N N . PHE A 1 381 ? 24.308 2.089 -48.766 1.00 87.56 381 PHE A N 1
ATOM 3062 C CA . PHE A 1 381 ? 23.613 0.952 -49.373 1.00 87.56 381 PHE A CA 1
ATOM 3063 C C . PHE A 1 381 ? 24.584 -0.174 -49.742 1.00 87.56 381 PHE A C 1
ATOM 3065 O O . PHE A 1 381 ? 25.775 0.075 -49.908 1.00 87.56 381 PHE A O 1
ATOM 3072 N N . SER A 1 382 ? 24.086 -1.400 -49.917 1.00 88.81 382 SER A N 1
ATOM 3073 C CA . SER A 1 382 ? 24.867 -2.530 -50.439 1.00 88.81 382 SER A CA 1
ATOM 3074 C C . SER A 1 382 ? 24.044 -3.351 -51.422 1.00 88.81 382 SER A C 1
ATOM 3076 O O . SER A 1 382 ? 22.889 -3.669 -51.142 1.00 88.81 382 SER A O 1
ATOM 3078 N N . PHE A 1 383 ? 24.649 -3.740 -52.542 1.00 86.12 383 PHE A N 1
ATOM 3079 C CA . PHE A 1 383 ? 24.050 -4.661 -53.499 1.00 86.12 383 PHE A CA 1
ATOM 3080 C C . PHE A 1 383 ? 24.780 -6.006 -53.516 1.00 86.12 383 PHE A C 1
ATOM 3082 O O . PHE A 1 383 ? 26.011 -6.022 -53.562 1.00 86.12 383 PHE A O 1
ATOM 3089 N N . PRO A 1 384 ? 24.048 -7.129 -53.597 1.00 85.00 384 PRO A N 1
ATOM 3090 C CA . PRO A 1 384 ? 24.643 -8.403 -53.969 1.00 85.00 384 PRO A CA 1
ATOM 3091 C C . PRO A 1 384 ? 25.003 -8.420 -55.467 1.00 85.00 384 PRO A C 1
ATOM 3093 O O . PRO A 1 384 ? 24.224 -7.995 -56.328 1.00 85.00 384 PRO A O 1
ATOM 3096 N N . LEU A 1 385 ? 26.174 -8.964 -55.783 1.00 78.44 385 LEU A N 1
ATOM 3097 C CA . LEU A 1 385 ? 26.635 -9.289 -57.130 1.00 78.44 385 LEU A CA 1
ATOM 3098 C C . LEU A 1 385 ? 26.203 -10.721 -57.467 1.00 78.44 385 LEU A C 1
ATOM 3100 O O . LEU A 1 385 ? 26.368 -11.648 -56.677 1.00 78.44 385 LEU A O 1
ATOM 3104 N N . ALA A 1 386 ? 25.634 -10.922 -58.655 1.00 61.34 386 ALA A N 1
ATOM 3105 C CA . ALA A 1 386 ? 25.025 -12.200 -59.033 1.00 61.34 386 ALA A CA 1
ATOM 3106 C C . ALA A 1 386 ? 26.045 -13.312 -59.376 1.00 61.34 386 ALA A C 1
ATOM 3108 O O . ALA A 1 386 ? 25.651 -14.472 -59.499 1.00 61.34 386 ALA A O 1
ATOM 3109 N N . SER A 1 387 ? 27.337 -12.992 -59.549 1.00 61.88 387 SER A N 1
ATOM 3110 C CA . SER A 1 387 ? 28.401 -13.974 -59.809 1.00 61.88 387 SER A CA 1
ATOM 3111 C C . SER A 1 387 ? 29.805 -13.409 -59.541 1.00 61.88 387 SER A C 1
ATOM 3113 O O . SER A 1 387 ? 30.095 -12.268 -59.889 1.00 61.88 387 SER A O 1
ATOM 3115 N N . SER A 1 388 ? 30.710 -14.238 -59.007 1.00 56.88 388 SER A N 1
ATOM 3116 C CA . SER A 1 388 ? 32.100 -13.884 -58.665 1.00 56.88 388 SER A CA 1
ATOM 3117 C C . SER A 1 388 ? 33.070 -13.851 -59.862 1.00 56.88 388 SER A C 1
ATOM 3119 O O . SER A 1 388 ? 34.278 -13.735 -59.671 1.00 56.88 388 SER A O 1
ATOM 3121 N N . SER A 1 389 ? 32.579 -14.030 -61.094 1.00 61.31 389 SER A N 1
ATOM 3122 C CA . SER A 1 389 ? 33.398 -14.096 -62.320 1.00 61.31 389 SER A CA 1
ATOM 3123 C C . SER A 1 389 ? 33.118 -12.956 -63.306 1.00 61.31 389 SER A C 1
ATOM 3125 O O . SER A 1 389 ? 33.397 -13.089 -64.501 1.00 61.31 389 SER A O 1
ATOM 3127 N N . GLU A 1 390 ? 32.480 -11.879 -62.852 1.00 72.12 390 GLU A N 1
ATOM 3128 C CA . GLU A 1 390 ? 32.129 -10.742 -63.699 1.00 72.12 390 GLU A CA 1
ATOM 3129 C C . GLU A 1 390 ? 33.262 -9.717 -63.750 1.00 72.12 390 GLU A C 1
ATOM 3131 O O . GLU A 1 390 ? 33.870 -9.388 -62.738 1.00 72.12 390 GLU A O 1
ATOM 3136 N N . ILE A 1 391 ? 33.542 -9.211 -64.953 1.00 89.12 391 ILE A N 1
ATOM 3137 C CA . ILE A 1 391 ? 34.484 -8.111 -65.144 1.00 89.12 391 ILE A CA 1
ATOM 3138 C C . ILE A 1 391 ? 33.710 -6.808 -64.976 1.00 89.12 391 ILE A C 1
ATOM 3140 O O . ILE A 1 391 ? 32.796 -6.538 -65.767 1.00 89.12 391 ILE A O 1
ATOM 3144 N N . LEU A 1 392 ? 34.066 -6.032 -63.957 1.00 93.62 392 LEU A N 1
ATOM 3145 C CA . LEU A 1 392 ? 33.392 -4.788 -63.598 1.00 93.62 392 LEU A CA 1
ATOM 3146 C C . LEU A 1 392 ? 34.276 -3.578 -63.896 1.00 93.62 392 LEU A C 1
ATOM 3148 O O . LEU A 1 392 ? 35.498 -3.673 -63.906 1.00 93.62 392 LEU A O 1
ATOM 3152 N N . PHE A 1 393 ? 33.646 -2.432 -64.112 1.00 95.12 393 PHE A N 1
ATOM 3153 C CA . PHE A 1 393 ? 34.308 -1.139 -64.245 1.00 95.12 393 PHE A CA 1
ATOM 3154 C C . PHE A 1 393 ? 33.718 -0.159 -63.232 1.00 95.12 393 PHE A C 1
ATOM 3156 O O . PHE A 1 393 ? 32.497 -0.188 -63.031 1.00 95.12 393 PHE A O 1
ATOM 3163 N N . PRO A 1 394 ? 34.533 0.729 -62.634 1.00 96.81 394 PRO A N 1
ATOM 3164 C CA . PRO A 1 394 ? 34.020 1.915 -61.963 1.00 96.81 394 PRO A CA 1
ATOM 3165 C C . PRO A 1 394 ? 33.109 2.699 -62.910 1.00 96.81 394 PRO A C 1
ATOM 3167 O O . PRO A 1 394 ? 33.460 2.922 -64.071 1.00 96.81 394 PRO A O 1
ATOM 3170 N N . TYR A 1 395 ? 31.943 3.091 -62.415 1.00 95.94 395 TYR A N 1
ATOM 3171 C CA . TYR A 1 395 ? 30.906 3.780 -63.169 1.00 95.94 395 TYR A CA 1
ATOM 3172 C C . TYR A 1 395 ? 30.622 5.146 -62.547 1.00 95.94 395 TYR A C 1
ATOM 3174 O O . TYR A 1 395 ? 30.420 5.241 -61.332 1.00 95.94 395 TYR A O 1
ATOM 3182 N N . PHE A 1 396 ? 30.578 6.173 -63.397 1.00 94.94 396 PHE A N 1
ATOM 3183 C CA . PHE A 1 396 ? 30.279 7.554 -63.032 1.00 94.94 396 PHE A CA 1
ATOM 3184 C C . PHE A 1 396 ? 29.237 8.099 -64.011 1.00 94.94 396 PHE A C 1
ATOM 3186 O O . PHE A 1 396 ? 29.523 8.208 -65.208 1.00 94.94 396 PHE A O 1
ATOM 3193 N N . GLY A 1 397 ? 28.041 8.385 -63.507 1.00 89.38 397 GLY A N 1
ATOM 3194 C CA . GLY A 1 397 ? 26.890 8.914 -64.238 1.00 89.38 397 GLY A CA 1
ATOM 3195 C C . GLY A 1 397 ? 26.369 10.223 -63.670 1.00 89.38 397 GLY A C 1
ATOM 3196 O O . GLY A 1 397 ? 26.777 10.581 -62.538 1.00 89.38 397 GLY A O 1
#

Nearest PDB structures (foldseek):
  3csp-assembly1_A  TM=9.595E-01  e=1.960E-15  Rattus norvegicus
  1py9-assembly1_A-2  TM=9.729E-01  e=5.201E-15  Mus musculus
  8dfy-assembly2_B  TM=9.661E-01  e=2.373E-14  Homo sapiens
  1pkq-assembly2_J  TM=9.682E-01  e=2.645E-14  Rattus norvegicus
  4hh8-assembly1_A  TM=5.428E-01  e=5.201E-15  Bos taurus

Solvent-accessible surface area (backbone atoms only — not comparable to full-atom values): 22785 Å² total; per-residue (Å²): 143,85,79,84,90,77,89,75,90,80,91,79,91,88,86,89,85,89,80,90,83,86,82,75,81,87,75,87,79,65,43,44,44,41,57,93,63,71,46,78,39,52,69,70,32,69,46,72,56,59,37,34,38,46,71,67,40,67,44,59,88,31,36,40,36,32,18,40,95,42,80,80,43,18,51,42,41,32,46,93,78,38,75,50,68,84,75,31,29,77,93,32,61,92,30,50,48,76,50,66,93,38,20,69,57,16,35,43,29,43,36,38,48,58,35,49,80,82,66,43,41,59,31,33,42,36,45,33,58,92,92,48,69,38,56,24,57,39,43,37,42,53,59,74,76,93,65,77,81,80,62,72,64,61,59,55,51,53,53,51,51,53,53,50,52,52,52,50,52,51,51,51,52,51,53,51,50,54,51,53,52,53,52,50,54,49,53,51,50,52,49,53,50,51,53,50,52,49,53,50,49,53,50,51,52,50,50,50,53,49,52,52,52,50,50,52,52,54,51,50,52,51,53,50,52,50,50,50,54,51,50,60,73,44,70,59,54,58,71,79,64,34,45,83,50,87,72,40,51,26,76,89,61,35,36,91,62,52,37,67,44,95,84,23,74,48,80,46,69,70,58,85,80,73,93,75,75,56,57,60,38,35,32,34,62,62,73,47,68,75,58,36,34,28,41,76,48,76,49,90,57,76,88,52,98,64,64,39,33,42,40,36,29,40,74,87,55,85,72,74,54,65,65,76,66,14,60,96,61,38,21,52,40,42,31,34,52,98,88,39,32,30,43,42,67,76,70,45,74,46,100,58,81,82,65,55,26,41,31,44,38,38,28,42,80,85,20,35,42,36,34,28,27,64,81,82,69,44,81,73,51,72,45,81,47,97,57,68,82,58,49,31,26,46,33,43,58

pLDDT: mean 84.38, std 16.64, range [29.52, 98.06]

Radius of gyration: 82.43 Å; Cα contacts (8 Å, |Δi|>4): 615; chains: 1; bounding box: 141×80×178 Å